Protein AF-A0AAD7BX85-F1 (afdb_monomer_lite)

pLDDT: mean 88.66, std 10.74, range [34.59, 97.94]

Secondary structure (DSSP, 8-state):
-PPTT--GGGTGGGB-TT-------HHHHHHHTSSS-PPP--SBHHHHHHHB---SB--GGGHHHHHHHHHHHHHSBS-----EEBTT-BEE-GGG-B-TTSHHHHHHTGGGHHHHBB-GGGGGGHHHHHTTT-B-S--HHHHHHHHHHHHHIIIII---HHHHHHHHHHHHHHHHHTHHHHHTT-HHHHHHHTT---EEBPS-S-SS-SS--GGGSPP--SEE-TTTEE-GGGHHHHTTTSEEBSSPPPHHHHHH-TTTTPPPHHHHHHHHHHIIIIIHHHSTT-HHHHHHHHHHHHHHHHTHHHHHHHH-SS---EE--S-TTTS---EE-GGGEEET-SS-BGGGTBEE--GGGGGGHHHHHHHT-EEPPP----PPPPPPPPHHHHHHHHHHHTT-S--EEEEES---TT----GGGSEE-HHHHHHH-HHHHHHGGG--TTS-SEEEESS-HHHHHHHHHHHHHSS------SSTTHHHHHHHHHHHHHHHHHHTT-HHHHHHHHHHHHHTT---TTTHHHHHHHHHHTT-HHHHHHHHHHHHHSHHHHTSHHHHHHHTT-

InterPro domains:
  IPR000210 BTB/POZ domain [PF00651] (392-508)
  IPR011333 SKP1/BTB/POZ domain superfamily [G3DSA:3.30.710.10] (369-549)
  IPR011333 SKP1/BTB/POZ domain superfamily [SSF54695] (385-507)

Foldseek 3Di:
DDDPPDDCVLQVVFFDPPDDDDYDDPVVVVVCVDPPNDDDPDLELQVVLVGTHDDQFDDPVCLVSVLSVVVSSLPGDYQHWFFAQFQRRGTHTLQQAAQCVQPLCVQLCVVVRRPHHGHPSNNVCSVSSVSNNHHHDDALVNLVVSQQSLQCCVPVVNDDCVSSVSNLVSSVVCLQPPVCVRCPLVVVSLVVQQPTFRFAFDPDLAPLDPDDCPVQADDDDRTHTQLQEAANVCSLQASRRHTYHPDHGDPSSCVSVVCGRPDDLLRSLVSLCSLQPPVCVVPQLGPSSVVSLVVSLVVCLVVLLRNLVVLLDQDQRDFQEQDSNPDGTDTGRLQQEEEPDPAADVVLSHGYRYNVCVVSVSSSVSSNHYYQDADDQDFDDDDFQDPVLQVQVVCLLVVHQFQAFEAEPDEDDPDDAPSSLRTHHLVLCLVQWVQSVVCVVVDDPPDDSYDYQDAYSLLSNQVVCCSSGVAGPDDFDPDPCRLVVVLVRLLRNLQSCLVRVPLSSLSRSLVVCNVVVVQDLVCLVVQLVSCVVSVNPSSVVRSVVSCVVCVVVNVSVVVVVVVVVD

Sequence (566 aa):
MLPSGLNIETFIPYVRSHVALANHSDQLETVLSWPPKKARITSDSERLAELLNFPDALQPSDIDNYSHLLHVFLSLRGTGKIPVPDGDLTLRSVNELYDRSVELFSLALQSRQETTFLHPDFRYLEEDLRSKGLHYDVDWNAFLLCARTVHQDSTIRRLPEDEIMPRAQAVFDFYNSGLPNLIMGQAPKWRELNGLNFIPRDLRRSTSSTYDVESYCASLPQIVTPGQILQSKFEAVAWSQRALFRDTPTANLLALNSTLGVPTVAEVVEHLKVLALKVAPEHPRNRSLLHQLRSTYDWLQNNKEAAKVYLRVSDALFLNVDDPESDPWEWRPAGQLLFNAQWDYPETGCFKARGFLQPYRSLLLAAGAKEISDVAFERKERVDPDKLRTAFNAMRSQGQFTDVLLMPVRVSEGEKIDESELWAHSAFLVAAIPHVREARDGWKEGTSAQHPFPGSYFGARAVLDFIYTGKIHQEPNEGDDGHMTFLCDLRELLEVADEWDMADLKDEIGGLVEFWKLLLPDTYREILADAEKYRATSLEKYCREWASKNLDLLTMEVEEDAEDEV

Structure (mmCIF, N/CA/C/O backbone):
data_AF-A0AAD7BX85-F1
#
_entry.id   AF-A0AAD7BX85-F1
#
loop_
_atom_site.group_PDB
_atom_site.id
_atom_site.type_symbol
_atom_site.label_atom_id
_atom_site.label_alt_id
_atom_site.label_comp_id
_atom_site.label_asym_id
_atom_site.label_entity_id
_atom_site.label_seq_id
_atom_site.pdbx_PDB_ins_code
_atom_site.Cartn_x
_atom_site.Cartn_y
_atom_site.Cartn_z
_atom_site.occupancy
_atom_site.B_iso_or_equiv
_atom_site.auth_seq_id
_atom_site.auth_comp_id
_atom_site.auth_asym_id
_atom_site.auth_atom_id
_atom_site.pdbx_PDB_model_num
ATOM 1 N N . MET A 1 1 ? -55.538 -5.211 53.864 1.00 78.38 1 MET A N 1
ATOM 2 C CA . MET A 1 1 ? -55.135 -6.395 54.648 1.00 78.38 1 MET A CA 1
ATOM 3 C C . MET A 1 1 ? -53.971 -7.038 53.925 1.00 78.38 1 MET A C 1
ATOM 5 O O . MET A 1 1 ? -54.110 -7.244 52.724 1.00 78.38 1 MET A O 1
ATOM 9 N N . LEU A 1 2 ? -52.847 -7.262 54.605 1.00 77.38 2 LEU A N 1
ATOM 10 C CA . LEU A 1 2 ? -51.683 -7.948 54.035 1.00 77.38 2 LEU A CA 1
ATOM 11 C C . LEU A 1 2 ? -51.927 -9.471 53.945 1.00 77.38 2 LEU A C 1
ATOM 13 O O . LEU A 1 2 ? -52.734 -9.993 54.721 1.00 77.38 2 LEU A O 1
ATOM 17 N N . PRO A 1 3 ? -51.255 -10.185 53.021 1.00 74.50 3 PRO A N 1
ATOM 18 C CA . PRO A 1 3 ? -51.191 -11.647 53.017 1.00 74.50 3 PRO A CA 1
ATOM 19 C C . PRO A 1 3 ? -50.766 -12.245 54.368 1.00 74.50 3 PRO A C 1
ATOM 21 O O . PRO A 1 3 ? -50.040 -11.616 55.141 1.00 74.50 3 PRO A O 1
ATOM 24 N N . SER A 1 4 ? -51.214 -13.473 54.643 1.00 76.88 4 SER A N 1
ATOM 25 C CA . SER A 1 4 ? -50.824 -14.214 55.849 1.00 76.88 4 SER A CA 1
ATOM 26 C C . SER A 1 4 ? -49.302 -14.375 55.936 1.00 76.88 4 SER A C 1
ATOM 28 O O . SER A 1 4 ? -48.653 -14.661 54.932 1.00 76.88 4 SER A O 1
ATOM 30 N N . GLY A 1 5 ? -48.742 -14.174 57.133 1.00 74.94 5 GLY A N 1
ATOM 31 C CA . GLY A 1 5 ? -47.303 -14.280 57.407 1.00 74.94 5 GLY A CA 1
ATOM 32 C C . GLY A 1 5 ? -46.492 -12.993 57.215 1.00 74.94 5 GLY A C 1
ATOM 33 O O . GLY A 1 5 ? -45.315 -12.982 57.559 1.00 74.94 5 GLY A O 1
ATOM 34 N N . LEU A 1 6 ? -47.093 -11.906 56.717 1.00 78.38 6 LEU A N 1
ATOM 35 C CA . LEU A 1 6 ? -46.396 -10.624 56.569 1.00 78.38 6 LEU A CA 1
ATOM 36 C C . LEU A 1 6 ? -46.553 -9.748 57.814 1.00 78.38 6 LEU A C 1
ATOM 38 O O . LEU A 1 6 ? -47.669 -9.556 58.301 1.00 78.38 6 LEU A O 1
ATOM 42 N N . ASN A 1 7 ? -45.447 -9.175 58.293 1.00 82.38 7 ASN A N 1
ATOM 43 C CA . ASN A 1 7 ? -45.465 -8.208 59.387 1.00 82.38 7 ASN A CA 1
ATOM 44 C C . ASN A 1 7 ? -45.789 -6.804 58.848 1.00 82.38 7 ASN A C 1
ATOM 46 O O . ASN A 1 7 ? -45.039 -6.257 58.041 1.00 82.38 7 ASN A O 1
ATOM 50 N N . ILE A 1 8 ? -46.892 -6.203 59.305 1.00 83.69 8 ILE A N 1
ATOM 51 C CA . ILE A 1 8 ? -47.266 -4.827 58.950 1.00 83.69 8 ILE A CA 1
ATOM 52 C C . ILE A 1 8 ? -46.193 -3.794 59.309 1.00 83.69 8 ILE A C 1
ATOM 54 O O . ILE A 1 8 ? -46.057 -2.810 58.585 1.00 83.69 8 ILE A O 1
ATOM 58 N N . GLU A 1 9 ? -45.417 -4.013 60.374 1.00 84.00 9 GLU A N 1
ATOM 59 C CA . GLU A 1 9 ? -44.390 -3.070 60.835 1.00 84.00 9 GLU A CA 1
ATOM 60 C C . GLU A 1 9 ? -43.315 -2.820 59.771 1.00 84.00 9 GLU A C 1
ATOM 62 O O . GLU A 1 9 ? -42.830 -1.700 59.650 1.00 84.00 9 GLU A O 1
ATOM 67 N N . THR A 1 10 ? -43.034 -3.814 58.923 1.00 82.44 10 THR A N 1
ATOM 68 C CA . THR A 1 10 ? -42.106 -3.703 57.787 1.00 82.44 10 THR A CA 1
ATOM 69 C C . THR A 1 10 ? -42.606 -2.734 56.707 1.00 82.44 10 THR A C 1
ATOM 71 O O . THR A 1 10 ? -41.810 -2.133 55.992 1.00 82.44 10 THR A O 1
ATOM 74 N N . PHE A 1 11 ? -43.925 -2.557 56.582 1.00 83.56 11 PHE A N 1
ATOM 75 C CA . PHE A 1 11 ? -44.536 -1.735 55.535 1.00 83.56 11 PHE A CA 1
ATOM 76 C C . PHE A 1 11 ? -44.868 -0.321 55.997 1.00 83.56 11 PHE A C 1
ATOM 78 O O . PHE A 1 11 ? -44.796 0.593 55.182 1.00 83.56 11 PHE A O 1
ATOM 85 N N . ILE A 1 12 ? -45.218 -0.129 57.276 1.00 85.38 12 ILE A N 1
ATOM 86 C CA . ILE A 1 12 ? -45.671 1.161 57.834 1.00 85.38 12 ILE A CA 1
ATOM 87 C C . ILE A 1 12 ? -44.819 2.364 57.384 1.00 85.38 12 ILE A C 1
ATOM 89 O O . ILE A 1 12 ? -45.427 3.358 56.981 1.00 85.38 12 ILE A O 1
ATOM 93 N N . PRO A 1 13 ? -43.468 2.306 57.381 1.00 86.81 13 PRO A N 1
ATOM 94 C CA . PRO A 1 13 ? -42.640 3.452 56.993 1.00 86.81 13 PRO A CA 1
ATOM 95 C C . PRO A 1 13 ? -42.843 3.919 55.545 1.00 86.81 13 PRO A C 1
ATOM 97 O O . PRO A 1 13 ? -42.622 5.087 55.238 1.00 86.81 13 PRO A O 1
ATOM 100 N N . TYR A 1 14 ? -43.281 3.023 54.661 1.00 88.25 14 TYR A N 1
ATOM 101 C CA . TYR A 1 14 ? -43.354 3.254 53.218 1.00 88.25 14 TYR A CA 1
ATOM 102 C C . TYR A 1 14 ? -44.787 3.404 52.717 1.00 88.25 14 TYR A C 1
ATOM 104 O O . TYR A 1 14 ? -45.021 3.403 51.517 1.00 88.25 14 TYR A O 1
ATOM 112 N N . VAL A 1 15 ? -45.783 3.482 53.595 1.00 87.50 15 VAL A N 1
ATOM 113 C CA . VAL A 1 15 ? -47.192 3.463 53.184 1.00 87.50 15 VAL A CA 1
ATOM 114 C C . VAL A 1 15 ? -47.691 4.871 52.935 1.00 87.50 15 VAL A C 1
ATOM 116 O O . VAL A 1 15 ? -47.438 5.792 53.710 1.00 87.50 15 VAL A O 1
ATOM 119 N N . ARG A 1 16 ? -48.437 5.053 51.842 1.00 85.69 16 ARG A N 1
ATOM 120 C CA . ARG A 1 16 ? -49.055 6.344 51.525 1.00 85.69 16 ARG A CA 1
ATOM 121 C C . ARG A 1 16 ? -49.953 6.794 52.676 1.00 85.69 16 ARG A C 1
ATOM 123 O O . ARG A 1 16 ? -50.771 6.025 53.169 1.00 85.69 16 ARG A O 1
ATOM 130 N N . SER A 1 17 ? -49.877 8.072 53.038 1.00 84.12 17 SER A N 1
ATOM 131 C CA . SER A 1 17 ? -50.561 8.654 54.207 1.00 84.12 17 SER A CA 1
ATOM 132 C C . SER A 1 17 ? -52.089 8.476 54.246 1.00 84.12 17 SER A C 1
ATOM 134 O O . SER A 1 17 ? -52.693 8.597 55.307 1.00 84.12 17 SER A O 1
ATOM 136 N N . HIS A 1 18 ? -52.727 8.182 53.109 1.00 83.00 18 HIS A N 1
ATOM 137 C CA . HIS A 1 18 ? -54.171 7.950 52.991 1.00 83.00 18 HIS A CA 1
ATOM 138 C C . HIS A 1 18 ? -54.566 6.461 52.963 1.00 83.00 18 HIS A C 1
ATOM 140 O O . HIS A 1 18 ? -55.748 6.144 52.819 1.00 83.00 18 HIS A O 1
ATOM 146 N N . VAL A 1 19 ? -53.603 5.539 53.068 1.00 83.94 19 VAL A N 1
ATOM 147 C CA . VAL A 1 19 ? -53.830 4.092 52.998 1.00 83.94 19 VAL A CA 1
ATOM 148 C C . VAL A 1 19 ? -53.778 3.492 54.401 1.00 83.94 19 VAL A C 1
ATOM 150 O O . VAL A 1 19 ? -52.776 3.586 55.101 1.00 83.94 19 VAL A O 1
ATOM 153 N N . ALA A 1 20 ? -54.855 2.814 54.799 1.00 81.62 20 ALA A N 1
ATOM 154 C CA . ALA A 1 20 ? -54.881 2.019 56.022 1.00 81.62 20 ALA A CA 1
ATOM 155 C C . ALA A 1 20 ? -54.503 0.563 55.712 1.00 81.62 20 ALA A C 1
ATOM 157 O O . ALA A 1 20 ? -55.237 -0.150 55.019 1.00 81.62 20 ALA A O 1
ATOM 158 N N . LEU A 1 21 ? -53.368 0.109 56.245 1.00 81.81 21 LEU A N 1
ATOM 159 C CA . LEU A 1 21 ? -52.993 -1.302 56.237 1.00 81.81 21 LEU A CA 1
ATOM 160 C C . LEU A 1 21 ? -53.473 -1.999 57.509 1.00 81.81 21 LEU A C 1
ATOM 162 O O . LEU A 1 21 ? -53.584 -1.404 58.574 1.00 81.81 21 LEU A O 1
ATOM 166 N N . ALA A 1 22 ? -53.754 -3.290 57.378 1.00 82.81 22 ALA A N 1
ATOM 167 C CA . ALA A 1 22 ? -54.102 -4.163 58.489 1.00 82.81 22 ALA A CA 1
ATOM 168 C C . ALA A 1 22 ? -53.348 -5.482 58.318 1.00 82.81 22 ALA A C 1
ATOM 170 O O . ALA A 1 22 ? -53.233 -5.966 57.182 1.00 82.81 22 ALA A O 1
ATOM 171 N N . ASN A 1 23 ? -52.875 -6.050 59.430 1.00 83.38 23 ASN A N 1
ATOM 172 C CA . ASN A 1 23 ? -52.350 -7.413 59.471 1.00 83.38 23 ASN A CA 1
ATOM 173 C C . ASN A 1 23 ? -53.392 -8.407 58.949 1.00 83.38 23 ASN A C 1
ATOM 175 O O . ASN A 1 23 ? -54.598 -8.138 58.971 1.00 83.38 23 ASN A O 1
ATOM 179 N N . HIS A 1 24 ? -52.916 -9.560 58.487 1.00 81.25 24 HIS A N 1
ATOM 180 C CA . HIS A 1 24 ? -53.793 -10.669 58.142 1.00 81.25 24 HIS A CA 1
ATOM 181 C C . HIS A 1 24 ? -54.684 -11.051 59.332 1.00 81.25 24 HIS A C 1
ATOM 183 O O . HIS A 1 24 ? -54.217 -11.145 60.467 1.00 81.25 24 HIS A O 1
ATOM 189 N N . SER A 1 25 ? -55.971 -11.270 59.076 1.00 86.12 25 SER A N 1
ATOM 190 C CA . SER A 1 25 ? -56.936 -11.718 60.077 1.00 86.12 25 SER A CA 1
ATOM 191 C C . SER A 1 25 ? -58.040 -12.498 59.381 1.00 86.12 25 SER A C 1
ATOM 193 O O . SER A 1 25 ? -58.726 -11.942 58.528 1.00 86.12 25 SER A O 1
ATOM 195 N N . ASP A 1 26 ? -58.259 -13.749 59.785 1.00 82.12 26 ASP A N 1
ATOM 196 C CA . ASP A 1 26 ? -59.296 -14.621 59.209 1.00 82.12 26 ASP A CA 1
ATOM 197 C C . ASP A 1 26 ? -60.701 -14.002 59.348 1.00 82.12 26 ASP A C 1
ATOM 199 O O . ASP A 1 26 ? -61.578 -14.140 58.489 1.00 82.12 26 ASP A O 1
ATOM 203 N N . GLN A 1 27 ? -60.912 -13.242 60.428 1.00 83.00 27 GLN A N 1
ATOM 204 C CA . GLN A 1 27 ? -62.147 -12.499 60.678 1.00 83.00 27 GLN A CA 1
ATOM 205 C C . GLN A 1 27 ? -62.305 -11.354 59.673 1.00 83.00 27 GLN A C 1
ATOM 207 O O . GLN A 1 27 ? -63.370 -11.181 59.078 1.00 83.00 27 GLN A O 1
ATOM 212 N N . LEU A 1 28 ? -61.235 -10.587 59.448 1.00 76.31 28 LEU A N 1
ATOM 213 C CA . LEU A 1 28 ? -61.230 -9.489 58.486 1.00 76.31 28 LEU A CA 1
ATOM 214 C C . LEU A 1 28 ? -61.332 -10.013 57.046 1.00 76.31 28 LEU A C 1
ATOM 216 O O . LEU A 1 28 ? -62.004 -9.401 56.220 1.00 76.31 28 LEU A O 1
ATOM 220 N N . GLU A 1 29 ? -60.738 -11.169 56.752 1.00 77.44 29 GLU A N 1
ATOM 221 C CA . GLU A 1 29 ? -60.862 -11.865 55.472 1.00 77.44 29 GLU A CA 1
ATOM 222 C C . GLU A 1 29 ? -62.316 -12.258 55.185 1.00 77.44 29 GLU A C 1
ATOM 224 O O . GLU A 1 29 ? -62.835 -12.003 54.090 1.00 77.44 29 GLU A O 1
ATOM 229 N N . THR A 1 30 ? -62.994 -12.801 56.201 1.00 79.31 30 THR A N 1
ATOM 230 C CA . THR A 1 30 ? -64.416 -13.153 56.142 1.00 79.31 30 THR A CA 1
ATOM 231 C C . THR A 1 30 ? -65.268 -11.913 55.871 1.00 79.31 30 THR A C 1
ATOM 233 O O . THR A 1 30 ? -66.090 -11.924 54.956 1.00 79.31 30 THR A O 1
ATOM 236 N N . VAL A 1 31 ? -65.027 -10.804 56.576 1.00 77.62 31 VAL A N 1
ATOM 237 C CA . VAL A 1 31 ? -65.762 -9.541 56.377 1.00 77.62 31 VAL A CA 1
ATOM 238 C C . VAL A 1 31 ? -65.486 -8.927 54.998 1.00 77.62 31 VAL A C 1
ATOM 240 O O . VAL A 1 31 ? -66.410 -8.481 54.322 1.00 77.62 31 VAL A O 1
ATOM 243 N N . LEU A 1 32 ? -64.235 -8.946 54.525 1.00 74.62 32 LEU A N 1
ATOM 244 C CA . LEU A 1 32 ? -63.852 -8.439 53.198 1.00 74.62 32 LEU A CA 1
ATOM 245 C C . LEU A 1 32 ? -64.367 -9.314 52.040 1.00 74.62 32 LEU A C 1
ATOM 247 O O . LEU A 1 32 ? -64.263 -8.921 50.876 1.00 74.62 32 LEU A O 1
ATOM 251 N N . SER A 1 33 ? -64.897 -10.508 52.324 1.00 72.25 33 SER A N 1
ATOM 252 C CA . SER A 1 33 ? -65.573 -11.355 51.335 1.00 72.25 33 SER A CA 1
ATOM 253 C C . SER A 1 33 ? -67.024 -10.937 51.058 1.00 72.25 33 SER A C 1
ATOM 255 O O . SER A 1 33 ? -67.576 -11.329 50.026 1.00 72.25 33 SER A O 1
ATOM 257 N N . TRP A 1 34 ? -67.630 -10.123 51.932 1.00 78.12 34 TRP A N 1
ATOM 258 C CA . TRP A 1 34 ? -69.027 -9.707 51.815 1.00 78.12 34 TRP A CA 1
ATOM 259 C C . TRP A 1 34 ? -69.208 -8.559 50.800 1.00 78.12 34 TRP A C 1
ATOM 261 O O . TRP A 1 34 ? -68.336 -7.695 50.678 1.00 78.12 34 TRP A O 1
ATOM 271 N N . PRO A 1 35 ? -70.319 -8.519 50.040 1.00 69.81 35 PRO A N 1
ATOM 272 C CA . PRO A 1 35 ? -70.595 -7.426 49.110 1.00 69.81 35 PRO A CA 1
ATOM 273 C C . PRO A 1 35 ? -70.867 -6.085 49.828 1.00 69.81 35 PRO A C 1
ATOM 275 O O . PRO A 1 35 ? -71.551 -6.086 50.851 1.00 69.81 35 PRO A O 1
ATOM 278 N N . PRO A 1 36 ? -70.433 -4.937 49.267 1.00 59.75 36 PRO A N 1
ATOM 279 C CA . PRO A 1 36 ? -69.620 -4.806 48.060 1.00 59.75 36 PRO A CA 1
ATOM 280 C C . PRO A 1 36 ? -68.152 -5.149 48.351 1.00 59.75 36 PRO A C 1
ATOM 282 O O . PRO A 1 36 ? -67.563 -4.644 49.305 1.00 59.75 36 PRO A O 1
ATOM 285 N N . LYS A 1 37 ? -67.558 -6.005 47.507 1.00 60.22 37 LYS A N 1
ATOM 286 C CA . LYS A 1 37 ? -66.179 -6.482 47.677 1.00 60.22 37 LYS A CA 1
ATOM 287 C C . LYS A 1 37 ? -65.219 -5.288 47.704 1.00 60.22 37 LYS A C 1
ATOM 289 O O . LYS A 1 37 ? -64.965 -4.679 46.667 1.00 60.22 37 LYS A O 1
ATOM 294 N N . LYS A 1 38 ? -64.678 -4.954 48.878 1.00 60.25 38 LYS A N 1
ATOM 295 C CA . LYS A 1 38 ? -63.573 -3.992 48.994 1.00 60.25 38 LYS A CA 1
ATOM 296 C C . LYS A 1 38 ? -62.296 -4.616 48.425 1.00 60.25 38 LYS A C 1
ATOM 298 O O . LYS A 1 38 ? -62.116 -5.833 48.482 1.00 60.25 38 LYS A O 1
ATOM 303 N N . ALA A 1 39 ? -61.429 -3.782 47.848 1.00 57.03 39 ALA A N 1
ATOM 304 C CA . ALA A 1 39 ? -60.207 -4.224 47.184 1.00 57.03 39 ALA A CA 1
ATOM 305 C C . ALA A 1 39 ? -59.329 -5.050 48.140 1.00 57.03 39 ALA A C 1
ATOM 307 O O . ALA A 1 39 ? -58.861 -4.564 49.169 1.00 57.03 39 ALA A O 1
ATOM 308 N N . ARG A 1 40 ? -59.125 -6.325 47.799 1.00 62.22 40 ARG A N 1
ATOM 309 C CA . ARG A 1 40 ? -58.123 -7.182 48.434 1.00 62.22 40 ARG A CA 1
ATOM 310 C C . ARG A 1 40 ? -56.758 -6.799 47.868 1.00 62.22 40 ARG A C 1
ATOM 312 O O . ARG A 1 40 ? -56.617 -6.738 46.643 1.00 62.22 40 ARG A O 1
ATOM 319 N N . ILE A 1 41 ? -55.767 -6.597 48.736 1.00 59.50 41 ILE A N 1
ATOM 320 C CA . ILE A 1 41 ? -54.375 -6.794 48.325 1.00 59.50 41 ILE A CA 1
ATOM 321 C C . ILE A 1 41 ? -54.285 -8.306 48.146 1.00 59.50 41 ILE A C 1
ATOM 323 O O . ILE A 1 41 ? -54.251 -9.066 49.111 1.00 59.50 41 ILE A O 1
ATOM 327 N N . THR A 1 42 ? -54.456 -8.749 46.907 1.00 59.66 42 THR A N 1
ATOM 328 C CA . THR A 1 42 ? -54.183 -10.128 46.513 1.00 59.66 42 THR A CA 1
ATOM 329 C C . THR A 1 42 ? -52.706 -10.416 46.782 1.00 59.66 42 THR A C 1
ATOM 331 O O . THR A 1 42 ? -51.942 -9.503 47.085 1.00 59.66 42 THR A O 1
ATOM 334 N N . SER A 1 43 ? -52.275 -11.670 46.685 1.00 63.41 43 SER A N 1
ATOM 335 C CA . SER A 1 43 ? -50.859 -12.083 46.739 1.00 63.41 43 SER A CA 1
ATOM 336 C C . SER A 1 43 ? -50.031 -11.545 45.551 1.00 63.41 43 SER A C 1
ATOM 338 O O . SER A 1 43 ? -49.180 -12.248 45.014 1.00 63.41 43 SER A O 1
ATOM 340 N N . ASP A 1 44 ? -50.359 -10.337 45.104 1.00 75.44 44 ASP A N 1
ATOM 341 C CA . ASP A 1 44 ? -49.978 -9.670 43.880 1.00 75.44 44 ASP A CA 1
ATOM 342 C C . ASP A 1 44 ? -49.154 -8.429 44.233 1.00 75.44 44 ASP A C 1
ATOM 344 O O . ASP A 1 44 ? -49.639 -7.478 44.857 1.00 75.44 44 ASP A O 1
ATOM 348 N N . SER A 1 45 ? -47.889 -8.487 43.844 1.00 80.25 45 SER A N 1
ATOM 349 C CA . SER A 1 45 ? -46.882 -7.448 44.036 1.00 80.25 45 SER A CA 1
ATOM 350 C C . SER A 1 45 ? -47.267 -6.099 43.412 1.00 80.25 45 SER A C 1
ATOM 352 O O . SER A 1 45 ? -46.881 -5.066 43.954 1.00 80.25 45 SER A O 1
ATOM 354 N N . GLU A 1 46 ? -48.066 -6.061 42.338 1.00 81.19 46 GLU A N 1
ATOM 355 C CA . GLU A 1 46 ? -48.448 -4.804 41.665 1.00 81.19 46 GLU A CA 1
ATOM 356 C C . GLU A 1 46 ? -49.335 -3.926 42.546 1.00 81.19 46 GLU A C 1
ATOM 358 O O . GLU A 1 46 ? -49.033 -2.757 42.790 1.00 81.19 46 GLU A O 1
ATOM 363 N N . ARG A 1 47 ? -50.389 -4.518 43.113 1.00 79.19 47 ARG A N 1
ATOM 364 C CA . ARG A 1 47 ? -51.291 -3.809 44.031 1.00 79.19 47 ARG A CA 1
ATOM 365 C C . ARG A 1 47 ? -50.591 -3.361 45.300 1.00 79.19 47 ARG A C 1
ATOM 367 O O . ARG A 1 47 ? -50.982 -2.357 45.881 1.00 79.19 47 ARG A O 1
ATOM 374 N N . LEU A 1 48 ? -49.601 -4.122 45.763 1.00 81.06 48 LEU A N 1
ATOM 375 C CA . LEU A 1 48 ? -48.816 -3.724 46.923 1.00 81.06 48 LEU A CA 1
ATOM 376 C C . LEU A 1 48 ? -47.935 -2.515 46.588 1.00 81.06 48 LEU A C 1
ATOM 378 O O . LEU A 1 48 ? -47.930 -1.562 47.358 1.00 81.06 48 LEU A O 1
ATOM 382 N N . ALA A 1 49 ? -47.266 -2.512 45.430 1.00 84.25 49 ALA A N 1
ATOM 383 C CA . ALA A 1 49 ? -46.423 -1.399 44.990 1.00 84.25 49 ALA A CA 1
ATOM 384 C C . ALA A 1 49 ? -47.199 -0.072 44.866 1.00 84.25 49 ALA A C 1
ATOM 386 O O . ALA A 1 49 ? -46.697 0.970 45.281 1.00 84.25 49 ALA A O 1
ATOM 387 N N . GLU A 1 50 ? -48.446 -0.097 44.379 1.00 84.00 50 GLU A N 1
ATOM 388 C CA . GLU A 1 50 ? -49.301 1.101 44.260 1.00 84.00 50 GLU A CA 1
ATOM 389 C C . GLU A 1 50 ? -49.628 1.777 45.603 1.00 84.00 50 GLU A C 1
ATOM 391 O O . GLU A 1 50 ? -49.938 2.972 45.647 1.00 84.00 50 GLU A O 1
ATOM 396 N N . LEU A 1 51 ? -49.578 1.023 46.701 1.00 84.94 51 LEU A N 1
ATOM 397 C CA . LEU A 1 51 ? -49.908 1.505 48.044 1.00 84.94 51 LEU A CA 1
ATOM 398 C C . LEU A 1 51 ? -48.699 2.079 48.783 1.00 84.94 51 LEU A C 1
ATOM 400 O O . LEU A 1 51 ? -48.865 2.730 49.821 1.00 84.94 51 LEU A O 1
ATOM 404 N N . LEU A 1 52 ? -47.503 1.850 48.245 1.00 88.31 52 LEU A N 1
ATOM 405 C CA . LEU A 1 52 ? -46.254 2.309 48.819 1.00 88.31 52 LEU A CA 1
ATOM 406 C C . LEU A 1 52 ? -45.844 3.665 48.221 1.00 88.31 52 LEU A C 1
ATOM 408 O O . LEU A 1 52 ? -46.270 4.075 47.134 1.00 88.31 52 LEU A O 1
ATOM 412 N N . ASN A 1 53 ? -45.062 4.400 48.996 1.00 89.69 53 ASN A N 1
ATOM 413 C CA . ASN A 1 53 ? -44.391 5.632 48.640 1.00 89.69 53 ASN A CA 1
ATOM 414 C C . ASN A 1 53 ? -42.955 5.521 49.141 1.00 89.69 53 ASN A C 1
ATOM 416 O O . ASN A 1 53 ? -42.715 5.456 50.347 1.00 89.69 53 ASN A O 1
ATOM 420 N N . PHE A 1 54 ? -42.020 5.463 48.205 1.00 89.69 54 PHE A N 1
ATOM 421 C CA . PHE A 1 54 ? -40.610 5.290 48.506 1.00 89.69 54 PHE A CA 1
ATOM 422 C C . PHE A 1 54 ? -39.905 6.651 48.519 1.00 89.69 54 PHE A C 1
ATOM 424 O O . PHE A 1 54 ? -40.282 7.520 47.730 1.00 89.69 54 PHE A O 1
ATOM 431 N N . PRO A 1 55 ? -38.920 6.864 49.408 1.00 90.69 55 PRO A N 1
ATOM 432 C CA . PRO A 1 55 ? -38.045 8.027 49.313 1.00 90.69 55 PRO A CA 1
ATOM 433 C C . PRO A 1 55 ? -37.152 7.928 48.064 1.00 90.69 55 PRO A C 1
ATOM 435 O O . PRO A 1 55 ? -36.991 6.850 47.502 1.00 90.69 55 PRO A O 1
ATOM 438 N N . ASP A 1 56 ? -36.530 9.032 47.651 1.00 90.19 56 ASP A N 1
ATOM 439 C CA . ASP A 1 56 ? -35.566 9.002 46.537 1.00 90.19 56 ASP A CA 1
ATOM 440 C C . ASP A 1 56 ? -34.244 8.316 46.939 1.00 90.19 56 ASP A C 1
ATOM 442 O O . ASP A 1 56 ? -33.567 7.708 46.113 1.00 90.19 56 ASP A O 1
ATOM 446 N N . ALA A 1 57 ? -33.888 8.377 48.225 1.00 93.62 57 ALA A N 1
ATOM 447 C CA . ALA A 1 57 ? -32.716 7.723 48.796 1.00 93.62 57 ALA A CA 1
ATOM 448 C C . ALA A 1 57 ? -33.044 7.116 50.165 1.00 93.62 57 ALA A C 1
ATOM 450 O O . ALA A 1 57 ? -33.785 7.700 50.963 1.00 93.62 57 ALA A O 1
ATOM 451 N N . LEU A 1 58 ? -32.478 5.944 50.437 1.00 93.31 58 LEU A N 1
ATOM 452 C CA . LEU A 1 58 ? -32.573 5.270 51.725 1.00 93.31 58 LEU A CA 1
ATOM 453 C C . LEU A 1 58 ? -31.566 5.852 52.714 1.00 93.31 58 LEU A C 1
ATOM 455 O O . LEU A 1 58 ? -30.428 6.156 52.366 1.00 93.31 58 LEU A O 1
ATOM 459 N N . GLN A 1 59 ? -31.977 5.973 53.974 1.00 92.81 59 GLN A N 1
ATOM 460 C CA . GLN A 1 59 ? -31.031 6.250 55.048 1.00 92.81 59 GLN A CA 1
ATOM 461 C C . GLN A 1 59 ? -30.338 4.948 55.472 1.00 92.81 59 GLN A C 1
ATOM 463 O O . GLN A 1 59 ? -30.979 3.894 55.464 1.00 92.81 59 GLN A O 1
ATOM 468 N N . PRO A 1 60 ? -29.071 4.992 55.920 1.00 91.69 60 PRO A N 1
ATOM 469 C CA . PRO A 1 60 ? -28.367 3.798 56.390 1.00 91.69 60 PRO A CA 1
ATOM 470 C C . PRO A 1 60 ? -29.100 3.044 57.511 1.00 91.69 60 PRO A C 1
ATOM 472 O O . PRO A 1 60 ? -29.019 1.824 57.594 1.00 91.69 60 PRO A O 1
ATOM 475 N N . SER A 1 61 ? -29.861 3.754 58.353 1.00 91.69 61 SER A N 1
ATOM 476 C CA . SER A 1 61 ? -30.679 3.154 59.418 1.00 91.69 61 SER A CA 1
ATOM 477 C C . SER A 1 61 ? -31.849 2.309 58.909 1.00 91.69 61 SER A C 1
ATOM 479 O O . SER A 1 61 ? -32.388 1.506 59.665 1.00 91.69 61 SER A O 1
ATOM 481 N N . ASP A 1 62 ? -32.257 2.498 57.654 1.00 90.31 62 ASP A N 1
ATOM 482 C CA . ASP A 1 62 ? -33.445 1.869 57.077 1.00 90.31 62 ASP A CA 1
ATOM 483 C C . ASP A 1 62 ? -33.108 0.620 56.252 1.00 90.31 62 ASP A C 1
ATOM 485 O O . ASP A 1 62 ? -34.021 -0.056 55.777 1.00 90.31 62 ASP A O 1
ATOM 489 N N . ILE A 1 63 ? -31.818 0.291 56.094 1.00 91.88 63 ILE A N 1
ATOM 490 C CA . ILE A 1 63 ? -31.331 -0.821 55.264 1.00 91.88 63 ILE A CA 1
ATOM 491 C C . ILE A 1 63 ? -31.985 -2.144 55.672 1.00 91.88 63 ILE A C 1
ATOM 493 O O . ILE A 1 63 ? -32.586 -2.809 54.829 1.00 91.88 63 ILE A O 1
ATOM 497 N N . ASP A 1 64 ? -31.948 -2.498 56.958 1.00 89.56 64 ASP A N 1
ATOM 498 C CA . ASP A 1 64 ? -32.492 -3.773 57.447 1.00 89.56 64 ASP A CA 1
ATOM 499 C C . ASP A 1 64 ? -34.006 -3.879 57.222 1.00 89.56 64 ASP A C 1
ATOM 501 O O . ASP A 1 64 ? -34.513 -4.919 56.787 1.00 89.56 64 ASP A O 1
ATOM 505 N N . ASN A 1 65 ? -34.730 -2.785 57.474 1.00 88.81 65 ASN A N 1
ATOM 506 C CA . ASN A 1 65 ? -36.178 -2.718 57.285 1.00 88.81 65 ASN A CA 1
ATOM 507 C C . ASN A 1 65 ? -36.546 -2.836 55.801 1.00 88.81 65 ASN A C 1
ATOM 509 O O . ASN A 1 65 ? -37.459 -3.586 55.444 1.00 88.81 65 ASN A O 1
ATOM 513 N N . TYR A 1 66 ? -35.814 -2.139 54.929 1.00 92.50 66 TYR A N 1
ATOM 514 C CA . TYR A 1 66 ? -36.034 -2.189 53.488 1.00 92.50 66 TYR A CA 1
ATOM 515 C C . TYR A 1 66 ? -35.661 -3.546 52.888 1.00 92.50 66 TYR A C 1
ATOM 517 O O . TYR A 1 66 ? -36.347 -4.047 52.002 1.00 92.50 66 TYR A O 1
ATOM 525 N N . SER A 1 67 ? -34.606 -4.176 53.402 1.00 91.56 67 SER A N 1
ATOM 526 C CA . SER A 1 67 ? -34.163 -5.518 53.014 1.00 91.56 67 SER A CA 1
ATOM 527 C C . SER A 1 67 ? -35.249 -6.559 53.296 1.00 91.56 67 SER A C 1
ATOM 529 O O . SER A 1 67 ? -35.629 -7.322 52.404 1.00 91.56 67 SER A O 1
ATOM 531 N N . HIS A 1 68 ? -35.869 -6.506 54.481 1.00 88.19 68 HIS A N 1
ATOM 532 C CA . HIS A 1 68 ? -37.030 -7.344 54.803 1.00 88.19 68 HIS A CA 1
ATOM 533 C C . HIS A 1 68 ? -38.224 -7.064 53.885 1.00 88.19 68 HIS A C 1
ATOM 535 O O . HIS A 1 68 ? -38.878 -8.000 53.421 1.00 88.19 68 HIS A O 1
ATOM 541 N N . LEU A 1 69 ? -38.508 -5.789 53.601 1.00 89.56 69 LEU A N 1
ATOM 542 C CA . LEU A 1 69 ? -39.579 -5.399 52.688 1.00 89.56 69 LEU A CA 1
ATOM 543 C C . LEU A 1 69 ? -39.351 -5.966 51.278 1.00 89.56 69 LEU A C 1
ATOM 545 O O . LEU A 1 69 ? -40.278 -6.538 50.704 1.00 89.56 69 LEU A O 1
ATOM 549 N N . LEU A 1 70 ? -38.134 -5.854 50.742 1.00 90.69 70 LEU A N 1
ATOM 550 C CA . LEU A 1 70 ? -37.765 -6.393 49.433 1.00 90.69 70 LEU A CA 1
ATOM 551 C C . LEU A 1 70 ? -37.889 -7.913 49.390 1.00 90.69 70 LEU A C 1
ATOM 553 O O . LEU A 1 70 ? -38.525 -8.434 48.478 1.00 90.69 70 LEU A O 1
ATOM 557 N N . HIS A 1 71 ? -37.361 -8.624 50.386 1.00 88.44 71 HIS A N 1
ATOM 558 C CA . HIS A 1 71 ? -37.473 -10.082 50.454 1.00 88.44 71 HIS A CA 1
ATOM 559 C C . HIS A 1 71 ? -38.944 -10.530 50.464 1.00 88.44 71 HIS A C 1
ATOM 561 O O . HIS A 1 71 ? -39.350 -11.437 49.734 1.00 88.44 71 HIS A O 1
ATOM 567 N N . VAL A 1 72 ? -39.783 -9.853 51.254 1.00 85.75 72 VAL A N 1
ATOM 568 C CA . VAL A 1 72 ? -41.227 -10.102 51.251 1.00 85.75 72 VAL A CA 1
ATOM 569 C C . VAL A 1 72 ? -41.831 -9.800 49.880 1.00 85.75 72 VAL A C 1
ATOM 571 O O . VAL A 1 72 ? -42.593 -10.614 49.362 1.00 85.75 72 VAL A O 1
ATOM 574 N N . PHE A 1 73 ? -41.495 -8.665 49.273 1.00 86.31 73 PHE A N 1
ATOM 575 C CA . PHE A 1 73 ? -42.032 -8.259 47.978 1.00 86.31 73 PHE A CA 1
ATOM 576 C C . PHE A 1 73 ? -41.667 -9.248 46.863 1.00 86.31 73 PHE A C 1
ATOM 578 O O . PHE A 1 73 ? -42.519 -9.593 46.044 1.00 86.31 73 PHE A O 1
ATOM 585 N N . LEU A 1 74 ? -40.430 -9.746 46.861 1.00 88.12 74 LEU A N 1
ATOM 586 C CA . LEU A 1 74 ? -39.936 -10.735 45.904 1.00 88.12 74 LEU A CA 1
ATOM 587 C C . LEU A 1 74 ? -40.623 -12.097 46.069 1.00 88.12 74 LEU A C 1
ATOM 589 O O . LEU A 1 74 ? -40.846 -12.784 45.076 1.00 88.12 74 LEU A O 1
ATOM 593 N N . SER A 1 75 ? -41.055 -12.446 47.286 1.00 85.50 75 SER A N 1
ATOM 594 C CA . SER A 1 75 ? -41.831 -13.671 47.534 1.00 85.50 75 SER A CA 1
ATOM 595 C C . SER A 1 75 ? -43.275 -13.629 47.000 1.00 85.50 75 SER A C 1
ATOM 597 O O . SER A 1 75 ? -43.933 -14.669 46.889 1.00 85.50 75 SER A O 1
ATOM 599 N N . LEU A 1 76 ? -43.797 -12.441 46.664 1.00 83.19 76 LEU A N 1
ATOM 600 C CA . LEU A 1 76 ? -45.151 -12.274 46.131 1.00 83.19 76 LEU A CA 1
ATOM 601 C C . LEU A 1 76 ? -45.204 -12.548 44.624 1.00 83.19 76 LEU A C 1
ATOM 603 O O . LEU A 1 76 ? -44.273 -12.267 43.869 1.00 83.19 76 LEU A O 1
ATOM 607 N N . ARG A 1 77 ? -46.350 -13.052 44.150 1.00 76.88 77 ARG A N 1
ATOM 608 C CA . ARG A 1 77 ? -46.567 -13.278 42.715 1.00 76.88 77 ARG A CA 1
ATOM 609 C C . ARG A 1 77 ? -46.766 -11.939 41.993 1.00 76.88 77 ARG A C 1
ATOM 611 O O . ARG A 1 77 ? -47.174 -10.949 42.595 1.00 76.88 77 ARG A O 1
ATOM 618 N N . GLY A 1 78 ? -46.494 -11.906 40.692 1.00 77.31 78 GLY A N 1
ATOM 619 C CA . GLY A 1 78 ? -46.752 -10.743 39.831 1.00 77.31 78 GLY A CA 1
ATOM 620 C C . GLY A 1 78 ? -45.493 -10.017 39.358 1.00 77.31 78 GLY A C 1
ATOM 621 O O . GLY A 1 78 ? -44.368 -10.386 39.703 1.00 77.31 78 GLY A O 1
ATOM 622 N N . THR A 1 79 ? -45.700 -8.990 38.539 1.00 72.31 79 THR A N 1
ATOM 623 C CA . THR A 1 79 ? -44.659 -8.199 37.861 1.00 72.31 79 THR A CA 1
ATOM 624 C C . THR A 1 79 ? -44.478 -6.807 38.463 1.00 72.31 79 THR A C 1
ATOM 626 O O . THR A 1 79 ? -43.926 -5.915 37.821 1.00 72.31 79 THR A O 1
ATOM 629 N N . GLY A 1 80 ? -44.915 -6.623 39.715 1.00 72.81 80 GLY A N 1
ATOM 630 C CA . GLY A 1 80 ? -44.773 -5.364 40.432 1.00 72.81 80 GLY A CA 1
ATOM 631 C C . GLY A 1 80 ? -43.326 -4.882 40.424 1.00 72.81 80 GLY A C 1
ATOM 632 O O . GLY A 1 80 ? -42.404 -5.652 40.697 1.00 72.81 80 GLY A O 1
ATOM 633 N N . LYS A 1 81 ? -43.143 -3.602 40.093 1.00 83.19 81 LYS A N 1
ATOM 634 C CA . LYS A 1 81 ? -41.843 -2.933 40.125 1.00 83.19 81 LYS A CA 1
ATOM 635 C C . LYS A 1 81 ? -41.647 -2.324 41.505 1.00 83.19 81 LYS A C 1
ATOM 637 O O . LYS A 1 81 ? -42.473 -1.529 41.946 1.00 83.19 81 LYS A O 1
ATOM 642 N N . ILE A 1 82 ? -40.559 -2.695 42.162 1.00 88.31 82 ILE A N 1
ATOM 643 C CA . ILE A 1 82 ? -40.107 -2.095 43.415 1.00 88.31 82 ILE A CA 1
ATOM 644 C C . ILE A 1 82 ? -38.740 -1.462 43.157 1.00 88.31 82 ILE A C 1
ATOM 646 O 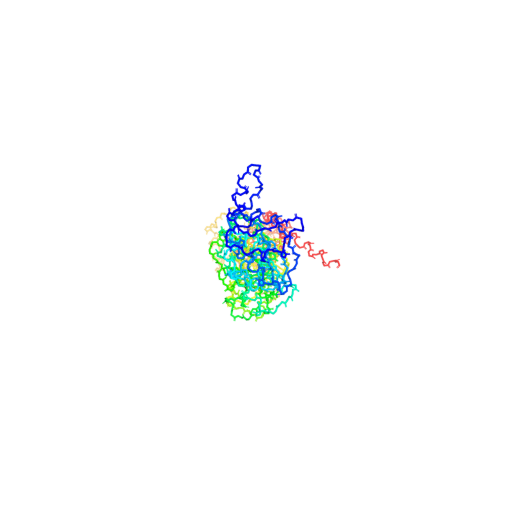O . ILE A 1 82 ? -37.927 -2.090 42.475 1.00 88.31 82 ILE A O 1
ATOM 650 N N . PRO A 1 83 ? -38.486 -0.223 43.606 1.00 93.56 83 PRO A N 1
ATOM 651 C CA . PRO A 1 83 ? -37.152 0.327 43.496 1.00 93.56 83 PRO A CA 1
ATOM 652 C C . PRO A 1 83 ? -36.190 -0.417 44.427 1.00 93.56 83 PRO A C 1
ATOM 654 O O . PRO A 1 83 ? -36.594 -1.053 45.396 1.00 93.56 83 PRO A O 1
ATOM 657 N N . VAL A 1 84 ? -34.907 -0.361 44.109 1.00 94.81 84 VAL A N 1
ATOM 658 C CA . VAL A 1 84 ? -33.834 -1.018 44.854 1.00 94.81 84 VAL A CA 1
ATOM 659 C C . VAL A 1 84 ? -32.658 -0.051 45.010 1.00 94.81 84 VAL A C 1
ATOM 661 O O . VAL A 1 84 ? -32.442 0.770 44.116 1.00 94.81 84 VAL A O 1
ATOM 664 N N . PRO A 1 85 ? -31.920 -0.091 46.131 1.00 96.19 85 PRO A N 1
ATOM 665 C CA . PRO A 1 85 ? -30.823 0.844 46.357 1.00 96.19 85 PRO A CA 1
ATOM 666 C C . PRO A 1 85 ? -29.597 0.503 45.510 1.00 96.19 85 PRO A C 1
ATOM 668 O O . PRO A 1 85 ? -29.141 -0.644 45.509 1.00 96.19 85 PRO A O 1
ATOM 671 N N . ASP A 1 86 ? -29.026 1.506 44.849 1.00 96.12 86 ASP A N 1
ATOM 672 C CA . ASP A 1 86 ? -27.653 1.438 44.344 1.00 96.12 86 ASP A CA 1
ATOM 673 C C . ASP A 1 86 ? -26.623 1.580 45.487 1.00 96.12 86 ASP A C 1
ATOM 675 O O . ASP A 1 86 ? -26.983 1.683 46.663 1.00 96.12 86 ASP A O 1
ATOM 679 N N . GLY A 1 87 ? -25.328 1.544 45.171 1.00 92.56 87 GLY A N 1
ATOM 680 C CA . GLY A 1 87 ? -24.253 1.700 46.160 1.00 92.56 87 GLY A CA 1
ATOM 681 C C . GLY A 1 87 ? -24.271 3.034 46.918 1.00 92.56 87 GLY A C 1
ATOM 682 O O . GLY A 1 87 ? -23.876 3.065 48.080 1.00 92.56 87 GLY A O 1
ATOM 683 N N . ASP A 1 88 ? -24.840 4.089 46.332 1.00 94.75 88 ASP A N 1
ATOM 684 C CA . ASP A 1 88 ? -25.059 5.388 46.982 1.00 94.75 88 ASP A CA 1
ATOM 685 C C . ASP A 1 88 ? -26.374 5.446 47.797 1.00 94.75 88 ASP A C 1
ATOM 687 O O . ASP A 1 88 ? -26.800 6.522 48.225 1.00 94.75 88 ASP A O 1
ATOM 691 N N . LEU A 1 89 ? -27.042 4.301 48.010 1.00 94.00 89 LEU A N 1
ATOM 692 C CA . LEU A 1 89 ? -28.360 4.170 48.650 1.00 94.00 89 LEU A CA 1
ATOM 693 C C . LEU A 1 89 ? -29.484 4.937 47.929 1.00 94.00 89 LEU A C 1
ATOM 695 O O . LEU A 1 89 ? -30.561 5.148 48.494 1.00 94.00 89 LEU A O 1
ATOM 699 N N . THR A 1 90 ? -29.278 5.322 46.669 1.00 96.12 90 THR A N 1
ATOM 700 C CA . THR A 1 90 ? -30.313 5.940 45.837 1.00 96.12 90 THR A CA 1
ATOM 701 C C . THR A 1 90 ? -31.247 4.856 45.322 1.00 96.12 90 THR A C 1
ATOM 703 O O . THR A 1 90 ? -30.815 3.851 44.756 1.00 96.12 90 THR A O 1
ATOM 706 N N . LEU A 1 91 ? -32.550 5.047 45.513 1.00 94.75 91 LEU A N 1
ATOM 707 C CA . LEU A 1 91 ? -33.554 4.085 45.086 1.00 94.75 91 LEU A CA 1
ATOM 708 C C . LEU A 1 91 ? -33.779 4.193 43.574 1.00 94.75 91 LEU A C 1
ATOM 710 O O . LEU A 1 91 ? -34.348 5.162 43.076 1.00 94.75 91 LEU A O 1
ATOM 714 N N . ARG A 1 92 ? -33.338 3.167 42.841 1.00 94.88 92 ARG A N 1
ATOM 715 C CA . ARG A 1 92 ? -33.443 3.071 41.380 1.00 94.88 92 ARG A CA 1
ATOM 716 C C . ARG A 1 92 ? -34.417 1.998 40.951 1.00 94.88 92 ARG A C 1
ATOM 718 O O . ARG A 1 92 ? -34.723 1.066 41.690 1.00 94.88 92 ARG A O 1
ATOM 725 N N . SER A 1 93 ? -34.883 2.099 39.714 1.00 93.88 93 SER A N 1
ATOM 726 C CA . SER A 1 93 ? -35.608 0.992 39.102 1.00 93.88 93 SER A CA 1
ATOM 727 C C . SER A 1 93 ? -34.658 -0.187 38.858 1.00 93.88 93 SER A C 1
ATOM 729 O O . SER A 1 93 ? -33.516 0.004 38.450 1.00 93.88 93 SER A O 1
ATOM 731 N N . VAL A 1 94 ? -35.130 -1.419 39.072 1.00 93.56 94 VAL A N 1
ATOM 732 C CA . VAL A 1 94 ? -34.308 -2.640 38.935 1.00 93.56 94 VAL A CA 1
ATOM 733 C C . VAL A 1 94 ? -33.670 -2.750 37.540 1.00 93.56 94 VAL A C 1
ATOM 735 O O . VAL A 1 94 ? -32.528 -3.176 37.412 1.00 93.56 94 VAL A O 1
ATOM 738 N N . ASN A 1 95 ? -34.378 -2.298 36.501 1.00 93.06 95 ASN A N 1
ATOM 739 C CA . ASN A 1 95 ? -33.905 -2.281 35.112 1.00 93.06 95 ASN A CA 1
ATOM 740 C C . ASN A 1 95 ? -32.899 -1.162 34.785 1.00 93.06 95 ASN A C 1
ATOM 742 O O . ASN A 1 95 ? -32.573 -0.963 33.621 1.00 93.06 95 ASN A O 1
ATOM 746 N N . GLU A 1 96 ? -32.451 -0.385 35.766 1.00 93.94 96 GLU A N 1
ATOM 747 C CA . GLU A 1 96 ? -31.330 0.551 35.607 1.00 93.94 96 GLU A CA 1
ATOM 748 C C . GLU A 1 96 ? -30.017 -0.041 36.135 1.00 93.94 96 GLU A C 1
ATOM 750 O O . GLU A 1 96 ? -28.945 0.506 35.869 1.00 93.94 96 GLU A O 1
ATOM 755 N N . LEU A 1 97 ? -30.101 -1.152 36.873 1.00 96.06 97 LEU A N 1
ATOM 756 C CA . LEU A 1 97 ? -28.974 -1.802 37.524 1.00 96.06 97 LEU A CA 1
ATOM 757 C C . LEU A 1 97 ? -28.532 -3.058 36.773 1.00 96.06 97 LEU A C 1
ATOM 759 O O . LEU A 1 97 ? -29.303 -3.707 36.060 1.00 96.06 97 LEU A O 1
ATOM 763 N N . TYR A 1 98 ? -27.270 -3.407 36.987 1.00 96.88 98 TYR A N 1
ATOM 764 C CA . TYR A 1 98 ? -26.612 -4.569 36.410 1.00 96.88 98 TYR A CA 1
ATOM 765 C C . TYR A 1 98 ? -26.290 -5.587 37.497 1.00 96.88 98 TYR A C 1
ATOM 767 O O . TYR A 1 98 ? -26.002 -5.232 38.639 1.00 96.88 98 TYR A O 1
ATOM 775 N N . ASP A 1 99 ? -26.337 -6.859 37.127 1.00 95.88 99 ASP A N 1
ATOM 776 C CA . ASP A 1 99 ? -25.969 -7.974 37.986 1.00 95.88 99 ASP A CA 1
ATOM 777 C C . ASP A 1 99 ? -24.441 -8.061 38.113 1.00 95.88 99 ASP A C 1
ATOM 779 O O . ASP A 1 99 ? -23.721 -8.200 37.117 1.00 95.88 99 ASP A O 1
ATOM 783 N N . ARG A 1 100 ? -23.925 -7.980 39.344 1.00 94.50 100 ARG A N 1
ATOM 784 C CA . ARG A 1 100 ? -22.481 -8.009 39.597 1.00 94.50 100 ARG A CA 1
ATOM 785 C C . ARG A 1 100 ? -21.863 -9.389 39.361 1.00 94.50 100 ARG A C 1
ATOM 787 O O . ARG A 1 100 ? -20.659 -9.473 39.135 1.00 94.50 100 ARG A O 1
ATOM 794 N N . SER A 1 101 ? -22.638 -10.469 39.403 1.00 94.12 101 SER A N 1
ATOM 795 C CA . SER A 1 101 ? -22.120 -11.820 39.143 1.00 94.12 101 SER A CA 1
ATOM 796 C C . SER A 1 101 ? -21.679 -12.029 37.689 1.00 94.12 101 SER A C 1
ATOM 798 O O . SER A 1 101 ? -20.915 -12.951 37.402 1.00 94.12 101 SER A O 1
ATOM 800 N N . VAL A 1 102 ? -22.105 -11.156 36.770 1.00 95.62 102 VAL A N 1
ATOM 801 C CA . VAL A 1 102 ? -21.647 -11.155 35.380 1.00 95.62 102 VAL A CA 1
ATOM 802 C C . VAL A 1 102 ? -20.264 -10.506 35.305 1.00 95.62 102 VAL A C 1
ATOM 804 O O . VAL A 1 102 ? -20.092 -9.312 35.563 1.00 95.62 102 VAL A O 1
ATOM 807 N N . GLU A 1 103 ? -19.262 -11.293 34.914 1.00 95.31 103 GLU A N 1
ATOM 808 C CA . GLU A 1 103 ? -17.854 -10.873 34.864 1.00 95.31 103 GLU A CA 1
ATOM 809 C C . GLU A 1 103 ? -17.637 -9.606 34.021 1.00 95.31 103 GLU A C 1
ATOM 811 O O . GLU A 1 103 ? -16.990 -8.661 34.471 1.00 95.31 103 GLU A O 1
ATOM 816 N N . LEU A 1 104 ? -18.257 -9.530 32.836 1.00 96.94 104 LEU A N 1
ATOM 817 C CA . LEU A 1 104 ? -18.161 -8.352 31.971 1.00 96.94 104 LEU A CA 1
ATOM 818 C C . LEU A 1 104 ? -18.634 -7.078 32.682 1.00 96.94 104 LEU A C 1
ATOM 820 O O . LEU A 1 104 ? -17.956 -6.053 32.613 1.00 96.94 104 LEU A O 1
ATOM 824 N N . PHE A 1 105 ? -19.786 -7.132 33.359 1.00 97.50 105 PHE A N 1
ATOM 825 C CA . PHE A 1 105 ? -20.344 -5.968 34.044 1.00 97.50 105 PHE A CA 1
ATOM 826 C C . PHE A 1 105 ? -19.459 -5.574 35.220 1.00 97.50 105 PHE A C 1
ATOM 828 O O . PHE A 1 105 ? -19.023 -4.423 35.289 1.00 97.50 105 PHE A O 1
ATOM 835 N N . SER A 1 106 ? -19.148 -6.524 36.107 1.00 95.44 106 SER A N 1
ATOM 836 C CA . SER A 1 106 ? -18.360 -6.260 37.317 1.00 95.44 106 SER A CA 1
ATOM 837 C C . SER A 1 106 ? -16.985 -5.662 37.034 1.00 95.44 106 SER A C 1
ATOM 839 O O . SER A 1 106 ? -16.552 -4.781 37.778 1.00 95.44 106 SER A O 1
ATOM 841 N N . LEU A 1 107 ? -16.323 -6.085 35.953 1.00 96.50 107 LEU A N 1
ATOM 842 C CA . LEU A 1 107 ? -15.036 -5.531 35.542 1.00 96.50 107 LEU A CA 1
ATOM 843 C C . LEU A 1 107 ? -15.200 -4.195 34.805 1.00 96.50 107 LEU A C 1
ATOM 845 O O . LEU A 1 107 ? -14.619 -3.191 35.217 1.00 96.50 107 LEU A O 1
ATOM 849 N N . ALA A 1 108 ? -16.006 -4.136 33.741 1.00 96.69 108 ALA A N 1
ATOM 850 C CA . ALA A 1 108 ? -16.077 -2.948 32.887 1.00 96.69 108 ALA A CA 1
ATOM 851 C C . ALA A 1 108 ? -16.705 -1.727 33.579 1.00 96.69 108 ALA A C 1
ATOM 853 O O . ALA A 1 108 ? -16.322 -0.594 33.287 1.00 96.69 108 ALA A O 1
ATOM 854 N N . LEU A 1 109 ? -17.655 -1.941 34.496 1.00 96.25 109 LEU A N 1
ATOM 855 C CA . LEU A 1 109 ? -18.374 -0.876 35.206 1.00 96.25 109 LEU A CA 1
ATOM 856 C C . LEU A 1 109 ? -17.810 -0.599 36.606 1.00 96.25 109 LEU A C 1
ATOM 858 O O . LEU A 1 109 ? -18.430 0.123 37.385 1.00 96.25 109 LEU A O 1
ATOM 862 N N . GLN A 1 110 ? -16.629 -1.126 36.940 1.00 93.19 110 GLN A N 1
ATOM 863 C CA . GLN A 1 110 ? -16.025 -0.973 38.267 1.00 93.19 110 GLN A CA 1
ATOM 864 C C . GLN A 1 110 ? -15.862 0.502 38.689 1.00 93.19 110 GLN A C 1
ATOM 866 O O . GLN A 1 110 ? -16.080 0.835 39.849 1.00 93.19 110 GLN A O 1
ATOM 871 N N . SER A 1 111 ? -15.555 1.416 37.760 1.00 92.44 111 SER A N 1
ATOM 872 C CA . SER A 1 111 ? -15.460 2.861 38.051 1.00 92.44 111 SER A CA 1
ATOM 873 C C . SER A 1 111 ? -16.801 3.537 38.346 1.00 92.44 111 SER A C 1
ATOM 875 O O . SER A 1 111 ? -16.836 4.700 38.746 1.00 92.44 111 SER A O 1
ATOM 877 N N . ARG A 1 112 ? -17.913 2.838 38.113 1.00 92.88 112 ARG A N 1
ATOM 878 C CA . ARG A 1 112 ? -19.284 3.306 38.337 1.00 92.88 112 ARG A CA 1
ATOM 879 C C . ARG A 1 112 ? -20.006 2.466 39.382 1.00 92.88 112 ARG A C 1
ATOM 881 O O . ARG A 1 112 ? -21.231 2.539 39.463 1.00 92.88 112 ARG A O 1
ATOM 888 N N . GLN A 1 113 ? -19.247 1.706 40.178 1.00 92.00 113 GLN A N 1
ATOM 889 C CA . GLN A 1 113 ? -19.777 0.663 41.045 1.00 92.00 113 GLN A CA 1
ATOM 890 C C . GLN A 1 113 ? -20.948 1.139 41.914 1.00 92.00 113 GLN A C 1
ATOM 892 O O . GLN A 1 113 ? -21.932 0.419 42.057 1.00 92.00 113 GLN A O 1
ATOM 897 N N . GLU A 1 114 ? -20.849 2.361 42.432 1.00 92.56 114 GLU A N 1
ATOM 898 C CA . GLU A 1 114 ? -21.833 2.925 43.355 1.00 92.56 114 GLU A CA 1
ATOM 899 C C . GLU A 1 114 ? -23.170 3.293 42.696 1.00 92.56 114 GLU A C 1
ATOM 901 O O . GLU A 1 114 ? -24.189 3.358 43.367 1.00 92.56 114 GLU A O 1
ATOM 906 N N . THR A 1 115 ? -23.207 3.447 41.370 1.00 94.12 115 THR A N 1
ATOM 907 C CA . THR A 1 115 ? -24.410 3.906 40.644 1.00 94.12 115 THR A CA 1
ATOM 908 C C . THR A 1 115 ? -25.015 2.861 39.709 1.00 94.12 115 THR A C 1
ATOM 910 O O . THR A 1 115 ? -26.158 3.013 39.285 1.00 94.12 115 THR A O 1
ATOM 913 N N . THR A 1 116 ? -24.260 1.819 39.340 1.00 94.88 116 THR A N 1
ATOM 914 C CA . THR A 1 116 ? -24.690 0.815 38.346 1.00 94.88 116 THR A CA 1
ATOM 915 C C . THR A 1 116 ? -25.024 -0.547 38.934 1.00 94.88 116 THR A C 1
ATOM 917 O O . THR A 1 116 ? -25.641 -1.355 38.243 1.00 94.88 116 THR A O 1
ATOM 920 N N . PHE A 1 117 ? -24.620 -0.827 40.174 1.00 96.50 117 PHE A N 1
ATOM 921 C CA . PHE A 1 117 ? -24.901 -2.098 40.840 1.00 96.50 117 PHE A CA 1
ATOM 922 C C . PHE A 1 117 ? -25.772 -1.900 42.064 1.00 96.50 117 PHE A C 1
ATOM 924 O O . PHE A 1 117 ? -25.832 -0.820 42.648 1.00 96.50 117 PHE A O 1
ATOM 931 N N . LEU A 1 118 ? -26.387 -3.002 42.475 1.00 95.88 118 LEU A N 1
ATOM 932 C CA . LEU A 1 118 ? -27.105 -3.087 43.727 1.00 95.88 118 LEU A CA 1
ATOM 933 C C . LEU A 1 118 ? -26.157 -2.842 44.916 1.00 95.88 118 LEU A C 1
ATOM 935 O O . LEU A 1 118 ? -25.001 -3.306 44.933 1.00 95.88 118 LEU A O 1
ATOM 939 N N . HIS A 1 119 ? -26.667 -2.124 45.918 1.00 96.00 119 HIS A N 1
ATOM 940 C CA . HIS A 1 119 ? -25.966 -1.866 47.172 1.00 96.00 119 HIS A CA 1
ATOM 941 C C . HIS A 1 119 ? -25.409 -3.173 47.772 1.00 96.00 119 HIS A C 1
ATOM 943 O O . HIS A 1 119 ? -26.121 -4.184 47.754 1.00 96.00 119 HIS A O 1
ATOM 949 N N . PRO A 1 120 ? -24.176 -3.190 48.326 1.00 94.50 120 PRO A N 1
ATOM 950 C CA . PRO A 1 120 ? -23.544 -4.393 48.880 1.00 94.50 120 PRO A CA 1
ATOM 951 C C . PRO A 1 120 ? -24.451 -5.256 49.765 1.00 94.50 120 PRO A C 1
ATOM 953 O O . PRO A 1 120 ? -24.518 -6.466 49.554 1.00 94.50 120 PRO A O 1
ATOM 956 N N . ASP A 1 121 ? -25.200 -4.633 50.677 1.00 94.94 121 ASP A N 1
ATOM 957 C CA . ASP A 1 121 ? -26.072 -5.335 51.633 1.00 94.94 121 ASP A CA 1
ATOM 958 C C . ASP A 1 121 ? -27.298 -6.000 50.998 1.00 94.94 121 ASP A C 1
ATOM 960 O O . ASP A 1 121 ? -27.957 -6.805 51.645 1.00 94.94 121 ASP A O 1
ATOM 964 N N . PHE A 1 122 ? -27.605 -5.699 49.736 1.00 94.62 122 PHE A N 1
ATOM 965 C CA . PHE A 1 122 ? -28.752 -6.252 49.016 1.00 94.62 122 PHE A CA 1
ATOM 966 C C . PHE A 1 122 ? -28.336 -7.243 47.922 1.00 94.62 122 PHE A C 1
ATOM 968 O O . PHE A 1 122 ? -29.198 -7.883 47.329 1.00 94.62 122 PHE A O 1
ATOM 975 N N . ARG A 1 123 ? -27.031 -7.431 47.666 1.00 92.75 123 ARG A N 1
ATOM 976 C CA . ARG A 1 123 ? -26.522 -8.272 46.559 1.00 92.75 123 ARG A CA 1
ATOM 977 C C . ARG A 1 123 ? -26.959 -9.730 46.608 1.00 92.75 123 ARG A C 1
ATOM 979 O O . ARG A 1 123 ? -27.058 -10.374 45.573 1.00 92.75 123 ARG A O 1
ATOM 986 N N . TYR A 1 124 ? -27.273 -10.246 47.792 1.00 93.19 124 TYR A N 1
ATOM 987 C CA . TYR A 1 124 ? -27.803 -11.601 47.937 1.00 93.19 124 TYR A CA 1
ATOM 988 C C . TYR A 1 124 ? -29.172 -11.794 47.246 1.00 93.19 124 TYR A C 1
ATOM 990 O O . TYR A 1 124 ? -29.574 -12.931 47.029 1.00 93.19 124 TYR A O 1
ATOM 998 N N . LEU A 1 125 ? -29.862 -10.703 46.881 1.00 93.44 125 LEU A N 1
ATOM 999 C CA . LEU A 1 125 ? -31.139 -10.695 46.157 1.00 93.44 125 LEU A CA 1
ATOM 1000 C C . LEU A 1 125 ? -30.982 -10.575 44.628 1.00 93.44 125 LEU A C 1
ATOM 1002 O O . LEU A 1 125 ? -31.992 -10.536 43.926 1.00 93.44 125 LEU A O 1
ATOM 1006 N N . GLU A 1 126 ? -29.760 -10.474 44.086 1.00 93.31 126 GLU A N 1
ATOM 1007 C CA . GLU A 1 126 ? -29.539 -10.248 42.645 1.00 93.31 126 GLU A CA 1
ATOM 1008 C C . GLU A 1 126 ? -30.220 -11.319 41.780 1.00 93.31 126 GLU A C 1
ATOM 1010 O O . GLU A 1 126 ? -30.896 -10.978 40.810 1.00 93.31 126 GLU A O 1
ATOM 1015 N N . GLU A 1 127 ? -30.124 -12.597 42.165 1.00 92.69 127 GLU A N 1
ATOM 1016 C CA . GLU A 1 127 ? -30.728 -13.711 41.423 1.00 92.69 127 GLU A CA 1
ATOM 1017 C C . GLU A 1 127 ? -32.260 -13.600 41.348 1.00 92.69 127 GLU A C 1
ATOM 1019 O O . GLU A 1 127 ? -32.839 -13.741 40.268 1.00 92.69 127 GLU A O 1
ATOM 1024 N N . ASP A 1 128 ? -32.916 -13.253 42.458 1.00 91.19 128 ASP A N 1
ATOM 1025 C CA . ASP A 1 128 ? -34.368 -13.050 42.508 1.00 91.19 128 ASP A CA 1
ATOM 1026 C C . ASP A 1 128 ? -34.797 -11.833 41.670 1.00 91.19 128 ASP A C 1
ATOM 1028 O O . ASP A 1 128 ? -35.831 -11.847 40.985 1.00 91.19 128 ASP A O 1
ATOM 1032 N N . LEU A 1 129 ? -33.974 -10.779 41.677 1.00 92.56 129 LEU A N 1
ATOM 1033 C CA . LEU A 1 129 ? -34.212 -9.529 40.956 1.00 92.56 129 LEU A CA 1
ATOM 1034 C C . LEU A 1 129 ? -34.047 -9.659 39.436 1.00 92.56 129 LEU A C 1
ATOM 1036 O O . LEU A 1 129 ? -34.627 -8.851 38.702 1.00 92.56 129 LEU A O 1
ATOM 1040 N N . ARG A 1 130 ? -33.371 -10.701 38.929 1.00 92.75 130 ARG A N 1
ATOM 1041 C CA . ARG A 1 130 ? -33.329 -11.017 37.484 1.00 92.75 130 ARG A CA 1
ATOM 1042 C C . ARG A 1 130 ? -34.729 -11.139 36.895 1.00 92.75 130 ARG A C 1
ATOM 1044 O O . ARG A 1 130 ? -35.029 -10.544 35.863 1.00 92.75 130 ARG A O 1
ATOM 1051 N N . SER A 1 131 ? -35.630 -11.820 37.608 1.00 88.00 131 SER A N 1
ATOM 1052 C CA . SER A 1 131 ? -37.037 -11.981 37.203 1.00 88.00 131 SER A CA 1
ATOM 1053 C C . SER A 1 131 ? -37.827 -10.663 37.175 1.00 88.00 131 SER A C 1
ATOM 1055 O O . SER A 1 131 ? -38.902 -10.587 36.579 1.00 88.00 131 SER A O 1
ATOM 1057 N N . LYS A 1 132 ? -37.293 -9.618 37.817 1.00 88.19 132 LYS A N 1
ATOM 1058 C CA . LYS A 1 132 ? -37.880 -8.278 37.927 1.00 88.19 132 LYS A CA 1
ATOM 1059 C C . LYS A 1 132 ? -37.201 -7.251 37.016 1.00 88.19 132 LYS A C 1
ATOM 1061 O O . LYS A 1 132 ? -37.585 -6.083 37.038 1.00 88.19 132 LYS A O 1
ATOM 1066 N N . GLY A 1 133 ? -36.258 -7.688 36.179 1.00 90.31 133 GLY A N 1
ATOM 1067 C CA . GLY A 1 133 ? -35.633 -6.871 35.142 1.00 90.31 133 GLY A CA 1
ATOM 1068 C C . GLY A 1 133 ? -34.206 -6.420 35.436 1.00 90.31 133 GLY A C 1
ATOM 1069 O O . GLY A 1 133 ? -33.730 -5.549 34.716 1.00 90.31 133 GLY A O 1
ATOM 1070 N N . LEU A 1 134 ? -33.528 -6.979 36.447 1.00 94.44 134 LEU A N 1
ATOM 1071 C CA . LEU A 1 134 ? -32.097 -6.725 36.661 1.00 94.44 134 LEU A CA 1
ATOM 1072 C C . LEU A 1 134 ? -31.320 -7.194 35.427 1.00 94.44 134 LEU A C 1
ATOM 1074 O O . LEU A 1 134 ? -31.554 -8.303 34.944 1.00 94.44 134 LEU A O 1
ATOM 1078 N N . HIS A 1 135 ? -30.402 -6.378 34.911 1.00 95.75 135 HIS A N 1
ATOM 1079 C CA . HIS A 1 135 ? -29.638 -6.750 33.723 1.00 95.75 135 HIS A CA 1
ATOM 1080 C C . HIS A 1 135 ? -28.588 -7.817 34.057 1.00 95.75 135 HIS A C 1
ATOM 1082 O O . HIS A 1 135 ? -27.541 -7.502 34.616 1.00 95.75 135 HIS A O 1
ATOM 1088 N N . TYR A 1 136 ? -28.862 -9.070 33.684 1.00 95.19 136 TYR A N 1
ATOM 1089 C CA . TYR A 1 136 ? -27.932 -10.203 33.818 1.00 95.19 136 TYR A CA 1
ATOM 1090 C C . TYR A 1 136 ? -27.488 -10.778 32.460 1.00 95.19 136 TYR A C 1
ATOM 1092 O O . TYR A 1 136 ? -26.373 -11.276 32.335 1.00 95.19 136 TYR A O 1
ATOM 1100 N N . ASP A 1 137 ? -28.323 -10.673 31.422 1.00 93.94 137 ASP A N 1
ATOM 1101 C CA . ASP A 1 137 ? -27.943 -11.032 30.054 1.00 93.94 137 ASP A CA 1
ATOM 1102 C C . ASP A 1 137 ? -27.238 -9.852 29.367 1.00 93.94 137 ASP A C 1
ATOM 1104 O O . ASP A 1 137 ? -27.686 -8.702 29.429 1.00 93.94 137 ASP A O 1
ATOM 1108 N N . VAL A 1 138 ? -26.131 -10.132 28.675 1.00 95.06 138 VAL A N 1
ATOM 1109 C CA . VAL A 1 138 ? -25.374 -9.112 27.937 1.00 95.06 138 VAL A CA 1
ATOM 1110 C C . VAL A 1 138 ? -26.031 -8.855 26.580 1.00 95.06 138 VAL A C 1
ATOM 1112 O O . VAL A 1 138 ? -25.748 -9.533 25.590 1.00 95.06 138 VAL A O 1
ATOM 1115 N N . ASP A 1 139 ? -26.904 -7.850 26.529 1.00 94.75 139 ASP A N 1
ATOM 1116 C CA . ASP A 1 139 ? -27.451 -7.322 25.280 1.00 94.75 139 ASP A CA 1
ATOM 1117 C C . ASP A 1 139 ? -26.540 -6.252 24.636 1.00 94.75 139 ASP A C 1
ATOM 1119 O O . ASP A 1 139 ? -25.453 -5.925 25.121 1.00 94.75 139 ASP A O 1
ATOM 1123 N N . TRP A 1 140 ? -26.968 -5.714 23.487 1.00 95.38 140 TRP A N 1
ATOM 1124 C CA . TRP A 1 140 ? -26.180 -4.728 22.742 1.00 95.38 140 TRP A CA 1
ATOM 1125 C C . TRP A 1 140 ? -25.941 -3.446 23.547 1.00 95.38 140 TRP A C 1
ATOM 1127 O O . TRP A 1 140 ? -24.842 -2.894 23.510 1.00 95.38 140 TRP A O 1
ATOM 1137 N N . ASN A 1 141 ? -26.960 -2.970 24.261 1.00 95.75 141 ASN A N 1
ATOM 1138 C CA . ASN A 1 141 ? -26.882 -1.720 25.007 1.00 95.75 141 ASN A CA 1
ATOM 1139 C C . ASN A 1 141 ? -25.976 -1.884 26.231 1.00 95.75 141 ASN A C 1
ATOM 1141 O O . ASN A 1 141 ? -25.161 -1.003 26.507 1.00 95.75 141 ASN A O 1
ATOM 1145 N N . ALA A 1 142 ? -26.069 -3.030 26.907 1.00 96.19 142 ALA A N 1
ATOM 1146 C CA . ALA A 1 142 ? -25.216 -3.401 28.025 1.00 96.19 142 ALA A CA 1
ATOM 1147 C C . ALA A 1 142 ? -23.745 -3.507 27.594 1.00 96.19 142 ALA A C 1
ATOM 1149 O O . ALA A 1 142 ? -22.867 -2.904 28.218 1.00 96.19 142 ALA A O 1
ATOM 1150 N N . PHE A 1 143 ? -23.466 -4.193 26.478 1.00 97.56 143 PHE A N 1
ATOM 1151 C CA . PHE A 1 143 ? -22.114 -4.266 25.920 1.00 97.56 143 PHE A CA 1
ATOM 1152 C C . PHE A 1 143 ? -21.572 -2.877 25.552 1.00 97.56 143 PHE A C 1
ATOM 1154 O O . PHE A 1 143 ? -20.450 -2.521 25.917 1.00 97.56 143 PHE A O 1
ATOM 1161 N N . LEU A 1 144 ? -22.374 -2.064 24.861 1.00 97.38 144 LEU A N 1
ATOM 1162 C CA . LEU A 1 144 ? -21.988 -0.716 24.454 1.00 97.38 144 LEU A CA 1
ATOM 1163 C C . LEU A 1 144 ? -21.694 0.187 25.662 1.00 97.38 144 LEU A C 1
ATOM 1165 O O . LEU A 1 144 ? -20.741 0.966 25.623 1.00 97.38 144 LEU A O 1
ATOM 1169 N N . LEU A 1 145 ? -22.469 0.075 26.745 1.00 97.12 145 LEU A N 1
ATOM 1170 C CA . LEU A 1 145 ? -22.201 0.774 28.003 1.00 97.12 145 LEU A CA 1
ATOM 1171 C C . LEU A 1 145 ? -20.853 0.356 28.604 1.00 97.12 145 LEU A C 1
ATOM 1173 O O . LEU A 1 145 ? -20.084 1.225 29.021 1.00 97.12 145 LEU A O 1
ATOM 1177 N N . CYS A 1 146 ? -20.545 -0.943 28.609 1.00 97.94 146 CYS A N 1
ATOM 1178 C CA . CYS A 1 146 ? -19.266 -1.466 29.090 1.00 97.94 146 CYS A CA 1
ATOM 1179 C C . CYS A 1 146 ? -18.094 -0.916 28.261 1.00 97.94 146 CYS A C 1
ATOM 1181 O O . CYS A 1 146 ? -17.169 -0.324 28.817 1.00 97.94 146 CYS A O 1
ATOM 1183 N N . ALA A 1 147 ? -18.174 -1.007 26.929 1.00 97.88 147 ALA A N 1
ATOM 1184 C CA . ALA A 1 147 ? -17.143 -0.493 26.025 1.00 97.88 147 ALA A CA 1
ATOM 1185 C C . ALA A 1 147 ? -16.944 1.029 26.160 1.00 97.88 147 ALA A C 1
ATOM 1187 O O . ALA A 1 147 ? -15.811 1.510 26.210 1.00 97.88 147 ALA A O 1
ATOM 1188 N N . ARG A 1 148 ? -18.033 1.803 26.276 1.00 97.69 148 ARG A N 1
ATOM 1189 C CA . ARG A 1 148 ? -17.966 3.257 26.508 1.00 97.69 148 ARG A CA 1
ATOM 1190 C C . ARG A 1 148 ? -17.355 3.593 27.863 1.00 97.69 148 ARG A C 1
ATOM 1192 O O . ARG A 1 148 ? -16.608 4.562 27.950 1.00 97.69 148 ARG A O 1
ATOM 1199 N N . THR A 1 149 ? -17.656 2.819 28.903 1.00 97.38 149 THR A N 1
ATOM 1200 C CA . THR A 1 149 ? -17.097 3.049 30.241 1.00 97.38 149 THR A CA 1
ATOM 1201 C C . THR A 1 149 ? -15.589 2.818 30.243 1.00 97.38 149 THR A C 1
ATOM 1203 O O . THR A 1 149 ? -14.857 3.707 30.669 1.00 97.38 149 THR A O 1
ATOM 1206 N N . VAL A 1 150 ? -15.113 1.715 29.655 1.00 97.44 150 VAL A N 1
ATOM 1207 C CA . VAL A 1 150 ? -13.670 1.455 29.493 1.00 97.44 150 VAL A CA 1
ATOM 1208 C C . VAL A 1 150 ? -12.991 2.545 28.657 1.00 97.44 150 VAL A C 1
ATOM 1210 O O . VAL A 1 150 ? -11.943 3.060 29.049 1.00 97.44 150 VAL A O 1
ATOM 1213 N N . HIS A 1 151 ? -13.609 2.978 27.555 1.00 97.19 151 HIS A N 1
ATOM 1214 C CA . HIS A 1 151 ? -13.078 4.074 26.742 1.00 97.19 151 HIS A CA 1
ATOM 1215 C C . HIS A 1 151 ? -12.958 5.384 27.536 1.00 97.19 151 HIS A C 1
ATOM 1217 O O . HIS A 1 151 ? -11.927 6.053 27.462 1.00 97.19 151 HIS A O 1
ATOM 1223 N N . GLN A 1 152 ? -13.977 5.758 28.316 1.00 96.38 152 GLN A N 1
ATOM 1224 C CA . GLN A 1 152 ? -13.951 6.967 29.147 1.00 96.38 152 GLN A CA 1
ATOM 1225 C C . GLN A 1 152 ? -12.920 6.872 30.275 1.00 96.38 152 GLN A C 1
ATOM 1227 O O . GLN A 1 152 ? -12.231 7.854 30.556 1.00 96.38 152 GLN A O 1
ATOM 1232 N N . ASP A 1 153 ? -12.789 5.701 30.896 1.00 94.88 153 ASP A N 1
ATOM 1233 C CA . ASP A 1 153 ? -11.799 5.444 31.940 1.00 94.88 153 ASP A CA 1
ATOM 1234 C C . ASP A 1 153 ? -10.371 5.568 31.401 1.00 94.88 153 ASP A C 1
ATOM 1236 O O . ASP A 1 153 ? -9.523 6.198 32.032 1.00 94.88 153 ASP A O 1
ATOM 1240 N N . SER A 1 154 ? -10.129 5.042 30.198 1.00 93.94 154 SER A N 1
ATOM 1241 C CA . SER A 1 154 ? -8.835 5.113 29.519 1.00 93.94 154 SER A CA 1
ATOM 1242 C C . SER A 1 154 ? -8.496 6.527 29.026 1.00 93.94 154 SER A C 1
ATOM 1244 O O . SER A 1 154 ? -7.372 6.990 29.204 1.00 93.94 154 SER A O 1
ATOM 1246 N N . THR A 1 155 ? -9.449 7.239 28.416 1.00 92.50 155 THR A N 1
ATOM 1247 C CA . THR A 1 155 ? -9.154 8.482 27.673 1.00 92.50 155 THR A CA 1
ATOM 1248 C C . THR A 1 155 ? -9.438 9.763 28.460 1.00 92.50 155 THR A C 1
ATOM 1250 O O . THR A 1 155 ? -8.642 10.706 28.409 1.00 92.50 155 THR A O 1
ATOM 1253 N N . ILE A 1 156 ? -10.553 9.807 29.196 1.00 91.44 156 ILE A N 1
ATOM 1254 C CA . ILE A 1 156 ? -11.028 11.003 29.907 1.00 91.44 156 ILE A CA 1
ATOM 1255 C C . ILE A 1 156 ? -10.516 10.996 31.345 1.00 91.44 156 ILE A C 1
ATOM 1257 O O . ILE A 1 156 ? -9.896 11.964 31.778 1.00 91.44 156 ILE A O 1
ATOM 1261 N N . ARG A 1 157 ? -10.760 9.906 32.084 1.00 91.12 157 ARG A N 1
ATOM 1262 C CA . ARG A 1 157 ? -10.345 9.787 33.493 1.00 91.12 157 ARG A CA 1
ATOM 1263 C C . ARG A 1 157 ? -8.871 9.421 33.638 1.00 91.12 157 ARG A C 1
ATOM 1265 O O . ARG A 1 157 ? -8.284 9.750 34.661 1.00 91.12 157 ARG A O 1
ATOM 1272 N N . ARG A 1 158 ? -8.287 8.799 32.605 1.00 89.88 158 ARG A N 1
ATOM 1273 C CA . ARG A 1 158 ? -6.877 8.380 32.537 1.00 89.88 158 ARG A CA 1
ATOM 1274 C C . ARG A 1 158 ? -6.474 7.543 33.748 1.00 89.88 158 ARG A C 1
ATOM 1276 O O . ARG A 1 158 ? -5.490 7.845 34.420 1.00 89.88 158 ARG A O 1
ATOM 1283 N N . LEU A 1 159 ? -7.279 6.522 34.037 1.00 92.56 159 LEU A N 1
ATOM 1284 C CA . LEU A 1 159 ? -6.960 5.576 35.101 1.00 92.56 159 LEU A CA 1
ATOM 1285 C C . LEU A 1 159 ? -5.629 4.854 34.813 1.00 92.56 159 LEU A C 1
ATOM 1287 O O . LEU A 1 159 ? -5.270 4.701 33.639 1.00 92.56 159 LEU A O 1
ATOM 1291 N N . PRO A 1 160 ? -4.908 4.407 35.859 1.00 92.44 160 PRO A N 1
ATOM 1292 C CA . PRO A 1 160 ? -3.678 3.634 35.715 1.00 92.44 160 PRO A CA 1
ATOM 1293 C C . PRO A 1 160 ? -3.847 2.396 34.821 1.00 92.44 160 PRO A C 1
ATOM 1295 O O . PRO A 1 160 ? -4.906 1.762 34.804 1.00 92.44 160 PRO A O 1
ATOM 1298 N N . GLU A 1 161 ? -2.798 2.047 34.069 1.00 88.62 161 GLU A N 1
ATOM 1299 C CA . GLU A 1 161 ? -2.830 0.944 33.095 1.00 88.62 161 GLU A CA 1
ATOM 1300 C C . GLU A 1 161 ? -3.147 -0.413 33.742 1.00 88.62 161 GLU A C 1
ATOM 1302 O O . GLU A 1 161 ? -3.890 -1.212 33.171 1.00 88.62 161 GLU A O 1
ATOM 1307 N N . ASP A 1 162 ? -2.637 -0.653 34.948 1.00 91.00 162 ASP A N 1
ATOM 1308 C CA . ASP A 1 162 ? -2.872 -1.852 35.753 1.00 91.00 162 ASP A CA 1
ATOM 1309 C C . ASP A 1 162 ? -4.340 -2.020 36.167 1.00 91.00 162 ASP A C 1
ATOM 1311 O O . ASP A 1 162 ? -4.821 -3.149 36.270 1.00 91.00 162 ASP A O 1
ATOM 1315 N N . GLU A 1 163 ? -5.079 -0.919 36.323 1.00 92.88 163 GLU A N 1
ATOM 1316 C CA . GLU A 1 163 ? -6.511 -0.956 36.624 1.00 92.88 163 GLU A CA 1
ATOM 1317 C C . GLU A 1 163 ? -7.376 -1.152 35.376 1.00 92.88 163 GLU A C 1
ATOM 1319 O O . GLU A 1 163 ? -8.377 -1.871 35.416 1.00 92.88 163 GLU A O 1
ATOM 1324 N N . ILE A 1 164 ? -7.031 -0.496 34.265 1.00 94.75 164 ILE A N 1
ATOM 1325 C CA . ILE A 1 164 ? -7.876 -0.492 33.063 1.00 94.75 164 ILE A CA 1
ATOM 1326 C C . ILE A 1 164 ? -7.660 -1.726 32.183 1.00 94.75 164 ILE A C 1
ATOM 1328 O O . ILE A 1 164 ? -8.585 -2.155 31.492 1.00 94.75 164 ILE A O 1
ATOM 1332 N N . MET A 1 165 ? -6.471 -2.332 32.222 1.00 95.19 165 MET A N 1
ATOM 1333 C CA . MET A 1 165 ? -6.124 -3.464 31.364 1.00 95.19 165 MET A CA 1
ATOM 1334 C C . MET A 1 165 ? -7.018 -4.699 31.590 1.00 95.19 165 MET A C 1
ATOM 1336 O O . MET A 1 165 ? -7.544 -5.213 30.601 1.00 95.19 165 MET A O 1
ATOM 1340 N N . PRO A 1 166 ? -7.286 -5.159 32.833 1.00 95.88 166 PRO A N 1
ATOM 1341 C CA . PRO A 1 166 ? -8.214 -6.271 33.064 1.00 95.88 166 PRO A CA 1
ATOM 1342 C C . PRO A 1 166 ? -9.640 -5.965 32.584 1.00 95.88 166 PRO A C 1
ATOM 1344 O O . PRO A 1 166 ? -10.335 -6.847 32.085 1.00 95.88 166 PRO A O 1
ATOM 1347 N N . ARG A 1 167 ? -10.072 -4.700 32.681 1.00 96.44 167 ARG A N 1
ATOM 1348 C CA . ARG A 1 167 ? -11.402 -4.264 32.226 1.00 96.44 167 ARG A CA 1
ATOM 1349 C C . ARG A 1 167 ? -11.509 -4.290 30.705 1.00 96.44 167 ARG A C 1
ATOM 1351 O O . ARG A 1 167 ? -12.489 -4.796 30.166 1.00 96.44 167 ARG A O 1
ATOM 1358 N N . ALA A 1 168 ? -10.497 -3.765 30.013 1.00 97.31 168 ALA A N 1
ATOM 1359 C CA . ALA A 1 168 ? -10.418 -3.815 28.557 1.00 97.31 168 ALA A CA 1
ATOM 1360 C C . ALA A 1 168 ? -10.350 -5.259 28.049 1.00 97.31 168 ALA A C 1
ATOM 1362 O O . ALA A 1 168 ? -11.039 -5.587 27.088 1.00 97.31 168 ALA A O 1
ATOM 1363 N N . GLN A 1 169 ? -9.604 -6.132 28.735 1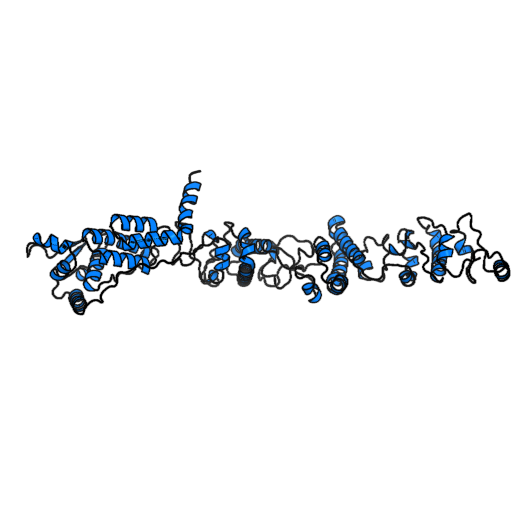.00 97.44 169 GLN A N 1
ATOM 1364 C CA . GLN A 1 169 ? -9.558 -7.556 28.412 1.00 97.44 169 GLN A CA 1
ATOM 1365 C C . GLN A 1 169 ? -10.949 -8.193 28.472 1.00 97.44 169 GLN A C 1
ATOM 1367 O O . GLN A 1 169 ? -11.379 -8.776 27.486 1.00 97.44 169 GLN A O 1
ATOM 1372 N N . ALA A 1 170 ? -11.702 -7.992 29.558 1.00 97.19 170 ALA A N 1
ATOM 1373 C CA . ALA A 1 170 ? -13.048 -8.555 29.688 1.00 97.19 170 ALA A CA 1
ATOM 1374 C C . ALA A 1 170 ? -14.010 -8.074 28.584 1.00 97.19 170 ALA A C 1
ATOM 1376 O O . ALA A 1 170 ? -14.781 -8.860 28.025 1.00 97.19 170 ALA A O 1
ATOM 1377 N N . VAL A 1 171 ? -13.950 -6.784 28.224 1.00 97.88 171 VAL A N 1
ATOM 1378 C CA . VAL A 1 171 ? -14.742 -6.239 27.108 1.00 97.88 171 VAL A CA 1
ATOM 1379 C C . VAL A 1 171 ? -14.302 -6.844 25.776 1.00 97.88 171 VAL A C 1
ATOM 1381 O O . VAL A 1 171 ? -15.154 -7.199 24.958 1.00 97.88 171 VAL A O 1
ATOM 1384 N N . PHE A 1 172 ? -12.996 -6.984 25.547 1.00 97.50 172 PHE A N 1
ATOM 1385 C CA . PHE A 1 172 ? -12.469 -7.587 24.330 1.00 97.50 172 PHE A CA 1
ATOM 1386 C C . PHE A 1 172 ? -12.819 -9.075 24.218 1.00 97.50 172 PHE A C 1
ATOM 1388 O O . PHE A 1 172 ? -13.225 -9.513 23.146 1.00 97.50 172 PHE A O 1
ATOM 1395 N N . ASP A 1 173 ? -12.761 -9.840 25.305 1.00 97.12 173 ASP A N 1
ATOM 1396 C CA . ASP A 1 173 ? -13.110 -11.263 25.318 1.00 97.12 173 ASP A CA 1
ATOM 1397 C C . ASP A 1 173 ? -14.570 -11.473 24.900 1.00 97.12 173 ASP A C 1
ATOM 1399 O O . ASP A 1 173 ? -14.875 -12.324 24.052 1.00 97.12 173 ASP A O 1
ATOM 1403 N N . PHE A 1 174 ? -15.478 -10.630 25.408 1.00 96.94 174 PHE A N 1
ATOM 1404 C CA . PHE A 1 174 ? -16.873 -10.641 24.974 1.00 96.94 174 PHE A CA 1
ATOM 1405 C C . PHE A 1 174 ? -17.035 -10.148 23.529 1.00 96.94 174 PHE A C 1
ATOM 1407 O O . PHE A 1 174 ? -17.780 -10.758 22.761 1.00 96.94 174 PHE A O 1
ATOM 1414 N N . TYR A 1 175 ? -16.323 -9.091 23.120 1.00 96.44 175 TYR A N 1
ATOM 1415 C CA . TYR A 1 175 ? -16.293 -8.617 21.727 1.00 96.44 175 TYR A CA 1
ATOM 1416 C C . TYR A 1 175 ? -15.846 -9.721 20.756 1.00 96.44 175 TYR A C 1
ATOM 1418 O O . TYR A 1 175 ? -16.375 -9.836 19.651 1.00 96.44 175 TYR A O 1
ATOM 1426 N N . ASN A 1 176 ? -14.895 -10.548 21.187 1.00 95.69 176 ASN A N 1
ATOM 1427 C CA . ASN A 1 176 ? -14.263 -11.585 20.390 1.00 95.69 176 ASN A CA 1
ATOM 1428 C C . ASN A 1 176 ? -15.113 -12.856 20.256 1.00 95.69 176 ASN A C 1
ATOM 1430 O O . ASN A 1 176 ? -15.125 -13.485 19.195 1.00 95.69 176 ASN A O 1
ATOM 1434 N N . SER A 1 177 ? -15.822 -13.243 21.319 1.00 94.06 177 SER A N 1
ATOM 1435 C CA . SER A 1 177 ? -16.516 -14.537 21.401 1.00 94.06 177 SER A CA 1
ATOM 1436 C C . SER A 1 177 ? -18.044 -14.433 21.481 1.00 94.06 177 SER A C 1
ATOM 1438 O O . SER A 1 177 ? -18.744 -15.207 20.827 1.00 94.06 177 SER A O 1
ATOM 1440 N N . GLY A 1 178 ? -18.573 -13.473 22.243 1.00 93.50 178 GLY A N 1
ATOM 1441 C CA . GLY A 1 178 ? -20.005 -13.334 22.521 1.00 93.50 178 GLY A CA 1
ATOM 1442 C C . GLY A 1 178 ? -20.729 -12.424 21.531 1.00 93.50 178 GLY A C 1
ATOM 1443 O O . GLY A 1 178 ? -21.742 -12.809 20.942 1.00 93.50 178 GLY A O 1
ATOM 1444 N N . LEU A 1 179 ? -20.183 -11.230 21.297 1.00 94.06 179 LEU A N 1
ATOM 1445 C CA . LEU A 1 179 ? -20.805 -10.188 20.480 1.00 94.06 179 LEU A CA 1
ATOM 1446 C C . LEU A 1 179 ? -21.159 -10.622 19.043 1.00 94.06 179 LEU A C 1
ATOM 1448 O O . LEU A 1 179 ? -22.244 -10.248 18.586 1.00 94.06 179 LEU A O 1
ATOM 1452 N N . PRO A 1 180 ? -20.338 -11.422 18.324 1.00 93.88 180 PRO A N 1
ATOM 1453 C CA . PRO A 1 180 ? -20.675 -11.842 16.966 1.00 93.88 180 PRO A CA 1
ATOM 1454 C C . PRO A 1 180 ? -22.022 -12.579 16.885 1.00 93.88 180 PRO A C 1
ATOM 1456 O O . PRO A 1 180 ? -22.784 -12.352 15.949 1.00 93.88 180 PRO A O 1
ATOM 1459 N N . ASN A 1 181 ? -22.372 -13.373 17.903 1.00 92.06 181 ASN A N 1
ATOM 1460 C CA . ASN A 1 181 ? -23.653 -14.089 17.962 1.00 92.06 181 ASN A CA 1
ATOM 1461 C C . ASN A 1 181 ? -24.838 -13.164 18.287 1.00 92.06 181 ASN A C 1
ATOM 1463 O O . ASN A 1 181 ? -25.975 -13.460 17.931 1.00 92.06 181 ASN A O 1
ATOM 1467 N N . LEU A 1 182 ? -24.577 -12.041 18.960 1.00 91.88 182 LEU A N 1
ATOM 1468 C CA . LEU A 1 182 ? -25.599 -11.099 19.409 1.00 91.88 182 LEU A CA 1
ATOM 1469 C C . LEU A 1 182 ? -26.046 -10.144 18.297 1.00 91.88 182 LEU A C 1
ATOM 1471 O O . LEU A 1 182 ? -27.235 -9.863 18.143 1.00 91.88 182 LEU A O 1
ATOM 1475 N N . ILE A 1 183 ? -25.089 -9.602 17.539 1.00 91.19 183 ILE A N 1
ATOM 1476 C CA . ILE A 1 183 ? -25.368 -8.579 16.519 1.00 91.19 183 ILE A CA 1
ATOM 1477 C C . ILE A 1 183 ? -25.223 -9.096 15.092 1.00 91.19 183 ILE A C 1
ATOM 1479 O O . ILE A 1 183 ? -25.707 -8.437 14.169 1.00 91.19 183 ILE A O 1
ATOM 1483 N N . MET A 1 184 ? -24.626 -10.277 14.897 1.00 87.44 184 MET A N 1
ATOM 1484 C CA . MET A 1 184 ? -24.451 -10.901 13.586 1.00 87.44 184 MET A CA 1
ATOM 1485 C C . MET A 1 184 ? -23.800 -9.908 12.595 1.00 87.44 184 MET A C 1
ATOM 1487 O O . MET A 1 184 ? -22.891 -9.153 12.944 1.00 87.44 184 MET A O 1
ATOM 1491 N N . GLY A 1 185 ? -24.279 -9.855 11.350 1.00 79.31 185 GLY A N 1
ATOM 1492 C CA . GLY A 1 185 ? -23.780 -8.948 10.309 1.00 79.31 185 GLY A CA 1
ATOM 1493 C C . GLY A 1 185 ? -24.287 -7.498 10.386 1.00 79.31 185 GLY A C 1
ATOM 1494 O O . GLY A 1 185 ? -24.326 -6.823 9.358 1.00 79.31 185 GLY A O 1
ATOM 1495 N N . GLN A 1 186 ? -24.731 -6.992 11.545 1.00 88.56 186 GLN A N 1
ATOM 1496 C CA . GLN A 1 186 ? -25.270 -5.625 11.665 1.00 88.56 186 GLN A CA 1
ATOM 1497 C C . GLN A 1 186 ? -24.166 -4.551 11.568 1.00 88.56 186 GLN A C 1
ATOM 1499 O O . GLN A 1 186 ? -23.700 -4.009 12.569 1.00 88.56 186 GLN A O 1
ATOM 1504 N N . ALA A 1 187 ? -23.787 -4.184 10.339 1.00 85.94 187 ALA A N 1
ATOM 1505 C CA . ALA A 1 187 ? -22.719 -3.221 10.036 1.00 85.94 187 ALA A CA 1
ATOM 1506 C C . ALA A 1 187 ? -22.778 -1.863 10.782 1.00 85.94 187 ALA A C 1
ATOM 1508 O O . ALA A 1 187 ? -21.712 -1.339 11.111 1.00 85.94 187 ALA A O 1
ATOM 1509 N N . PRO A 1 188 ? -23.948 -1.245 11.056 1.00 92.50 188 PRO A N 1
ATOM 1510 C CA . PRO A 1 188 ? -23.998 0.007 11.819 1.00 92.50 188 PRO A CA 1
ATOM 1511 C C . PRO A 1 188 ? -23.483 -0.134 13.257 1.00 92.50 188 PRO A C 1
ATOM 1513 O O . PRO A 1 188 ? -22.805 0.764 13.745 1.00 92.50 188 PRO A O 1
ATOM 1516 N N . LYS A 1 189 ? -23.743 -1.275 13.906 1.00 93.06 189 LYS A N 1
ATOM 1517 C CA . LYS A 1 189 ? -23.304 -1.542 15.282 1.00 93.06 189 LYS A CA 1
ATOM 1518 C C . LYS A 1 189 ? -21.791 -1.713 15.365 1.00 93.06 189 LYS A C 1
ATOM 1520 O O . LYS A 1 189 ? -21.153 -1.106 16.214 1.00 93.06 189 LYS A O 1
ATOM 1525 N N . TRP A 1 190 ? -21.196 -2.442 14.420 1.00 93.19 190 TRP A N 1
ATOM 1526 C CA . TRP A 1 190 ? -19.737 -2.545 14.316 1.00 93.19 190 TRP A CA 1
ATOM 1527 C C . TRP A 1 190 ? -19.075 -1.172 14.136 1.00 93.19 190 TRP A C 1
ATOM 1529 O O . TRP A 1 190 ? -18.086 -0.875 14.801 1.00 93.19 190 TRP A O 1
ATOM 1539 N N . ARG A 1 191 ? -19.661 -0.301 13.302 1.00 92.00 191 ARG A N 1
ATOM 1540 C CA . ARG A 1 191 ? -19.163 1.067 13.088 1.00 92.00 191 ARG A CA 1
ATOM 1541 C C . ARG A 1 191 ? -19.205 1.933 14.344 1.00 92.00 191 ARG A C 1
ATOM 1543 O O . ARG A 1 191 ? -18.294 2.731 14.533 1.00 92.00 191 ARG A O 1
ATOM 1550 N N . GLU A 1 192 ? -20.209 1.766 15.202 1.00 94.06 192 GLU A N 1
ATOM 1551 C CA . GLU A 1 192 ? -20.307 2.510 16.464 1.00 94.06 192 GLU A CA 1
ATOM 1552 C C . GLU A 1 192 ? -19.143 2.199 17.424 1.00 94.06 192 GLU A C 1
ATOM 1554 O O . GLU A 1 192 ? -18.724 3.059 18.196 1.00 94.06 192 GLU A O 1
ATOM 1559 N N . LEU A 1 193 ? -18.560 0.999 17.331 1.00 95.31 193 LEU A N 1
ATOM 1560 C CA . LEU A 1 193 ? -17.438 0.574 18.172 1.00 95.31 193 LEU A CA 1
ATOM 1561 C C . LEU A 1 193 ? -16.074 1.053 17.662 1.00 95.31 193 LEU A C 1
ATOM 1563 O O . LEU A 1 193 ? -15.121 1.082 18.435 1.00 95.31 193 LEU A O 1
ATOM 1567 N N . ASN A 1 194 ? -15.961 1.456 16.392 1.00 92.81 194 ASN A N 1
ATOM 1568 C CA . ASN A 1 194 ? -14.674 1.796 15.770 1.00 92.81 194 ASN A CA 1
ATOM 1569 C C . ASN A 1 194 ? -13.958 2.988 16.426 1.00 92.81 194 ASN A C 1
ATOM 1571 O O . ASN A 1 194 ? -12.749 3.129 16.257 1.00 92.81 194 ASN A O 1
ATOM 1575 N N . GLY A 1 195 ? -14.688 3.835 17.156 1.00 93.00 195 GLY A N 1
ATOM 1576 C CA . GLY A 1 195 ? -14.139 4.980 17.885 1.00 93.00 195 GLY A CA 1
ATOM 1577 C C . GLY A 1 195 ? -13.879 4.733 19.373 1.00 93.00 195 GLY A C 1
ATOM 1578 O O . GLY A 1 195 ? -13.481 5.665 20.063 1.00 93.00 195 GLY A O 1
ATOM 1579 N N . LEU A 1 196 ? -14.133 3.526 19.890 1.00 97.25 196 LEU A N 1
ATOM 1580 C CA . LEU A 1 196 ? -14.028 3.233 21.320 1.00 97.25 196 LEU A CA 1
ATOM 1581 C C . LEU A 1 196 ? -12.745 2.464 21.638 1.00 97.25 196 LEU A C 1
ATOM 1583 O O . LEU A 1 196 ? -12.426 1.470 20.991 1.00 97.25 196 LEU A O 1
ATOM 1587 N N . ASN A 1 197 ? -12.036 2.907 22.675 1.00 96.62 197 ASN A N 1
ATOM 1588 C CA . ASN A 1 197 ? -10.810 2.275 23.161 1.00 96.62 197 ASN A CA 1
ATOM 1589 C C . ASN A 1 197 ? -11.189 1.180 24.153 1.00 96.62 197 ASN A C 1
ATOM 1591 O O . ASN A 1 197 ? -11.516 1.476 25.300 1.00 96.62 197 ASN A O 1
ATOM 1595 N N . PHE A 1 198 ? -11.152 -0.071 23.710 1.00 96.94 198 PHE A N 1
ATOM 1596 C CA . PHE A 1 198 ? -11.398 -1.222 24.582 1.00 96.94 198 PHE A CA 1
ATOM 1597 C C . PHE A 1 198 ? -10.596 -2.466 24.189 1.00 96.94 198 PHE A C 1
ATOM 1599 O O . PHE A 1 198 ? -10.765 -3.497 24.824 1.00 96.94 198 PHE A O 1
ATOM 1606 N N . ILE A 1 199 ? -9.740 -2.400 23.161 1.00 97.19 199 ILE A N 1
ATOM 1607 C CA . ILE A 1 199 ? -8.943 -3.546 22.710 1.00 97.19 199 ILE A CA 1
ATOM 1608 C C . ILE A 1 199 ? -7.530 -3.436 23.291 1.00 97.19 199 ILE A C 1
ATOM 1610 O O . ILE A 1 199 ? -6.811 -2.500 22.930 1.00 97.19 199 ILE A O 1
ATOM 1614 N N . PRO A 1 200 ? -7.097 -4.376 24.146 1.00 96.75 200 PRO A N 1
ATOM 1615 C CA . PRO A 1 200 ? -5.699 -4.498 24.539 1.00 96.75 200 PRO A CA 1
ATOM 1616 C C . PRO A 1 200 ? -4.812 -4.816 23.332 1.00 96.75 200 PRO A C 1
ATOM 1618 O O . PRO A 1 200 ? -5.068 -5.776 22.598 1.00 96.75 200 PRO A O 1
ATOM 1621 N N . ARG A 1 201 ? -3.746 -4.040 23.130 1.00 94.94 201 ARG A N 1
ATOM 1622 C CA . ARG A 1 201 ? -2.738 -4.362 22.111 1.00 94.94 201 ARG A CA 1
ATOM 1623 C C . ARG A 1 201 ? -1.611 -5.234 22.660 1.00 94.94 201 ARG A C 1
ATOM 1625 O O . ARG A 1 201 ? -1.345 -5.235 23.860 1.00 94.94 201 ARG A O 1
ATOM 1632 N N . ASP A 1 202 ? -0.915 -5.936 21.769 1.00 94.00 202 ASP A N 1
ATOM 1633 C CA . ASP A 1 202 ? 0.419 -6.457 22.076 1.00 94.00 202 ASP A CA 1
ATOM 1634 C C . ASP A 1 202 ? 1.383 -5.262 22.243 1.00 94.00 202 ASP A C 1
ATOM 1636 O O . ASP A 1 202 ? 1.276 -4.222 21.574 1.00 94.00 202 ASP A O 1
ATOM 1640 N N . LEU A 1 203 ? 2.319 -5.399 23.181 1.00 89.19 203 LEU A N 1
ATOM 1641 C CA . LEU A 1 203 ? 3.397 -4.433 23.369 1.00 89.19 203 LEU A CA 1
ATOM 1642 C C . LEU A 1 203 ? 4.320 -4.417 22.153 1.00 89.19 203 LEU A C 1
ATOM 1644 O O . LEU A 1 203 ? 4.829 -3.361 21.790 1.00 89.19 203 LEU A O 1
ATOM 1648 N N . ARG A 1 204 ? 4.488 -5.571 21.503 1.00 90.44 204 ARG A N 1
ATOM 1649 C CA . ARG A 1 204 ? 5.280 -5.719 20.286 1.00 90.44 204 ARG A CA 1
ATOM 1650 C C . ARG A 1 204 ? 4.510 -5.193 19.083 1.00 90.44 204 ARG A C 1
ATOM 1652 O O . ARG A 1 204 ? 3.335 -5.499 18.886 1.00 90.44 204 ARG A O 1
ATOM 1659 N N . ARG A 1 205 ? 5.210 -4.438 18.238 1.00 89.06 205 ARG A N 1
ATOM 1660 C CA . ARG A 1 205 ? 4.668 -3.896 16.982 1.00 89.06 205 ARG A CA 1
ATOM 1661 C C . ARG A 1 205 ? 4.887 -4.825 15.794 1.00 89.06 205 ARG A C 1
ATOM 1663 O O . ARG A 1 205 ? 4.040 -4.884 14.913 1.00 89.06 205 ARG A O 1
ATOM 1670 N N . SER A 1 206 ? 5.986 -5.573 15.804 1.00 90.31 206 SER A N 1
ATOM 1671 C CA . SER A 1 206 ? 6.349 -6.558 14.786 1.00 90.31 206 SER A CA 1
ATOM 1672 C C . SER A 1 206 ? 6.932 -7.794 15.466 1.00 90.31 206 SER A C 1
ATOM 1674 O O . SER A 1 206 ? 7.670 -7.686 16.446 1.00 90.31 206 SER A O 1
ATOM 1676 N N . THR A 1 207 ? 6.586 -8.970 14.955 1.00 86.81 207 THR A N 1
ATOM 1677 C CA . THR A 1 207 ? 7.160 -10.263 15.342 1.00 86.81 207 THR A CA 1
ATOM 1678 C C . THR A 1 207 ? 8.182 -10.768 14.322 1.00 86.81 207 THR A C 1
ATOM 1680 O O . THR A 1 207 ? 8.981 -11.648 14.638 1.00 86.81 207 THR A O 1
ATOM 1683 N N . SER A 1 208 ? 8.174 -10.198 13.115 1.00 85.75 208 SER A N 1
ATOM 1684 C CA . SER A 1 208 ? 8.989 -10.614 11.970 1.00 85.75 208 SER A CA 1
ATOM 1685 C C . SER A 1 208 ? 10.263 -9.786 11.759 1.00 85.75 208 SER A C 1
ATOM 1687 O O . SER A 1 208 ? 11.163 -10.222 11.038 1.00 85.75 208 SER A O 1
ATOM 1689 N N . SER A 1 209 ? 10.365 -8.604 12.372 1.00 89.12 209 SER A N 1
ATOM 1690 C CA . SER A 1 209 ? 11.529 -7.718 12.236 1.00 89.12 209 SER A CA 1
ATOM 1691 C C . SER A 1 209 ? 12.727 -8.207 13.058 1.00 89.12 209 SER A C 1
ATOM 1693 O O . SER A 1 209 ? 12.582 -8.592 14.215 1.00 89.12 209 SER A O 1
ATOM 1695 N N . THR A 1 210 ? 13.935 -8.127 12.492 1.00 91.06 210 THR A N 1
ATOM 1696 C CA . THR A 1 210 ? 15.192 -8.429 13.214 1.00 91.06 210 THR A CA 1
ATOM 1697 C C . THR A 1 210 ? 15.880 -7.184 13.788 1.00 91.06 210 THR A C 1
ATOM 1699 O O . THR A 1 210 ? 17.033 -7.263 14.208 1.00 91.06 210 THR A O 1
ATOM 1702 N N . TYR A 1 211 ? 15.227 -6.029 13.718 1.00 90.00 211 TYR A N 1
ATOM 1703 C CA . TYR A 1 211 ? 15.692 -4.735 14.216 1.00 90.00 211 TYR A CA 1
ATOM 1704 C C . TYR A 1 211 ? 14.651 -4.153 15.173 1.00 90.00 211 TYR A C 1
ATOM 1706 O O . TYR A 1 211 ? 13.497 -4.591 15.177 1.00 90.00 211 TYR A O 1
ATOM 1714 N N . ASP A 1 212 ? 15.065 -3.184 15.988 1.00 90.12 212 ASP A N 1
ATOM 1715 C CA . ASP A 1 212 ? 14.141 -2.482 16.874 1.00 90.12 212 ASP A CA 1
ATOM 1716 C C . ASP A 1 212 ? 13.189 -1.618 16.042 1.00 90.12 212 ASP A C 1
ATOM 1718 O O . ASP A 1 212 ? 13.611 -0.756 15.277 1.00 90.12 212 ASP A O 1
ATOM 1722 N N . VAL A 1 213 ? 11.894 -1.902 16.153 1.00 91.38 213 VAL A N 1
ATOM 1723 C CA . VAL A 1 213 ? 10.846 -1.240 15.373 1.00 91.38 213 VAL A CA 1
ATOM 1724 C C . VAL A 1 213 ? 10.208 -0.066 16.106 1.00 91.38 213 VAL A C 1
ATOM 1726 O O . VAL A 1 213 ? 9.508 0.727 15.474 1.00 91.38 213 VAL A O 1
ATOM 1729 N N . GLU A 1 214 ? 10.401 0.044 17.424 1.00 88.75 214 GLU A N 1
ATOM 1730 C CA . GLU A 1 214 ? 9.598 0.927 18.278 1.00 88.75 214 GLU A CA 1
ATOM 1731 C C . GLU A 1 214 ? 9.778 2.404 17.896 1.00 88.75 214 GLU A C 1
ATOM 1733 O O . GLU A 1 214 ? 8.806 3.158 17.841 1.00 88.75 214 GLU A O 1
ATOM 1738 N N . SER A 1 215 ? 11.001 2.799 17.526 1.00 90.62 215 SER A N 1
ATOM 1739 C CA . SER A 1 215 ? 11.351 4.163 17.099 1.00 90.62 215 SER A CA 1
ATOM 1740 C C . SER A 1 215 ? 10.649 4.614 15.811 1.00 90.62 215 SER A C 1
ATOM 1742 O O . SER A 1 215 ? 10.467 5.814 15.595 1.00 90.62 215 SER A O 1
ATOM 1744 N N . TYR A 1 216 ? 10.224 3.676 14.960 1.00 93.44 216 TYR A N 1
ATOM 1745 C CA . TYR A 1 216 ? 9.566 3.967 13.683 1.00 93.44 216 TYR A CA 1
ATOM 1746 C C . TYR A 1 216 ? 8.037 3.890 13.759 1.00 93.44 216 TYR A C 1
ATOM 1748 O O . TYR A 1 216 ? 7.348 4.184 12.777 1.00 93.44 216 TYR A O 1
ATOM 1756 N N . CYS A 1 217 ? 7.495 3.465 14.900 1.00 92.62 217 CYS A N 1
ATOM 1757 C CA . CYS A 1 217 ? 6.070 3.238 15.074 1.00 92.62 217 CYS A CA 1
ATOM 1758 C C . CYS A 1 217 ? 5.310 4.514 15.441 1.00 92.62 217 CYS A C 1
ATOM 1760 O O . CYS A 1 217 ? 5.764 5.346 16.225 1.00 92.62 217 CYS A O 1
ATOM 1762 N N . ALA A 1 218 ? 4.079 4.627 14.945 1.00 91.56 218 ALA A N 1
ATOM 1763 C CA . ALA A 1 218 ? 3.125 5.602 15.444 1.00 91.56 218 ALA A CA 1
ATOM 1764 C C . ALA A 1 218 ? 2.842 5.350 16.935 1.00 91.56 218 ALA A C 1
ATOM 1766 O O . ALA A 1 218 ? 2.576 4.212 17.344 1.00 91.56 218 ALA A O 1
ATOM 1767 N N . SER A 1 219 ? 2.862 6.418 17.736 1.00 91.88 219 SER A N 1
ATOM 1768 C CA . SER A 1 219 ? 2.555 6.351 19.167 1.00 91.88 219 SER A CA 1
ATOM 1769 C C . SER A 1 219 ? 1.095 5.951 19.374 1.00 91.88 219 SER A C 1
ATOM 1771 O O . SER A 1 219 ? 0.182 6.658 18.942 1.00 91.88 219 SER A O 1
ATOM 1773 N N . LEU A 1 220 ? 0.877 4.798 20.012 1.00 92.00 220 LEU A N 1
ATOM 1774 C CA . LEU A 1 220 ? -0.451 4.252 20.292 1.00 92.00 220 LEU A CA 1
ATOM 1775 C C . LEU A 1 220 ? -0.582 3.883 21.779 1.00 92.00 220 LEU A C 1
ATOM 1777 O O . LEU A 1 220 ? 0.344 3.287 22.347 1.00 92.00 220 LEU A O 1
ATOM 1781 N N . PRO A 1 221 ? -1.739 4.175 22.406 1.00 92.50 221 PRO A N 1
ATOM 1782 C CA . PRO A 1 221 ? -2.012 3.764 23.781 1.00 92.50 221 PRO A CA 1
ATOM 1783 C C . PRO A 1 221 ? -2.061 2.236 23.905 1.00 92.50 221 PRO A C 1
ATOM 1785 O O . PRO A 1 221 ? -2.186 1.524 22.911 1.00 92.50 221 PRO A O 1
ATOM 1788 N N . GLN A 1 222 ? -1.983 1.716 25.129 1.00 92.50 222 GLN A N 1
ATOM 1789 C CA . GLN A 1 222 ? -2.092 0.273 25.395 1.00 92.50 222 GLN A CA 1
ATOM 1790 C C . GLN A 1 222 ? -3.480 -0.310 25.100 1.00 92.50 222 GLN A C 1
ATOM 1792 O O . GLN A 1 222 ? -3.630 -1.503 24.836 1.00 92.50 222 GLN A O 1
ATOM 1797 N N . ILE A 1 223 ? -4.504 0.541 25.141 1.00 95.94 223 ILE A N 1
ATOM 1798 C CA . ILE A 1 223 ? -5.875 0.183 24.799 1.00 95.94 223 ILE A CA 1
ATOM 1799 C C . ILE A 1 223 ? -6.268 1.006 23.587 1.00 95.94 223 ILE A C 1
ATOM 1801 O O . ILE A 1 223 ? -6.391 2.233 23.653 1.00 95.94 223 ILE A O 1
ATOM 1805 N N . VAL A 1 224 ? -6.460 0.312 22.477 1.00 96.31 224 VAL A N 1
ATOM 1806 C CA . VAL A 1 224 ? -6.691 0.906 21.167 1.00 96.31 224 VAL A CA 1
ATOM 1807 C C . VAL A 1 224 ? -8.126 0.685 20.709 1.00 96.31 224 VAL A C 1
ATOM 1809 O O . VAL A 1 224 ? -8.903 -0.065 21.314 1.00 96.31 224 VAL A O 1
ATOM 1812 N N . THR A 1 225 ? -8.491 1.375 19.634 1.00 96.50 225 THR A N 1
ATOM 1813 C CA . THR A 1 225 ? -9.769 1.159 18.959 1.00 96.50 225 THR A CA 1
ATOM 1814 C C . THR A 1 225 ? -9.691 -0.001 17.958 1.00 96.50 225 THR A C 1
ATOM 1816 O O . THR A 1 225 ? -8.600 -0.350 17.494 1.00 96.50 225 THR A O 1
ATOM 1819 N N . PRO A 1 226 ? -10.838 -0.560 17.521 1.00 95.25 226 PRO A N 1
ATOM 1820 C CA . PRO A 1 226 ? -10.885 -1.509 16.404 1.00 95.25 226 PRO A CA 1
ATOM 1821 C C . PRO A 1 226 ? -10.227 -1.007 15.107 1.00 95.25 226 PRO A C 1
ATOM 1823 O O . PRO A 1 226 ? -9.774 -1.812 14.296 1.00 95.25 226 PRO A O 1
ATOM 1826 N N . GLY A 1 227 ? -10.169 0.313 14.896 1.00 92.75 227 GLY A N 1
ATOM 1827 C CA . GLY A 1 227 ? -9.513 0.919 13.733 1.00 92.75 227 GLY A CA 1
ATOM 1828 C C . GLY A 1 227 ? -7.988 1.011 13.845 1.00 92.75 227 GLY A C 1
ATOM 1829 O O . GLY A 1 227 ? -7.322 1.194 12.836 1.00 92.75 227 GLY A O 1
ATOM 1830 N N . GLN A 1 228 ? -7.429 0.873 15.048 1.00 95.25 228 GLN A N 1
ATOM 1831 C CA . GLN A 1 228 ? -5.995 1.025 15.330 1.00 95.25 228 GLN A CA 1
ATOM 1832 C C . GLN A 1 228 ? -5.269 -0.312 15.527 1.00 95.25 228 GLN A C 1
ATOM 1834 O O . GLN A 1 228 ? -4.055 -0.331 15.729 1.00 95.25 228 GLN A O 1
ATOM 1839 N N . ILE A 1 229 ? -6.000 -1.425 15.474 1.00 95.62 229 ILE A N 1
ATOM 1840 C CA . ILE A 1 229 ? -5.457 -2.778 15.575 1.00 95.62 229 ILE A CA 1
ATOM 1841 C C . ILE A 1 229 ? -5.229 -3.372 14.175 1.00 95.62 229 ILE A C 1
ATOM 1843 O O . ILE A 1 229 ? -5.819 -2.919 13.191 1.00 95.62 229 ILE A O 1
ATOM 1847 N N . LEU A 1 230 ? -4.377 -4.388 14.077 1.00 95.88 230 LEU A N 1
ATOM 1848 C CA . LEU A 1 230 ? -3.934 -5.024 12.842 1.00 95.88 230 LEU A CA 1
ATOM 1849 C C . LEU A 1 230 ? -3.970 -6.545 12.994 1.00 95.88 230 LEU A C 1
ATOM 1851 O O . LEU A 1 230 ? -3.489 -7.090 13.988 1.00 95.88 230 LEU A O 1
ATOM 1855 N N . GLN A 1 231 ? -4.524 -7.246 12.001 1.00 94.88 231 GLN A N 1
ATOM 1856 C CA . GLN A 1 231 ? -4.415 -8.706 11.949 1.00 94.88 231 GLN A CA 1
ATOM 1857 C C . GLN A 1 231 ? -2.960 -9.108 11.672 1.00 94.88 231 GLN A C 1
ATOM 1859 O O . GLN A 1 231 ? -2.306 -8.501 10.827 1.00 94.88 231 GLN A O 1
ATOM 1864 N N . SER A 1 232 ? -2.488 -10.194 12.289 1.00 93.00 232 SER A N 1
ATOM 1865 C CA . SER A 1 232 ? -1.117 -10.706 12.115 1.00 93.00 232 SER A CA 1
ATOM 1866 C C . SER A 1 232 ? -0.720 -10.922 10.649 1.00 93.00 232 SER A C 1
ATOM 1868 O O . SER A 1 232 ? 0.403 -10.628 10.258 1.00 93.00 232 SER A O 1
ATOM 1870 N N . LYS A 1 233 ? -1.658 -11.344 9.792 1.00 93.50 233 LYS A N 1
ATOM 1871 C CA . LYS A 1 233 ? -1.409 -11.530 8.350 1.00 93.50 233 LYS A CA 1
ATOM 1872 C C . LYS A 1 233 ? -1.058 -10.242 7.587 1.00 93.50 233 LYS A C 1
ATOM 1874 O O . LYS A 1 233 ? -0.555 -10.327 6.475 1.00 93.50 233 LYS A O 1
ATOM 1879 N N . PHE A 1 234 ? -1.359 -9.071 8.150 1.00 95.75 234 PHE A N 1
ATOM 1880 C CA . PHE A 1 234 ? -1.027 -7.764 7.577 1.00 95.75 234 PHE A CA 1
ATOM 1881 C C . PHE A 1 234 ? 0.113 -7.067 8.328 1.00 95.75 234 PHE A C 1
ATOM 1883 O O . PHE A 1 234 ? 0.406 -5.911 8.035 1.00 95.75 234 PHE A O 1
ATOM 1890 N N . GLU A 1 235 ? 0.764 -7.744 9.281 1.00 95.38 235 GLU A N 1
ATOM 1891 C CA . GLU A 1 235 ? 1.871 -7.185 10.064 1.00 95.38 235 GLU A CA 1
ATOM 1892 C C . GLU A 1 235 ? 2.933 -6.563 9.151 1.00 95.38 235 GLU A C 1
ATOM 1894 O O . GLU A 1 235 ? 3.243 -5.381 9.285 1.00 95.38 235 GLU A O 1
ATOM 1899 N N . ALA A 1 236 ? 3.401 -7.327 8.159 1.00 95.75 236 ALA A N 1
ATOM 1900 C CA . ALA A 1 236 ? 4.475 -6.937 7.249 1.00 95.75 236 ALA A CA 1
ATOM 1901 C C . ALA A 1 236 ? 4.181 -5.697 6.384 1.00 95.75 236 ALA A C 1
ATOM 1903 O O . ALA A 1 236 ? 5.106 -5.195 5.756 1.00 95.75 236 ALA A O 1
ATOM 1904 N N . VAL A 1 237 ? 2.925 -5.233 6.326 1.00 97.25 237 VAL A N 1
ATOM 1905 C CA . VAL A 1 237 ? 2.506 -4.110 5.469 1.00 97.25 237 VAL A CA 1
ATOM 1906 C C . VAL A 1 237 ? 1.999 -2.893 6.245 1.00 97.25 237 VAL A C 1
ATOM 1908 O O . VAL A 1 237 ? 1.668 -1.884 5.625 1.00 97.25 237 VAL A O 1
ATOM 1911 N N . ALA A 1 238 ? 1.883 -2.964 7.578 1.00 96.88 238 ALA A N 1
ATOM 1912 C CA . ALA A 1 238 ? 1.310 -1.864 8.362 1.00 96.88 238 ALA A CA 1
ATOM 1913 C C . ALA A 1 238 ? 1.723 -1.807 9.849 1.00 96.88 238 ALA A C 1
ATOM 1915 O O . ALA A 1 238 ? 1.116 -1.044 10.609 1.00 96.88 238 ALA A O 1
ATOM 1916 N N . TRP A 1 239 ? 2.740 -2.556 10.299 1.00 95.62 239 TRP A N 1
ATOM 1917 C CA . TRP A 1 239 ? 3.160 -2.559 11.715 1.00 95.62 239 TRP A CA 1
ATOM 1918 C C . TRP A 1 239 ? 3.563 -1.171 12.247 1.00 95.62 239 TRP A C 1
ATOM 1920 O O . TRP A 1 239 ? 3.390 -0.870 13.433 1.00 95.62 239 TRP A O 1
ATOM 1930 N N . SER A 1 240 ? 4.056 -0.284 11.376 1.00 96.00 240 SER A N 1
ATOM 1931 C CA . SER A 1 240 ? 4.423 1.078 11.781 1.00 96.00 240 SER A CA 1
ATOM 1932 C C . SER A 1 240 ? 3.197 1.943 12.083 1.00 96.00 240 SER A C 1
ATOM 1934 O O . SER A 1 240 ? 3.295 2.879 12.870 1.00 96.00 240 SER A O 1
ATOM 1936 N N . GLN A 1 241 ? 2.034 1.629 11.502 1.00 96.12 241 GLN A N 1
ATOM 1937 C CA . GLN A 1 241 ? 0.824 2.454 11.593 1.00 96.12 241 GLN A CA 1
ATOM 1938 C C . GLN A 1 241 ? -0.163 1.948 12.647 1.00 96.12 241 GLN A C 1
ATOM 1940 O O . GLN A 1 241 ? -0.815 2.744 13.321 1.00 96.12 241 GLN A O 1
ATOM 1945 N N . ARG A 1 242 ? -0.266 0.627 12.816 1.00 95.44 242 ARG A N 1
ATOM 1946 C CA . ARG A 1 242 ? -1.251 -0.011 13.698 1.00 95.44 242 ARG A CA 1
ATOM 1947 C C . ARG A 1 242 ? -0.600 -0.955 14.701 1.00 95.44 242 ARG A C 1
ATOM 1949 O O . ARG A 1 242 ? 0.535 -1.386 14.524 1.00 95.44 242 ARG A O 1
ATOM 1956 N N . ALA A 1 243 ? -1.324 -1.259 15.771 1.00 95.44 243 ALA A N 1
ATOM 1957 C CA . ALA A 1 243 ? -0.888 -2.196 16.796 1.00 95.44 243 ALA A CA 1
ATOM 1958 C C . ALA A 1 243 ? -1.344 -3.631 16.490 1.00 95.44 243 ALA A C 1
ATOM 1960 O O . ALA A 1 243 ? -2.355 -3.832 15.824 1.00 95.44 243 ALA A O 1
ATOM 1961 N N . LEU A 1 244 ? -0.637 -4.633 17.010 1.00 95.38 244 LEU A N 1
ATOM 1962 C CA . LEU A 1 244 ? -1.044 -6.035 16.898 1.00 95.38 244 LEU A CA 1
ATOM 1963 C C . LEU A 1 244 ? -2.017 -6.425 18.011 1.00 95.38 244 LEU A C 1
ATOM 1965 O O . LEU A 1 244 ? -1.978 -5.875 19.113 1.00 95.38 244 LEU A O 1
ATOM 1969 N N . PHE A 1 245 ? -2.876 -7.402 17.725 1.00 94.81 245 PHE A N 1
ATOM 1970 C CA . PHE A 1 245 ? -3.713 -8.035 18.741 1.00 94.81 245 PHE A CA 1
ATOM 1971 C C . PHE A 1 245 ? -2.858 -8.725 19.803 1.00 94.81 245 PHE A C 1
ATOM 1973 O O . PHE A 1 245 ? -1.976 -9.510 19.457 1.00 94.81 245 PHE A O 1
ATOM 1980 N N . ARG A 1 246 ? -3.177 -8.493 21.082 1.00 94.25 246 ARG A N 1
ATOM 1981 C CA . ARG A 1 246 ? -2.640 -9.304 22.181 1.00 94.25 246 ARG A CA 1
ATOM 1982 C C . ARG A 1 246 ? -3.147 -10.744 22.087 1.00 94.25 246 ARG A C 1
ATOM 1984 O O . ARG A 1 246 ? -2.351 -11.677 22.101 1.00 94.25 246 ARG A O 1
ATOM 1991 N N . ASP A 1 247 ? -4.461 -10.894 21.922 1.00 92.69 247 ASP A N 1
ATOM 1992 C CA . ASP A 1 247 ? -5.127 -12.184 21.748 1.00 92.69 247 ASP A CA 1
ATOM 1993 C C . ASP A 1 247 ? -5.773 -12.272 20.367 1.00 92.69 247 ASP A C 1
ATOM 1995 O O . ASP A 1 247 ? -6.421 -11.339 19.889 1.00 92.69 247 ASP A O 1
ATOM 1999 N N . THR A 1 248 ? -5.594 -13.414 19.705 1.00 91.56 248 THR A N 1
ATOM 2000 C CA . THR A 1 248 ? -6.018 -13.580 18.311 1.00 91.56 248 THR A CA 1
ATOM 2001 C C . THR A 1 248 ? -7.549 -13.519 18.190 1.00 91.56 248 THR A C 1
ATOM 2003 O O . THR A 1 248 ? -8.253 -14.231 18.915 1.00 91.56 248 THR A O 1
ATOM 2006 N N . PRO A 1 249 ? -8.095 -12.712 17.260 1.00 94.50 249 PRO A N 1
ATOM 2007 C CA . PRO A 1 249 ? -9.533 -12.653 17.038 1.00 94.50 249 PRO A CA 1
ATOM 2008 C C . PRO A 1 249 ? -10.075 -13.989 16.507 1.00 94.50 249 PRO A C 1
ATOM 2010 O O . PRO A 1 249 ? -9.432 -14.666 15.701 1.00 94.50 249 PRO A O 1
ATOM 2013 N N . THR A 1 250 ? -11.277 -14.372 16.936 1.00 95.06 250 THR A N 1
ATOM 2014 C CA . THR A 1 250 ? -11.928 -15.609 16.500 1.00 95.06 250 THR A CA 1
ATOM 2015 C C . THR A 1 250 ? -12.298 -15.539 15.020 1.00 95.06 250 THR A C 1
ATOM 2017 O O . THR A 1 250 ? -12.629 -14.482 14.478 1.00 95.06 250 THR A O 1
ATOM 2020 N N . ALA A 1 251 ? -12.320 -16.696 14.354 1.00 93.38 251 ALA A N 1
ATOM 2021 C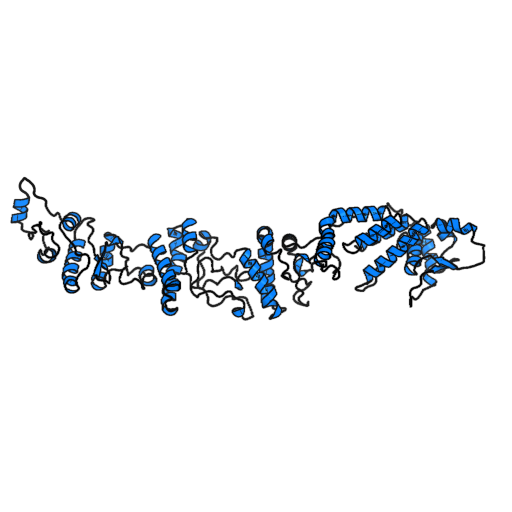 CA . ALA A 1 251 ? -12.746 -16.783 12.957 1.00 93.38 251 ALA A CA 1
ATOM 2022 C C . ALA A 1 251 ? -14.179 -16.254 12.742 1.00 93.38 251 ALA A C 1
ATOM 2024 O O . ALA A 1 251 ? -14.460 -15.656 11.707 1.00 93.38 251 ALA A O 1
ATOM 2025 N N . ASN A 1 252 ? -15.066 -16.426 13.732 1.00 93.81 252 ASN A N 1
ATOM 2026 C CA . ASN A 1 252 ? -16.442 -15.929 13.678 1.00 93.81 252 ASN A CA 1
ATOM 2027 C C . ASN A 1 252 ? -16.494 -14.391 13.683 1.00 93.81 252 ASN A C 1
ATOM 2029 O O . ASN A 1 252 ? -17.184 -13.793 12.858 1.00 93.81 252 ASN A O 1
ATOM 2033 N N . LEU A 1 253 ? -15.710 -13.744 14.557 1.00 94.44 253 LEU A N 1
ATOM 2034 C CA . LEU A 1 253 ? -15.589 -12.285 14.576 1.00 94.44 253 LEU A CA 1
ATOM 2035 C C . LEU A 1 253 ? -15.070 -11.758 13.232 1.00 94.44 253 LEU A C 1
ATOM 2037 O O . LEU A 1 253 ? -15.645 -10.822 12.682 1.00 94.44 253 LEU A O 1
ATOM 2041 N N . LEU A 1 254 ? -14.026 -12.376 12.674 1.00 93.94 254 LEU A N 1
ATOM 2042 C CA . LEU A 1 254 ? -13.454 -11.946 11.394 1.00 93.94 254 LEU A CA 1
ATOM 2043 C C . LEU A 1 254 ? -14.399 -12.173 10.204 1.00 93.94 254 LEU A C 1
ATOM 2045 O O . LEU A 1 254 ? -14.364 -11.401 9.248 1.00 93.94 254 LEU A O 1
ATOM 2049 N N . ALA A 1 255 ? -15.250 -13.201 10.252 1.00 92.19 255 ALA A N 1
ATOM 2050 C CA . ALA A 1 255 ? -16.251 -13.449 9.218 1.00 92.19 255 ALA A CA 1
ATOM 2051 C C . ALA A 1 255 ? -17.379 -12.404 9.237 1.00 92.19 255 ALA A C 1
ATOM 2053 O O . ALA A 1 255 ? -17.854 -11.993 8.179 1.00 92.19 255 ALA A O 1
ATOM 2054 N N . LEU A 1 256 ? -17.797 -11.957 10.426 1.00 92.56 256 LEU A N 1
ATOM 2055 C CA . LEU A 1 256 ? -18.891 -10.993 10.599 1.00 92.56 256 LEU A CA 1
ATOM 2056 C C . LEU A 1 256 ? -18.430 -9.525 10.572 1.00 92.56 256 LEU A C 1
ATOM 2058 O O . LEU A 1 256 ? -19.212 -8.648 10.205 1.00 92.56 256 LEU A O 1
ATOM 2062 N N . ASN A 1 257 ? -17.166 -9.258 10.907 1.00 91.94 257 ASN A N 1
ATOM 2063 C CA . ASN A 1 257 ? -16.511 -7.955 10.806 1.00 91.94 257 ASN A CA 1
ATOM 2064 C C . ASN A 1 257 ? -15.233 -8.068 9.959 1.00 91.94 257 ASN A C 1
ATOM 2066 O O . ASN A 1 257 ? -14.109 -7.993 10.459 1.00 91.94 257 ASN A O 1
ATOM 2070 N N . SER A 1 258 ? -15.414 -8.232 8.647 1.00 89.94 258 SER A N 1
ATOM 2071 C CA . SER A 1 258 ? -14.319 -8.463 7.695 1.00 89.94 258 SER A CA 1
ATOM 2072 C C . SER A 1 258 ? -13.322 -7.307 7.580 1.00 89.94 258 SER A C 1
ATOM 2074 O O . SER A 1 258 ? -12.215 -7.507 7.089 1.00 89.94 258 SER A O 1
ATOM 2076 N N . THR A 1 259 ? -13.695 -6.103 8.024 1.00 92.25 259 THR A N 1
ATOM 2077 C CA . THR A 1 259 ? -12.836 -4.909 8.016 1.00 92.25 259 THR A CA 1
ATOM 2078 C C . THR A 1 259 ? -11.946 -4.778 9.251 1.00 92.25 259 THR A C 1
ATOM 2080 O O . THR A 1 259 ? -11.018 -3.970 9.247 1.00 92.25 259 THR A O 1
ATOM 2083 N N . LEU A 1 260 ? -12.210 -5.545 10.316 1.00 94.62 260 LEU A N 1
ATOM 2084 C CA . LEU A 1 260 ? -11.452 -5.456 11.563 1.00 94.62 260 LEU A CA 1
ATOM 2085 C C . LEU A 1 260 ? -9.979 -5.777 11.324 1.00 94.62 260 LEU A C 1
ATOM 2087 O O . LEU A 1 260 ? -9.652 -6.852 10.835 1.00 94.62 260 LEU A O 1
ATOM 2091 N N . GLY A 1 261 ? -9.077 -4.877 11.698 1.00 93.56 261 GLY A N 1
ATOM 2092 C CA . GLY A 1 261 ? -7.643 -5.117 11.559 1.00 93.56 261 GLY A CA 1
ATOM 2093 C C . GLY A 1 261 ? -7.130 -5.222 10.120 1.00 93.56 261 GLY A C 1
ATOM 2094 O O . GLY A 1 261 ? -6.023 -5.719 9.920 1.00 93.56 261 GLY A O 1
ATOM 2095 N N . VAL A 1 262 ? -7.912 -4.777 9.130 1.00 95.62 262 VAL A N 1
ATOM 2096 C CA . VAL A 1 262 ? -7.463 -4.599 7.742 1.00 95.62 262 VAL A CA 1
ATOM 2097 C C . VAL A 1 262 ? -6.942 -3.163 7.586 1.00 95.62 262 VAL A C 1
ATOM 2099 O O . VAL A 1 262 ? -7.691 -2.230 7.904 1.00 95.62 262 VAL A O 1
ATOM 2102 N N . PRO A 1 263 ? -5.689 -2.951 7.143 1.00 96.50 263 PRO A N 1
ATOM 2103 C CA . PRO A 1 263 ? -5.164 -1.611 6.911 1.00 96.50 263 PRO A CA 1
ATOM 2104 C C . PRO A 1 263 ? -5.816 -0.972 5.680 1.00 96.50 263 PRO A C 1
ATOM 2106 O O . PRO A 1 263 ? -6.212 -1.649 4.729 1.00 96.50 263 PRO A O 1
ATOM 2109 N N . THR A 1 264 ? -5.935 0.349 5.701 1.00 95.94 264 THR A N 1
ATOM 2110 C CA . THR A 1 264 ? -6.328 1.145 4.537 1.00 95.94 264 THR A CA 1
ATOM 2111 C C . THR A 1 264 ? -5.139 1.326 3.600 1.00 95.94 264 THR A C 1
ATOM 2113 O O . THR A 1 264 ? -3.983 1.249 4.012 1.00 95.94 264 THR A O 1
ATOM 2116 N N . VAL A 1 265 ? -5.415 1.625 2.331 1.00 96.44 265 VAL A N 1
ATOM 2117 C CA . VAL A 1 265 ? -4.360 1.864 1.337 1.00 96.44 265 VAL A CA 1
ATOM 2118 C C . VAL A 1 265 ? -3.459 3.038 1.730 1.00 96.44 265 VAL A C 1
ATOM 2120 O O . VAL A 1 265 ? -2.245 2.942 1.586 1.00 96.44 265 VAL A O 1
ATOM 2123 N N . ALA A 1 266 ? -4.036 4.106 2.289 1.00 96.00 266 ALA A N 1
ATOM 2124 C CA . ALA A 1 266 ? -3.277 5.253 2.780 1.00 96.00 266 ALA A CA 1
ATOM 2125 C C . ALA A 1 266 ? -2.268 4.846 3.869 1.00 96.00 266 ALA A C 1
ATOM 2127 O O . ALA A 1 266 ? -1.109 5.245 3.814 1.00 96.00 266 ALA A O 1
ATOM 2128 N N . GLU A 1 267 ? -2.678 4.000 4.820 1.00 96.62 267 GLU A N 1
ATOM 2129 C CA . GLU A 1 267 ? -1.785 3.508 5.876 1.00 96.62 267 GLU A CA 1
ATOM 2130 C C . GLU A 1 267 ? -0.666 2.621 5.321 1.00 96.62 267 GLU A C 1
ATOM 2132 O O . GLU A 1 267 ? 0.466 2.728 5.781 1.00 96.62 267 GLU A O 1
ATOM 2137 N N . VAL A 1 268 ? -0.943 1.776 4.323 1.00 97.56 268 VAL A N 1
ATOM 2138 C CA . VAL A 1 268 ? 0.098 0.937 3.700 1.00 97.56 268 VAL A CA 1
ATOM 2139 C C . VAL A 1 268 ? 1.114 1.787 2.927 1.00 97.56 268 VAL A C 1
ATOM 2141 O O . VAL A 1 268 ? 2.306 1.488 2.946 1.00 97.56 268 VAL A O 1
ATOM 2144 N N . VAL A 1 269 ? 0.693 2.888 2.297 1.00 96.56 269 VAL A N 1
ATOM 2145 C CA . VAL A 1 269 ? 1.631 3.823 1.651 1.00 96.56 269 VAL A CA 1
ATOM 2146 C C . VAL A 1 269 ? 2.461 4.592 2.682 1.00 96.56 269 VAL A C 1
ATOM 2148 O O . VAL A 1 269 ? 3.674 4.701 2.525 1.00 96.56 269 VAL A O 1
ATOM 2151 N N . GLU A 1 270 ? 1.862 5.062 3.778 1.00 96.19 270 GLU A N 1
ATOM 2152 C CA . GLU A 1 270 ? 2.626 5.666 4.882 1.00 96.19 270 GLU A CA 1
ATOM 2153 C C . GLU A 1 270 ? 3.573 4.659 5.550 1.00 96.19 270 GLU A C 1
ATOM 2155 O O . GLU A 1 270 ? 4.669 5.010 5.983 1.00 96.19 270 GLU A O 1
ATOM 2160 N N . HIS A 1 271 ? 3.196 3.381 5.603 1.00 97.19 271 HIS A N 1
ATOM 2161 C CA . HIS A 1 271 ? 4.099 2.311 6.006 1.00 97.19 271 HIS A CA 1
ATOM 2162 C C . HIS A 1 271 ? 5.279 2.165 5.039 1.00 97.19 271 HIS A C 1
ATOM 2164 O O . HIS A 1 271 ? 6.423 2.142 5.489 1.00 97.19 271 HIS A O 1
ATOM 2170 N N . LEU A 1 272 ? 5.030 2.153 3.726 1.00 97.56 272 LEU A N 1
ATOM 2171 C CA . LEU A 1 272 ? 6.089 2.104 2.717 1.00 97.56 272 LEU A CA 1
ATOM 2172 C C . LEU A 1 272 ? 7.070 3.278 2.858 1.00 97.56 272 LEU A C 1
ATOM 2174 O O . LEU A 1 272 ? 8.279 3.066 2.801 1.00 97.56 272 LEU A O 1
ATOM 2178 N N . LYS A 1 273 ? 6.573 4.493 3.125 1.00 96.19 273 LYS A N 1
ATOM 2179 C CA . LYS A 1 273 ? 7.421 5.660 3.420 1.00 96.19 273 LYS A CA 1
ATOM 2180 C C . LYS A 1 273 ? 8.311 5.432 4.635 1.00 96.19 273 LYS A C 1
ATOM 2182 O O . LYS A 1 273 ? 9.491 5.761 4.597 1.00 96.19 273 LYS A O 1
ATOM 2187 N N . VAL A 1 274 ? 7.775 4.850 5.708 1.00 96.44 274 VAL A N 1
ATOM 2188 C CA . VAL A 1 274 ? 8.579 4.494 6.886 1.00 96.44 274 VAL A CA 1
ATOM 2189 C C . VAL A 1 274 ? 9.664 3.479 6.515 1.00 96.44 274 VAL A C 1
ATOM 2191 O O . VAL A 1 274 ? 10.825 3.691 6.868 1.00 96.44 274 VAL A O 1
ATOM 2194 N N . LEU A 1 275 ? 9.322 2.422 5.771 1.00 96.75 275 LEU A N 1
ATOM 2195 C CA . LEU A 1 275 ? 10.288 1.405 5.346 1.00 96.75 275 LEU A CA 1
ATOM 2196 C C . LEU A 1 275 ? 11.413 1.999 4.484 1.00 96.75 275 LEU A C 1
ATOM 2198 O O . LEU A 1 275 ? 12.582 1.766 4.778 1.00 96.75 275 LEU A O 1
ATOM 2202 N N . ALA A 1 276 ? 11.069 2.778 3.457 1.00 95.94 276 ALA A N 1
ATOM 2203 C CA . ALA A 1 276 ? 12.022 3.323 2.490 1.00 95.94 276 ALA A CA 1
ATOM 2204 C C . ALA A 1 276 ? 12.854 4.489 3.050 1.00 95.94 276 ALA A C 1
ATOM 2206 O O . ALA A 1 276 ? 14.062 4.541 2.844 1.00 95.94 276 ALA A O 1
ATOM 2207 N N . LEU A 1 277 ? 12.227 5.419 3.778 1.00 95.12 277 LEU A N 1
ATOM 2208 C CA . LEU A 1 277 ? 12.855 6.695 4.147 1.00 95.12 277 LEU A CA 1
ATOM 2209 C C . LEU A 1 277 ? 13.446 6.712 5.561 1.00 95.12 277 LEU A C 1
ATOM 2211 O O . LEU A 1 277 ? 14.252 7.587 5.864 1.00 95.12 277 LEU A O 1
ATOM 2215 N N . LYS A 1 278 ? 13.037 5.791 6.445 1.00 94.94 278 LYS A N 1
ATOM 2216 C CA . LYS A 1 278 ? 13.506 5.751 7.845 1.00 94.94 278 LYS A CA 1
ATOM 2217 C C . LYS A 1 278 ? 14.235 4.457 8.181 1.00 94.94 278 LYS A C 1
ATOM 2219 O O . LYS A 1 278 ? 15.340 4.502 8.704 1.00 94.94 278 LYS A O 1
ATOM 2224 N N . VAL A 1 279 ? 13.642 3.310 7.850 1.00 95.44 279 VAL A N 1
ATOM 2225 C CA . VAL A 1 279 ? 14.211 2.003 8.217 1.00 95.44 279 VAL A CA 1
ATOM 2226 C C . VAL A 1 279 ? 15.365 1.616 7.290 1.00 95.44 279 VAL A C 1
ATOM 2228 O O . VAL A 1 279 ? 16.421 1.206 7.765 1.00 95.44 279 VAL A O 1
ATOM 2231 N N . ALA A 1 280 ? 15.198 1.748 5.971 1.00 94.50 280 ALA A N 1
ATOM 2232 C CA . ALA A 1 280 ? 16.216 1.340 5.003 1.00 94.50 280 ALA A CA 1
ATOM 2233 C C . ALA A 1 280 ? 17.570 2.064 5.144 1.00 94.50 280 ALA A C 1
ATOM 2235 O O . ALA A 1 280 ? 18.587 1.380 5.013 1.00 94.50 280 ALA A O 1
ATOM 2236 N N . PRO A 1 281 ? 17.635 3.379 5.448 1.00 93.69 281 PRO A N 1
ATOM 2237 C CA . PRO A 1 281 ? 18.909 4.059 5.690 1.00 93.69 281 PRO A CA 1
ATOM 2238 C C . PRO A 1 281 ? 19.677 3.528 6.909 1.00 93.69 281 PRO A C 1
ATOM 2240 O O . PRO A 1 281 ? 20.904 3.464 6.879 1.00 9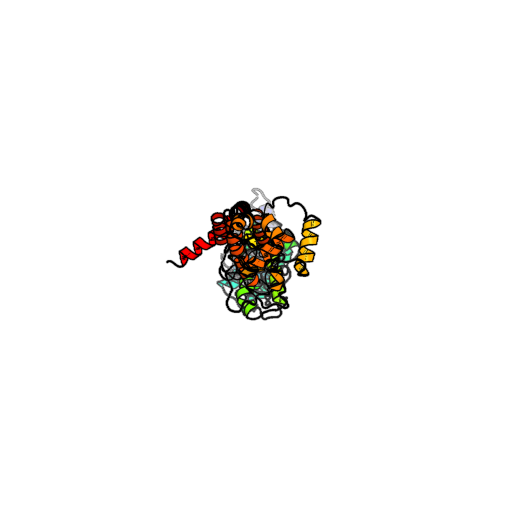3.69 281 PRO A O 1
ATOM 2243 N N . GLU A 1 282 ? 18.975 3.126 7.974 1.00 93.94 282 GLU A N 1
ATOM 2244 C CA . GLU A 1 282 ? 19.586 2.618 9.214 1.00 93.94 282 GLU A CA 1
ATOM 2245 C C . GLU A 1 282 ? 19.877 1.108 9.155 1.00 93.94 282 GLU A C 1
ATOM 2247 O O . GLU A 1 282 ? 20.791 0.604 9.817 1.00 93.94 282 GLU A O 1
ATOM 2252 N N . HIS A 1 283 ? 19.128 0.375 8.330 1.00 91.81 283 HIS A N 1
ATOM 2253 C CA . HIS A 1 283 ? 19.212 -1.078 8.194 1.00 91.81 283 HIS A CA 1
ATOM 2254 C C . HIS A 1 283 ? 19.293 -1.535 6.725 1.00 91.81 283 HIS A C 1
ATOM 2256 O O . HIS A 1 283 ? 18.471 -2.352 6.285 1.00 91.81 283 HIS A O 1
ATOM 2262 N N . PRO A 1 284 ? 20.287 -1.061 5.950 1.00 87.75 284 PRO A N 1
ATOM 2263 C CA . PRO A 1 284 ? 20.425 -1.439 4.549 1.00 87.75 284 PRO A CA 1
ATOM 2264 C C . PRO A 1 284 ? 20.666 -2.947 4.412 1.00 87.75 284 PRO A C 1
ATOM 2266 O O . PRO A 1 284 ? 21.354 -3.559 5.232 1.00 87.75 284 PRO A O 1
ATOM 2269 N N . ARG A 1 285 ? 20.101 -3.559 3.361 1.00 86.44 285 ARG A N 1
ATOM 2270 C CA . ARG A 1 285 ? 20.225 -5.002 3.053 1.00 86.44 285 ARG A CA 1
ATOM 2271 C C . ARG A 1 285 ? 19.717 -5.943 4.151 1.00 86.44 285 ARG A C 1
ATOM 2273 O O . ARG A 1 285 ? 20.056 -7.127 4.182 1.00 86.44 285 ARG A O 1
ATOM 2280 N N . ASN A 1 286 ? 18.873 -5.456 5.058 1.00 92.56 286 ASN A N 1
ATOM 2281 C CA . ASN A 1 286 ? 18.254 -6.320 6.050 1.00 92.56 286 ASN A CA 1
ATOM 2282 C C . ASN A 1 286 ? 17.221 -7.261 5.393 1.00 92.56 286 ASN A C 1
ATOM 2284 O O . ASN A 1 286 ? 16.292 -6.819 4.717 1.00 92.56 286 ASN A O 1
ATOM 2288 N N . ARG A 1 287 ? 17.345 -8.573 5.637 1.00 92.44 287 ARG A N 1
ATOM 2289 C CA . ARG A 1 287 ? 16.452 -9.596 5.057 1.00 92.44 287 ARG A CA 1
ATOM 2290 C C . ARG A 1 287 ? 14.992 -9.462 5.495 1.00 92.44 287 ARG A C 1
ATOM 2292 O O . ARG A 1 287 ? 14.098 -9.675 4.679 1.00 92.44 287 ARG A O 1
ATOM 2299 N N . SER A 1 288 ? 14.740 -9.111 6.759 1.00 93.81 288 SER A N 1
ATOM 2300 C CA . SER A 1 288 ? 13.370 -8.903 7.252 1.00 93.81 288 SER A CA 1
ATOM 2301 C C . SER A 1 288 ? 12.731 -7.661 6.629 1.00 93.81 288 SER A C 1
ATOM 2303 O O . SER A 1 288 ? 11.581 -7.728 6.203 1.00 93.81 288 SER A O 1
ATOM 2305 N N . LEU A 1 289 ? 13.501 -6.583 6.445 1.00 95.19 289 LEU A N 1
ATOM 2306 C CA . LEU A 1 289 ? 13.053 -5.391 5.721 1.00 95.19 289 LEU A CA 1
ATOM 2307 C C . LEU A 1 289 ? 12.732 -5.710 4.256 1.00 95.19 289 LEU A C 1
ATOM 2309 O O . LEU A 1 289 ? 11.676 -5.331 3.761 1.00 95.19 289 LEU A O 1
ATOM 2313 N N . LEU A 1 290 ? 13.596 -6.462 3.568 1.00 95.31 290 LEU A N 1
ATOM 2314 C CA . LEU A 1 290 ? 13.346 -6.870 2.184 1.00 95.31 290 LEU A CA 1
ATOM 2315 C C . LEU A 1 290 ? 12.058 -7.701 2.052 1.00 95.31 290 LEU A C 1
ATOM 2317 O O . LEU A 1 290 ? 11.286 -7.506 1.113 1.00 95.31 290 LEU A O 1
ATOM 2321 N N . HIS A 1 291 ? 11.795 -8.601 3.002 1.00 95.38 291 HIS A N 1
ATOM 2322 C CA . HIS A 1 291 ? 10.543 -9.358 3.050 1.00 95.38 291 HIS A CA 1
ATOM 2323 C C . HIS A 1 291 ? 9.314 -8.452 3.247 1.00 95.38 291 HIS A C 1
ATOM 2325 O O . HIS A 1 291 ? 8.294 -8.643 2.580 1.00 95.38 291 HIS A O 1
ATOM 2331 N N . GLN A 1 292 ? 9.416 -7.444 4.117 1.00 95.69 292 GLN A N 1
ATOM 2332 C CA . GLN A 1 292 ? 8.353 -6.459 4.344 1.00 95.69 292 GLN A CA 1
ATOM 2333 C C . GLN A 1 292 ? 8.109 -5.584 3.109 1.00 95.69 292 GLN A C 1
ATOM 2335 O O . GLN A 1 292 ? 6.957 -5.363 2.740 1.00 95.69 292 GLN A O 1
ATOM 2340 N N . LEU A 1 293 ? 9.168 -5.167 2.407 1.00 96.69 293 LEU A N 1
ATOM 2341 C CA . LEU A 1 293 ? 9.064 -4.422 1.149 1.00 96.69 293 LEU A CA 1
ATOM 2342 C C . LEU A 1 293 ? 8.345 -5.235 0.071 1.00 96.69 293 LEU A C 1
ATOM 2344 O O . LEU A 1 293 ? 7.388 -4.737 -0.515 1.00 96.69 293 LEU A O 1
ATOM 2348 N N . ARG A 1 294 ? 8.738 -6.501 -0.140 1.00 97.12 294 ARG A N 1
ATOM 2349 C CA . ARG A 1 294 ? 8.049 -7.404 -1.084 1.00 97.12 294 ARG A CA 1
ATOM 2350 C C . ARG A 1 294 ? 6.568 -7.541 -0.733 1.00 97.12 294 ARG A C 1
ATOM 2352 O O . ARG A 1 294 ? 5.717 -7.301 -1.579 1.00 97.12 294 ARG A O 1
ATOM 2359 N N . SER A 1 295 ? 6.267 -7.811 0.538 1.00 97.19 295 SER A N 1
ATOM 2360 C CA . SER A 1 295 ? 4.886 -7.941 1.024 1.00 97.19 295 SER A CA 1
ATOM 2361 C C . SER A 1 295 ? 4.070 -6.659 0.815 1.00 97.19 295 SER A C 1
ATOM 2363 O O . SER A 1 295 ? 2.899 -6.716 0.440 1.00 97.19 295 SER A O 1
ATOM 2365 N N . THR A 1 296 ? 4.689 -5.497 1.031 1.00 97.69 296 THR A N 1
ATOM 2366 C CA . THR A 1 296 ? 4.058 -4.184 0.854 1.00 97.69 296 THR A CA 1
ATOM 2367 C C . THR A 1 296 ? 3.794 -3.891 -0.620 1.00 97.69 296 THR A C 1
ATOM 2369 O O . THR A 1 296 ? 2.681 -3.494 -0.968 1.00 97.69 296 THR A O 1
ATOM 2372 N N . TYR A 1 297 ? 4.759 -4.147 -1.508 1.00 97.81 297 TYR A N 1
ATOM 2373 C CA . TYR A 1 297 ? 4.565 -3.996 -2.951 1.00 97.81 297 TYR A CA 1
ATOM 2374 C C . TYR A 1 297 ? 3.518 -4.966 -3.500 1.00 97.81 297 TYR A C 1
ATOM 2376 O O . TYR A 1 297 ? 2.649 -4.536 -4.255 1.00 97.81 297 TYR A O 1
ATOM 2384 N N . ASP A 1 298 ? 3.530 -6.234 -3.081 1.00 97.69 298 ASP A N 1
ATOM 2385 C CA . ASP A 1 298 ? 2.516 -7.225 -3.460 1.00 97.69 298 ASP A CA 1
ATOM 2386 C C . ASP A 1 298 ? 1.111 -6.778 -3.032 1.00 97.69 298 ASP A C 1
ATOM 2388 O O . ASP A 1 298 ? 0.145 -6.860 -3.799 1.00 97.69 298 ASP A O 1
ATOM 2392 N N . TRP A 1 299 ? 0.972 -6.267 -1.808 1.00 97.69 299 TRP A N 1
ATOM 2393 C CA . TRP A 1 299 ? -0.312 -5.778 -1.318 1.00 97.69 299 TRP A CA 1
ATOM 2394 C C . TRP A 1 299 ? -0.782 -4.543 -2.096 1.00 97.69 299 TRP A C 1
ATOM 2396 O O . TRP A 1 299 ? -1.946 -4.479 -2.501 1.00 97.69 299 TRP A O 1
ATOM 2406 N N . LEU A 1 300 ? 0.110 -3.582 -2.357 1.00 97.38 300 LEU A N 1
ATOM 2407 C CA . LEU A 1 300 ? -0.209 -2.371 -3.119 1.00 97.38 300 LEU A CA 1
ATOM 2408 C C . LEU A 1 300 ? -0.522 -2.676 -4.588 1.00 97.38 300 LEU A C 1
ATOM 2410 O O . LEU A 1 300 ? -1.458 -2.097 -5.129 1.00 97.38 300 LEU A O 1
ATOM 2414 N N . GLN A 1 301 ? 0.174 -3.624 -5.216 1.00 96.69 301 GLN A N 1
ATOM 2415 C CA . GLN A 1 301 ? -0.104 -4.111 -6.574 1.00 96.69 301 GLN A CA 1
ATOM 2416 C C . GLN A 1 301 ? -1.543 -4.633 -6.694 1.00 96.69 301 GLN A C 1
ATOM 2418 O O . GLN A 1 301 ? -2.252 -4.296 -7.644 1.00 96.69 301 GLN A O 1
ATOM 2423 N N . ASN A 1 302 ? -2.004 -5.391 -5.696 1.00 96.31 302 ASN A N 1
ATOM 2424 C CA . ASN A 1 302 ? -3.378 -5.894 -5.635 1.00 96.31 302 ASN A CA 1
ATOM 2425 C C . ASN A 1 302 ? -4.425 -4.795 -5.354 1.00 96.31 302 ASN A C 1
ATOM 2427 O O . ASN A 1 302 ? -5.614 -5.019 -5.566 1.00 96.31 302 ASN A O 1
ATOM 2431 N N . ASN A 1 303 ? -3.999 -3.604 -4.917 1.00 95.31 303 ASN A N 1
ATOM 2432 C CA . ASN A 1 303 ? -4.852 -2.456 -4.579 1.00 95.31 303 ASN A CA 1
ATOM 2433 C C . ASN A 1 303 ? -4.493 -1.184 -5.382 1.00 95.31 303 ASN A C 1
ATOM 2435 O O . ASN A 1 303 ? -4.805 -0.065 -4.963 1.00 95.31 303 ASN A O 1
ATOM 2439 N N . LYS A 1 304 ? -3.840 -1.339 -6.542 1.00 93.62 304 LYS A N 1
ATOM 2440 C CA . LYS A 1 304 ? -3.168 -0.251 -7.275 1.00 93.62 304 LYS A CA 1
ATOM 2441 C C . LYS A 1 304 ? -4.064 0.933 -7.648 1.00 93.62 304 LYS A C 1
ATOM 2443 O O . LYS A 1 304 ? -3.617 2.073 -7.574 1.00 93.62 304 LYS A O 1
ATOM 2448 N N . GLU A 1 305 ? -5.333 0.688 -7.976 1.00 93.19 305 GLU A N 1
ATOM 2449 C CA . GLU A 1 305 ? -6.273 1.753 -8.364 1.00 93.19 305 GLU A CA 1
ATOM 2450 C C . GLU A 1 305 ? -6.532 2.732 -7.215 1.00 93.19 305 GLU A C 1
ATOM 2452 O O . GLU A 1 305 ? -6.564 3.944 -7.414 1.00 93.19 305 GLU A O 1
ATOM 2457 N N . ALA A 1 306 ? -6.652 2.213 -5.990 1.00 93.44 306 ALA A N 1
ATOM 2458 C CA . ALA A 1 306 ? -6.783 3.037 -4.795 1.00 93.44 306 ALA A CA 1
ATOM 2459 C C . ALA A 1 306 ? -5.431 3.629 -4.358 1.00 93.44 306 ALA A C 1
ATOM 2461 O O . ALA A 1 306 ? -5.393 4.726 -3.805 1.00 93.44 306 ALA A O 1
ATOM 2462 N N . ALA A 1 307 ? -4.320 2.931 -4.620 1.00 92.75 307 ALA A N 1
ATOM 2463 C CA . ALA A 1 307 ? -2.977 3.376 -4.239 1.00 92.75 307 ALA A CA 1
ATOM 2464 C C . ALA A 1 307 ? -2.452 4.530 -5.105 1.00 92.75 307 ALA A C 1
ATOM 2466 O O . ALA A 1 307 ? -1.680 5.355 -4.621 1.00 92.75 307 ALA A O 1
ATOM 2467 N N . LYS A 1 308 ? -2.915 4.633 -6.356 1.00 91.12 308 LYS A N 1
ATOM 2468 C CA . LYS A 1 308 ? -2.516 5.648 -7.342 1.00 91.12 308 LYS A CA 1
ATOM 2469 C C . LYS A 1 308 ? -2.489 7.078 -6.798 1.00 91.12 308 LYS A C 1
ATOM 2471 O O . LYS A 1 308 ? -1.555 7.817 -7.084 1.00 91.12 308 LYS A O 1
ATOM 2476 N N . VAL A 1 309 ? -3.489 7.478 -6.012 1.00 89.69 309 VAL A N 1
ATOM 2477 C CA . VAL A 1 309 ? -3.581 8.851 -5.477 1.00 89.69 309 VAL A CA 1
ATOM 2478 C C . VAL A 1 309 ? -2.496 9.132 -4.433 1.00 89.69 309 VAL A C 1
ATOM 2480 O O . VAL A 1 309 ? -2.038 10.262 -4.314 1.00 89.69 309 VAL A O 1
ATOM 2483 N N . TYR A 1 310 ? -2.056 8.104 -3.707 1.00 90.88 310 TYR A N 1
ATOM 2484 C CA . TYR A 1 310 ? -1.083 8.223 -2.622 1.00 90.88 310 TYR A CA 1
ATOM 2485 C C . TYR A 1 310 ? 0.366 7.998 -3.077 1.00 90.88 310 TYR A C 1
ATOM 2487 O O . TYR A 1 310 ? 1.283 8.452 -2.403 1.00 90.88 310 TYR A O 1
ATOM 2495 N N . LEU A 1 311 ? 0.576 7.298 -4.199 1.00 89.50 311 LEU A N 1
ATOM 2496 C CA . LEU A 1 311 ? 1.905 6.941 -4.715 1.00 89.50 311 LEU A CA 1
ATOM 2497 C C . LEU A 1 311 ? 2.472 7.922 -5.749 1.00 89.50 311 LEU A C 1
ATOM 2499 O O . LEU A 1 311 ? 3.649 7.830 -6.071 1.00 89.50 311 LEU A O 1
ATOM 2503 N N . ARG A 1 312 ? 1.671 8.873 -6.239 1.00 77.25 312 ARG A N 1
ATOM 2504 C CA . ARG A 1 312 ? 2.094 9.928 -7.186 1.00 77.25 312 ARG A CA 1
ATOM 2505 C C . ARG A 1 312 ? 2.962 11.029 -6.559 1.00 77.25 312 ARG A C 1
ATOM 2507 O O . ARG A 1 312 ? 3.103 12.104 -7.128 1.00 77.25 312 ARG A O 1
ATOM 2514 N N . VAL A 1 313 ? 3.488 10.788 -5.366 1.00 74.50 313 VAL A N 1
ATOM 2515 C CA . VAL A 1 313 ? 4.352 11.722 -4.642 1.00 74.50 313 VAL A CA 1
ATOM 2516 C C . VAL A 1 313 ? 5.795 11.499 -5.100 1.00 74.50 313 VAL A C 1
ATOM 2518 O O . VAL A 1 313 ? 6.179 10.362 -5.366 1.00 74.50 313 VAL A O 1
ATOM 2521 N N . SER A 1 314 ? 6.609 12.554 -5.149 1.00 80.94 314 SER A N 1
ATOM 2522 C CA . SER A 1 314 ? 8.023 12.515 -5.568 1.00 80.94 314 SER A CA 1
ATOM 2523 C C . SER A 1 314 ? 8.969 11.801 -4.585 1.00 80.94 314 SER A C 1
ATOM 2525 O O . SER A 1 314 ? 10.185 11.946 -4.677 1.00 80.94 314 SER A O 1
ATOM 2527 N N . ASP A 1 315 ? 8.436 11.032 -3.635 1.00 89.81 315 ASP A N 1
ATOM 2528 C CA . ASP A 1 315 ? 9.228 10.303 -2.649 1.00 89.81 315 ASP A CA 1
ATOM 2529 C C . ASP A 1 315 ? 9.949 9.112 -3.308 1.00 89.81 315 ASP A C 1
ATOM 2531 O O . ASP A 1 315 ? 9.371 8.365 -4.104 1.00 89.81 315 ASP A O 1
ATOM 2535 N N . ALA A 1 316 ? 11.207 8.878 -2.927 1.00 94.81 316 ALA A N 1
ATOM 2536 C CA . ALA A 1 316 ? 12.001 7.744 -3.395 1.00 94.81 316 ALA A CA 1
ATOM 2537 C C . ALA A 1 316 ? 11.586 6.436 -2.693 1.00 94.81 316 ALA A C 1
ATOM 2539 O O . ALA A 1 316 ? 12.252 5.957 -1.778 1.00 94.81 316 ALA A O 1
ATOM 2540 N N . LEU A 1 317 ? 10.440 5.880 -3.095 1.00 96.12 317 LEU A N 1
ATOM 2541 C CA . LEU A 1 317 ? 9.808 4.737 -2.422 1.00 96.12 317 LEU A CA 1
ATOM 2542 C C . LEU A 1 317 ? 10.129 3.375 -3.031 1.00 96.12 317 LEU A C 1
ATOM 2544 O O . LEU A 1 317 ? 9.818 2.366 -2.403 1.00 96.12 317 LEU A O 1
ATOM 2548 N N . PHE A 1 318 ? 10.713 3.324 -4.229 1.00 96.81 318 PHE A N 1
ATOM 2549 C CA . PHE A 1 318 ? 10.913 2.077 -4.960 1.00 96.81 318 PHE A CA 1
ATOM 2550 C C . PHE A 1 318 ? 12.394 1.715 -5.043 1.00 96.81 318 PHE A C 1
ATOM 2552 O O . PHE A 1 318 ? 13.208 2.484 -5.545 1.00 96.81 318 PHE A O 1
ATOM 2559 N N . LEU A 1 319 ? 12.732 0.524 -4.554 1.00 97.00 319 LEU A N 1
ATOM 2560 C CA . LEU A 1 319 ? 14.092 -0.016 -4.564 1.00 97.00 319 LEU A CA 1
ATOM 2561 C C . LEU A 1 319 ? 14.450 -0.501 -5.981 1.00 97.00 319 LEU A C 1
ATOM 2563 O O . LEU A 1 319 ? 13.988 -1.559 -6.397 1.00 97.00 319 LEU A O 1
ATOM 2567 N N . ASN A 1 320 ? 15.242 0.265 -6.728 1.00 96.88 320 ASN A N 1
ATOM 2568 C CA . ASN A 1 320 ? 15.569 0.035 -8.135 1.00 96.88 320 ASN A CA 1
ATOM 2569 C C . ASN A 1 320 ? 16.917 -0.687 -8.309 1.00 96.88 320 ASN A C 1
ATOM 2571 O O . ASN A 1 320 ? 17.910 -0.078 -8.687 1.00 96.88 320 ASN A O 1
ATOM 2575 N N . VAL A 1 321 ? 16.944 -1.991 -8.035 1.00 95.69 321 VAL A N 1
ATOM 2576 C CA . VAL A 1 321 ? 18.139 -2.854 -8.141 1.00 95.69 321 VAL A CA 1
ATOM 2577 C C . VAL A 1 321 ? 17.814 -4.151 -8.884 1.00 95.69 321 VAL A C 1
ATOM 2579 O O . VAL A 1 321 ? 16.638 -4.504 -9.009 1.00 95.69 321 VAL A O 1
ATOM 2582 N N . ASP A 1 322 ? 18.816 -4.866 -9.397 1.00 93.50 322 ASP A N 1
ATOM 2583 C CA . ASP A 1 322 ? 18.583 -6.163 -10.043 1.00 93.50 322 ASP A CA 1
ATOM 2584 C C . ASP A 1 322 ? 18.488 -7.274 -8.993 1.00 93.50 322 ASP A C 1
ATOM 2586 O O . ASP A 1 322 ? 17.484 -7.993 -8.953 1.00 93.50 322 ASP A O 1
ATOM 2590 N N . ASP A 1 323 ? 19.465 -7.342 -8.085 1.00 93.06 323 ASP A N 1
ATOM 2591 C CA . ASP A 1 323 ? 19.456 -8.232 -6.926 1.00 93.06 323 ASP A CA 1
ATOM 2592 C C . ASP A 1 323 ? 19.600 -7.445 -5.605 1.00 93.06 323 ASP A C 1
ATOM 2594 O O . ASP A 1 323 ? 20.687 -6.990 -5.245 1.00 93.06 323 ASP A O 1
ATOM 2598 N N . PRO A 1 324 ? 18.523 -7.317 -4.805 1.00 92.69 324 PRO A N 1
ATOM 2599 C CA . PRO A 1 324 ? 18.562 -6.587 -3.540 1.00 92.69 324 PRO A CA 1
ATOM 2600 C C . PRO A 1 324 ? 19.420 -7.250 -2.449 1.00 92.69 324 PRO A C 1
ATOM 2602 O O . PRO A 1 324 ? 19.630 -6.623 -1.406 1.00 92.69 324 PRO A O 1
ATOM 2605 N N . GLU A 1 325 ? 19.879 -8.495 -2.627 1.00 89.69 325 GLU A N 1
ATOM 2606 C CA . GLU A 1 325 ? 20.780 -9.160 -1.678 1.00 89.69 325 GLU A CA 1
ATOM 2607 C C . GLU A 1 325 ? 22.261 -8.833 -1.930 1.00 89.69 325 GLU A C 1
ATOM 2609 O O . GLU A 1 325 ? 23.026 -8.736 -0.964 1.00 89.69 325 GLU A O 1
ATOM 2614 N N . SER A 1 326 ? 22.667 -8.624 -3.187 1.00 89.88 326 SER A N 1
ATOM 2615 C CA . SER A 1 326 ? 24.049 -8.281 -3.557 1.00 89.88 326 SER A CA 1
ATOM 2616 C C . SER A 1 326 ? 24.261 -6.791 -3.803 1.00 89.88 326 SER A C 1
ATOM 2618 O O . SER A 1 326 ? 25.297 -6.238 -3.415 1.00 89.88 326 SER A O 1
ATOM 2620 N N . ASP A 1 327 ? 23.289 -6.131 -4.425 1.00 91.25 327 ASP A N 1
ATOM 2621 C CA . ASP A 1 327 ? 23.492 -4.821 -5.030 1.00 91.25 327 ASP A CA 1
ATOM 2622 C C . ASP A 1 327 ? 23.436 -3.697 -3.983 1.00 91.25 327 ASP A C 1
ATOM 2624 O O . ASP A 1 327 ? 22.873 -3.844 -2.884 1.00 91.25 327 ASP A O 1
ATOM 2628 N N . PRO A 1 328 ? 24.100 -2.555 -4.225 1.00 92.25 328 PRO A N 1
ATOM 2629 C CA . PRO A 1 328 ? 23.866 -1.338 -3.453 1.00 92.25 328 PRO A CA 1
ATOM 2630 C C . PRO A 1 328 ? 22.401 -0.923 -3.597 1.00 92.25 328 PRO A C 1
ATOM 2632 O O . PRO A 1 328 ? 21.863 -0.918 -4.696 1.00 92.25 328 PRO A O 1
ATOM 2635 N N . TRP A 1 329 ? 21.733 -0.608 -2.488 1.00 94.44 329 TRP A N 1
ATOM 2636 C CA . TRP A 1 329 ? 20.325 -0.221 -2.536 1.00 94.44 329 TRP A CA 1
ATOM 2637 C C . TRP A 1 329 ? 20.164 1.187 -3.100 1.00 94.44 329 TRP A C 1
ATOM 2639 O O . TRP A 1 329 ? 20.554 2.160 -2.457 1.00 94.44 329 TRP A O 1
ATOM 2649 N N . GLU A 1 330 ? 19.533 1.280 -4.265 1.00 94.25 330 GLU A N 1
ATOM 2650 C CA . GLU A 1 330 ? 19.188 2.541 -4.914 1.00 94.25 330 GLU A CA 1
ATOM 2651 C C . GLU A 1 330 ? 17.679 2.761 -4.875 1.00 94.25 330 GLU A C 1
ATOM 2653 O O . GLU A 1 330 ? 16.905 1.910 -5.307 1.00 94.25 330 GLU A O 1
ATOM 2658 N N . TRP A 1 331 ? 17.246 3.906 -4.356 1.00 95.56 331 TRP A N 1
ATOM 2659 C CA . TRP A 1 331 ? 15.830 4.239 -4.218 1.00 95.56 331 TRP A CA 1
ATOM 2660 C C . TRP A 1 331 ? 15.436 5.295 -5.239 1.00 95.56 331 TRP A C 1
ATOM 2662 O O . TRP A 1 331 ? 16.133 6.297 -5.392 1.00 95.56 331 TRP A O 1
ATOM 2672 N N . ARG A 1 332 ? 14.312 5.084 -5.926 1.00 95.50 332 ARG A N 1
ATOM 2673 C CA . ARG A 1 332 ? 13.802 5.992 -6.956 1.00 95.50 332 ARG A CA 1
ATOM 2674 C C . ARG A 1 332 ? 12.313 6.290 -6.756 1.00 95.50 332 ARG A C 1
ATOM 2676 O O . ARG A 1 332 ? 11.563 5.412 -6.310 1.00 95.50 332 ARG A O 1
ATOM 2683 N N . PRO A 1 333 ? 11.860 7.512 -7.073 1.00 95.06 333 PRO A N 1
ATOM 2684 C CA . PRO A 1 333 ? 10.443 7.810 -7.239 1.00 95.06 333 PRO A CA 1
ATOM 2685 C C . PRO A 1 333 ? 9.862 7.043 -8.428 1.00 95.06 333 PRO A C 1
ATOM 2687 O O . PRO A 1 333 ? 10.568 6.772 -9.397 1.00 95.06 333 PRO A O 1
ATOM 2690 N N . ALA A 1 334 ? 8.560 6.746 -8.401 1.00 94.25 334 ALA A N 1
ATOM 2691 C CA . ALA A 1 334 ? 7.910 6.070 -9.528 1.00 94.25 334 ALA A CA 1
ATOM 2692 C C . ALA A 1 334 ? 8.044 6.861 -10.837 1.00 94.25 334 ALA A C 1
ATOM 2694 O O . ALA A 1 334 ? 8.322 6.263 -11.868 1.00 94.25 334 ALA A O 1
ATOM 2695 N N . GLY A 1 335 ? 7.889 8.189 -10.787 1.00 91.19 335 GLY A N 1
ATOM 2696 C CA . GLY A 1 335 ? 7.950 9.058 -11.969 1.00 91.19 335 GLY A CA 1
ATOM 2697 C C . GLY A 1 335 ? 9.294 9.051 -12.703 1.00 91.19 335 GLY A C 1
ATOM 2698 O O . GLY A 1 335 ? 9.326 9.341 -13.891 1.00 91.19 335 GLY A O 1
ATOM 2699 N N . GLN A 1 336 ? 10.375 8.660 -12.023 1.00 92.06 336 GLN A N 1
ATOM 2700 C CA . GLN A 1 336 ? 11.710 8.544 -12.611 1.00 92.06 336 GLN A CA 1
ATOM 2701 C C . GLN A 1 336 ? 11.978 7.160 -13.217 1.00 92.06 336 GLN A C 1
ATOM 2703 O O . GLN A 1 336 ? 13.057 6.928 -13.745 1.00 92.06 336 GLN A O 1
ATOM 2708 N N . LEU A 1 337 ? 11.049 6.206 -13.110 1.00 93.75 337 LEU A N 1
ATOM 2709 C CA . LEU A 1 337 ? 11.264 4.836 -13.573 1.00 93.75 337 LEU A CA 1
ATOM 2710 C C . LEU A 1 337 ? 10.690 4.616 -14.974 1.00 93.75 337 LEU A C 1
ATOM 2712 O O . LEU A 1 337 ? 9.516 4.897 -15.237 1.00 93.75 337 LEU A O 1
ATOM 2716 N N . LEU A 1 338 ? 11.513 4.032 -15.846 1.00 92.25 338 LEU A N 1
ATOM 2717 C CA . LEU A 1 338 ? 11.184 3.747 -17.237 1.00 92.25 338 LEU A CA 1
ATOM 2718 C C . LEU A 1 338 ? 11.275 2.244 -17.527 1.00 92.25 338 LEU A C 1
ATOM 2720 O O . LEU A 1 338 ? 12.327 1.613 -17.395 1.00 92.25 338 LEU A O 1
ATOM 2724 N N . PHE A 1 339 ? 10.152 1.654 -17.930 1.00 92.56 339 PHE A N 1
ATOM 2725 C CA . PHE A 1 339 ? 10.095 0.287 -18.440 1.00 92.56 339 PHE A CA 1
ATOM 2726 C C . PHE A 1 339 ? 10.510 0.232 -19.913 1.00 92.56 339 PHE A C 1
ATOM 2728 O O . PHE A 1 339 ? 10.296 1.180 -20.668 1.00 92.56 339 PHE A O 1
ATOM 2735 N N . ASN A 1 340 ? 11.094 -0.902 -20.310 1.00 88.94 340 ASN A N 1
ATOM 2736 C CA . ASN A 1 340 ? 11.665 -1.173 -21.640 1.00 88.94 340 ASN A CA 1
ATOM 2737 C C . ASN A 1 340 ? 12.857 -0.281 -22.035 1.00 88.94 340 ASN A C 1
ATOM 2739 O O . ASN A 1 340 ? 13.330 -0.350 -23.166 1.00 88.94 340 ASN A O 1
ATOM 2743 N N . ALA A 1 341 ? 13.387 0.505 -21.098 1.00 86.00 341 ALA A N 1
ATOM 2744 C CA . ALA A 1 341 ? 14.673 1.164 -21.251 1.00 86.00 341 ALA A CA 1
ATOM 2745 C C . ALA A 1 341 ? 15.818 0.141 -21.210 1.00 86.00 341 ALA A C 1
ATOM 2747 O O . ALA A 1 341 ? 15.797 -0.811 -20.424 1.00 86.00 341 ALA A O 1
ATOM 2748 N N . GLN A 1 342 ? 16.830 0.342 -22.050 1.00 80.38 342 GLN A N 1
ATOM 2749 C CA . GLN A 1 342 ? 18.011 -0.519 -22.094 1.00 80.38 342 GLN A CA 1
ATOM 2750 C C . GLN A 1 342 ? 19.067 -0.103 -21.057 1.00 80.38 342 GLN A C 1
ATOM 2752 O O . GLN A 1 342 ? 19.644 -0.980 -20.407 1.00 80.38 342 GLN A O 1
ATOM 2757 N N . TRP A 1 343 ? 19.216 1.201 -20.812 1.00 80.38 343 TRP A N 1
ATOM 2758 C CA . TRP A 1 343 ? 20.144 1.814 -19.853 1.00 80.38 343 TRP A CA 1
ATOM 2759 C C . TRP A 1 343 ? 19.471 2.946 -19.054 1.00 80.38 343 TRP A C 1
ATOM 2761 O O . TRP A 1 343 ? 18.281 3.210 -19.235 1.00 80.38 343 TRP A O 1
ATOM 2771 N N . ASP A 1 344 ? 20.212 3.541 -18.117 1.00 84.00 344 ASP A N 1
ATOM 2772 C CA . ASP A 1 344 ? 19.780 4.723 -17.362 1.00 84.00 344 ASP A CA 1
ATOM 2773 C C . ASP A 1 344 ? 20.106 6.014 -18.114 1.00 84.00 344 ASP A C 1
ATOM 2775 O O . ASP A 1 344 ? 21.072 6.069 -18.871 1.00 84.00 344 ASP A O 1
ATOM 2779 N N . TYR A 1 345 ? 19.328 7.055 -17.839 1.00 76.94 345 TYR A N 1
ATOM 2780 C CA . TYR A 1 345 ? 19.419 8.388 -18.431 1.00 76.94 345 TYR A CA 1
ATOM 2781 C C . TYR A 1 345 ? 19.532 9.423 -17.308 1.00 76.94 345 TYR A C 1
ATOM 2783 O O . TYR A 1 345 ? 18.544 10.052 -16.921 1.00 76.94 345 TYR A O 1
ATOM 2791 N N . PRO A 1 346 ? 20.721 9.569 -16.700 1.00 75.69 346 PRO A N 1
ATOM 2792 C CA . PRO A 1 346 ? 20.900 10.475 -15.572 1.00 75.69 346 PRO A CA 1
ATOM 2793 C C . PRO A 1 346 ? 20.680 11.946 -15.952 1.00 75.69 346 PRO A C 1
ATOM 2795 O O . PRO A 1 346 ? 20.270 12.715 -15.087 1.00 75.69 346 PRO A O 1
ATOM 2798 N N . GLU A 1 347 ? 20.911 12.323 -17.214 1.00 71.62 347 GLU A N 1
ATOM 2799 C CA . GLU A 1 347 ? 20.736 13.695 -17.716 1.00 71.62 347 GLU A CA 1
ATOM 2800 C C . GLU A 1 347 ? 19.280 14.166 -17.633 1.00 71.62 347 GLU A C 1
ATOM 2802 O O . GLU A 1 347 ? 19.033 15.308 -17.265 1.00 71.62 347 GLU A O 1
ATOM 2807 N N . THR A 1 348 ? 18.324 13.265 -17.865 1.00 68.62 348 THR A N 1
ATOM 2808 C CA . THR A 1 348 ? 16.877 13.524 -17.759 1.00 68.62 348 THR A CA 1
ATOM 2809 C C . THR A 1 348 ? 16.244 12.939 -16.501 1.00 68.62 348 THR A C 1
ATOM 2811 O O . THR A 1 348 ? 15.025 12.798 -16.399 1.00 68.62 348 THR A O 1
ATOM 2814 N N . GLY A 1 349 ? 17.070 12.531 -15.530 1.00 81.94 349 GLY A N 1
ATOM 2815 C CA . GLY A 1 349 ? 16.606 11.959 -14.266 1.00 81.94 349 GLY A CA 1
ATOM 2816 C C . GLY A 1 349 ? 15.778 10.675 -14.419 1.00 81.94 349 GLY A C 1
ATOM 2817 O O . GLY A 1 349 ? 15.057 10.301 -13.489 1.00 81.94 349 GLY A O 1
ATOM 2818 N N . CYS A 1 350 ? 15.868 9.996 -15.566 1.00 85.06 350 CYS A N 1
ATOM 2819 C CA . CYS A 1 350 ? 15.101 8.801 -15.893 1.00 85.06 350 CYS A CA 1
ATOM 2820 C C . CYS A 1 350 ? 15.967 7.544 -15.746 1.00 85.06 350 CYS A C 1
ATOM 2822 O O . CYS A 1 350 ? 17.038 7.417 -16.325 1.00 85.06 350 CYS A O 1
ATOM 2824 N N . PHE A 1 351 ? 15.485 6.557 -15.001 1.00 90.75 351 PHE A N 1
ATOM 2825 C CA . PHE A 1 351 ? 16.214 5.331 -14.691 1.00 90.75 351 PHE A CA 1
ATOM 2826 C C . PHE A 1 351 ? 15.447 4.122 -15.200 1.00 90.75 351 PHE A C 1
ATOM 2828 O O . PHE A 1 351 ? 14.232 3.999 -15.020 1.00 90.75 351 PHE A O 1
ATOM 2835 N N . LYS A 1 352 ? 16.162 3.172 -15.795 1.00 92.12 352 LYS A N 1
ATOM 2836 C CA . LYS A 1 352 ? 15.585 1.893 -16.190 1.00 92.12 352 LYS A CA 1
ATOM 2837 C C . LYS A 1 352 ? 15.106 1.149 -14.948 1.00 92.12 352 LYS A C 1
ATOM 2839 O O . LYS A 1 352 ? 15.865 0.937 -13.996 1.00 92.12 352 LYS A O 1
ATOM 2844 N N . ALA A 1 353 ? 13.863 0.678 -15.005 1.00 95.12 353 ALA A N 1
ATOM 2845 C CA . ALA A 1 353 ? 13.297 -0.197 -13.988 1.00 95.12 353 ALA A CA 1
ATOM 2846 C C . ALA A 1 353 ? 14.055 -1.538 -13.948 1.00 95.12 353 ALA A C 1
ATOM 2848 O O . ALA A 1 353 ? 14.002 -2.335 -14.891 1.00 95.12 353 ALA A O 1
ATOM 2849 N N . ARG A 1 354 ? 14.771 -1.785 -12.851 1.00 95.62 354 ARG A N 1
ATOM 2850 C CA . ARG A 1 354 ? 15.624 -2.963 -12.645 1.00 95.62 354 ARG A CA 1
ATOM 2851 C C . ARG A 1 354 ? 14.836 -4.229 -12.306 1.00 95.62 354 ARG A C 1
ATOM 2853 O O . ARG A 1 354 ? 13.637 -4.180 -12.013 1.00 95.62 354 ARG A O 1
ATOM 2860 N N . GLY A 1 355 ? 15.518 -5.374 -12.354 1.00 94.50 355 GLY A N 1
ATOM 2861 C CA . GLY A 1 355 ? 14.949 -6.715 -12.214 1.00 94.50 355 GLY A CA 1
ATOM 2862 C C . GLY A 1 355 ? 14.044 -6.899 -10.995 1.00 94.50 355 GLY A C 1
ATOM 2863 O O . GLY A 1 355 ? 12.961 -7.475 -11.123 1.00 94.50 355 GLY A O 1
ATOM 2864 N N . PHE A 1 356 ? 14.415 -6.344 -9.837 1.00 96.25 356 PHE A N 1
ATOM 2865 C CA . PHE A 1 356 ? 13.620 -6.462 -8.612 1.00 96.25 356 PHE A CA 1
ATOM 2866 C C . PHE A 1 356 ? 12.225 -5.827 -8.724 1.00 96.25 356 PHE A C 1
ATOM 2868 O O . PHE A 1 356 ? 11.274 -6.309 -8.105 1.00 96.25 356 PHE A O 1
ATOM 2875 N N . LEU A 1 357 ? 12.085 -4.767 -9.524 1.00 97.00 357 LEU A N 1
ATOM 2876 C CA . LEU A 1 357 ? 10.834 -4.026 -9.691 1.00 97.00 357 LEU A CA 1
ATOM 2877 C C . LEU A 1 357 ? 9.927 -4.584 -10.796 1.00 97.00 357 LEU A C 1
ATOM 2879 O O . LEU A 1 357 ? 8.738 -4.259 -10.826 1.00 97.00 357 LEU A O 1
ATOM 2883 N N . GLN A 1 358 ? 10.444 -5.457 -11.667 1.00 95.00 358 GLN A N 1
ATOM 2884 C CA . GLN A 1 358 ? 9.696 -6.022 -12.798 1.00 95.00 358 GLN A CA 1
ATOM 2885 C C . GLN A 1 358 ? 8.360 -6.686 -12.404 1.00 95.00 358 GLN A C 1
ATOM 2887 O O . GLN A 1 358 ? 7.351 -6.411 -13.064 1.00 95.00 358 GLN A O 1
ATOM 2892 N N . PRO A 1 359 ? 8.265 -7.479 -11.313 1.00 96.81 359 PRO A N 1
ATOM 2893 C CA . PRO A 1 359 ? 6.991 -8.069 -10.884 1.00 96.81 359 PRO A CA 1
ATOM 2894 C C . PRO A 1 359 ? 5.908 -7.033 -10.536 1.00 96.81 359 PRO A C 1
ATOM 2896 O O . PRO A 1 359 ? 4.712 -7.314 -10.642 1.00 96.81 359 PRO A O 1
ATOM 2899 N N . TYR A 1 360 ? 6.312 -5.816 -10.163 1.00 96.62 360 TYR A N 1
ATOM 2900 C CA . TYR A 1 360 ? 5.429 -4.739 -9.713 1.00 96.62 360 TYR A CA 1
ATOM 2901 C C . TYR A 1 360 ? 5.162 -3.692 -10.802 1.00 96.62 360 TYR A C 1
ATOM 2903 O O . TYR A 1 360 ? 4.661 -2.608 -10.502 1.00 96.62 360 TYR A O 1
ATOM 2911 N N . ARG A 1 361 ? 5.437 -4.007 -12.078 1.00 95.44 361 ARG A N 1
ATOM 2912 C CA . ARG A 1 361 ? 5.248 -3.092 -13.218 1.00 95.44 361 ARG A CA 1
ATOM 2913 C C . ARG A 1 361 ? 3.904 -2.366 -13.200 1.00 95.44 361 ARG A C 1
ATOM 2915 O O . ARG A 1 361 ? 3.853 -1.153 -13.360 1.00 95.44 361 ARG A O 1
ATOM 2922 N N . SER A 1 362 ? 2.803 -3.081 -12.961 1.00 95.62 362 SER A N 1
ATOM 2923 C CA . SER A 1 362 ? 1.468 -2.468 -13.015 1.00 95.62 362 SER A CA 1
ATOM 2924 C C . SER A 1 362 ? 1.193 -1.461 -11.885 1.00 95.62 362 SER A C 1
ATOM 2926 O O . SER A 1 362 ? 0.449 -0.507 -12.093 1.00 95.62 362 SER A O 1
ATOM 2928 N N . LEU A 1 363 ? 1.810 -1.651 -10.715 1.00 96.38 363 LEU A N 1
ATOM 2929 C CA . LEU A 1 363 ? 1.767 -0.729 -9.583 1.00 96.38 363 LEU A CA 1
ATOM 2930 C C . LEU A 1 363 ? 2.566 0.526 -9.908 1.00 96.38 363 LEU A C 1
ATOM 2932 O O . LEU A 1 363 ? 2.082 1.632 -9.698 1.00 96.38 363 LEU A O 1
ATOM 2936 N N . LEU A 1 364 ? 3.771 0.340 -10.445 1.00 95.94 364 LEU A N 1
ATOM 2937 C CA . LEU A 1 364 ? 4.679 1.423 -10.803 1.00 95.94 364 LEU A CA 1
ATOM 2938 C C . LEU A 1 364 ? 4.081 2.321 -11.888 1.00 95.94 364 LEU A C 1
ATOM 2940 O O . LEU A 1 364 ? 4.053 3.536 -11.714 1.00 95.94 364 LEU A O 1
ATOM 2944 N N . LEU A 1 365 ? 3.504 1.740 -12.945 1.00 93.81 365 LEU A N 1
ATOM 2945 C CA . LEU A 1 365 ? 2.783 2.503 -13.971 1.00 93.81 365 LEU A CA 1
ATOM 2946 C C . LEU A 1 365 ? 1.593 3.280 -13.376 1.00 93.81 365 LEU A C 1
ATOM 2948 O O . LEU A 1 365 ? 1.349 4.429 -13.735 1.00 93.81 365 LEU A O 1
ATOM 2952 N N . ALA A 1 366 ? 0.865 2.693 -12.417 1.00 92.19 366 ALA A N 1
ATOM 2953 C CA . ALA A 1 366 ? -0.204 3.405 -11.712 1.00 92.19 366 ALA A CA 1
ATOM 2954 C C . ALA A 1 366 ? 0.336 4.557 -10.840 1.00 92.19 366 ALA A C 1
ATOM 2956 O O . ALA A 1 366 ? -0.308 5.605 -10.747 1.00 92.19 366 ALA A O 1
ATOM 2957 N N . ALA A 1 367 ? 1.515 4.377 -10.240 1.00 92.25 367 ALA A N 1
ATOM 2958 C CA . ALA A 1 367 ? 2.206 5.360 -9.411 1.00 92.25 367 ALA A CA 1
ATOM 2959 C C . ALA A 1 367 ? 2.861 6.503 -10.210 1.00 92.25 367 ALA A C 1
ATOM 2961 O O . ALA A 1 367 ? 3.167 7.535 -9.623 1.00 92.25 367 ALA A O 1
ATOM 2962 N N . GLY A 1 368 ? 3.013 6.364 -11.531 1.00 91.62 368 GLY A N 1
ATOM 2963 C CA . GLY A 1 368 ? 3.557 7.405 -12.411 1.00 91.62 368 GLY A CA 1
ATOM 2964 C C . GLY A 1 368 ? 4.793 6.996 -13.209 1.00 91.62 368 GLY A C 1
ATOM 2965 O O . GLY A 1 368 ? 5.281 7.813 -13.982 1.00 91.62 368 GLY A O 1
ATOM 2966 N N . ALA A 1 369 ? 5.276 5.759 -13.061 1.00 93.00 369 ALA A N 1
ATOM 2967 C CA . ALA A 1 369 ? 6.302 5.219 -13.947 1.00 93.00 369 ALA A CA 1
ATOM 2968 C C . ALA A 1 369 ? 5.792 5.162 -15.386 1.00 93.00 369 ALA A C 1
ATOM 2970 O O . ALA A 1 369 ? 4.584 5.070 -15.634 1.00 93.00 369 ALA A O 1
ATOM 2971 N N . LYS A 1 370 ? 6.726 5.172 -16.331 1.00 90.31 370 LYS A N 1
ATOM 2972 C CA . LYS A 1 370 ? 6.411 5.191 -17.757 1.00 90.31 370 LYS A CA 1
ATOM 2973 C C . LYS A 1 370 ? 7.003 3.985 -18.466 1.00 90.31 370 LYS A C 1
ATOM 2975 O O . LYS A 1 370 ? 7.777 3.215 -17.899 1.00 90.31 370 LYS A O 1
ATOM 2980 N N . GLU A 1 371 ? 6.616 3.803 -19.716 1.00 91.44 371 GLU A N 1
ATOM 2981 C CA . GLU A 1 371 ? 7.075 2.696 -20.540 1.00 91.44 371 GLU A CA 1
ATOM 2982 C C . GLU A 1 371 ? 7.349 3.180 -21.955 1.00 91.44 371 GLU A C 1
ATOM 2984 O O . GLU A 1 371 ? 6.504 3.846 -22.554 1.00 91.44 371 GLU A O 1
ATOM 2989 N N . ILE A 1 372 ? 8.516 2.813 -22.486 1.00 88.81 372 ILE A N 1
ATOM 2990 C CA . ILE A 1 372 ? 8.825 3.043 -23.894 1.00 88.81 372 ILE A CA 1
ATOM 2991 C C . ILE A 1 372 ? 7.995 2.070 -24.732 1.00 88.81 372 ILE A C 1
ATOM 2993 O O . ILE A 1 372 ? 8.085 0.846 -24.584 1.00 88.81 372 ILE A O 1
ATOM 2997 N N . SER A 1 373 ? 7.195 2.637 -25.629 1.00 88.81 373 SER A N 1
ATOM 2998 C CA . SER A 1 373 ? 6.471 1.908 -26.659 1.00 88.81 373 SER A CA 1
ATOM 2999 C C . SER A 1 373 ? 7.380 1.660 -27.853 1.00 88.81 373 SER A C 1
ATOM 3001 O O . SER A 1 373 ? 7.825 2.599 -28.517 1.00 88.81 373 SER A O 1
ATOM 3003 N N . ASP A 1 374 ? 7.608 0.384 -28.153 1.00 82.69 374 ASP A N 1
ATOM 3004 C CA . ASP A 1 374 ? 8.376 -0.023 -29.322 1.00 82.69 374 ASP A CA 1
ATOM 3005 C C . ASP A 1 374 ? 7.653 0.328 -30.633 1.00 82.69 374 ASP A C 1
ATOM 3007 O O . ASP A 1 374 ? 6.439 0.146 -30.806 1.00 82.69 374 ASP A O 1
ATOM 3011 N N . VAL A 1 375 ? 8.442 0.794 -31.598 1.00 87.12 375 VAL A N 1
ATOM 3012 C CA . VAL A 1 375 ? 8.055 0.951 -33.001 1.00 87.12 375 VAL A CA 1
ATOM 3013 C C . VAL A 1 375 ? 8.974 0.073 -33.833 1.00 87.12 375 VAL A C 1
ATOM 3015 O O . VAL A 1 375 ? 10.132 -0.121 -33.472 1.00 87.12 375 VAL A O 1
ATOM 3018 N N . ALA A 1 376 ? 8.440 -0.498 -34.908 1.00 88.25 376 ALA A N 1
ATOM 3019 C CA . ALA A 1 376 ? 9.227 -1.264 -35.860 1.00 88.25 376 ALA A CA 1
ATOM 3020 C C . ALA A 1 376 ? 9.677 -0.338 -36.989 1.00 88.25 376 ALA A C 1
ATOM 3022 O O . ALA A 1 376 ? 8.871 0.416 -37.535 1.00 88.25 376 ALA A O 1
ATOM 3023 N N . PHE A 1 377 ? 10.949 -0.410 -37.351 1.00 89.50 377 PHE A N 1
ATOM 3024 C CA . PHE A 1 377 ? 11.476 0.290 -38.508 1.00 89.50 377 PHE A CA 1
ATOM 3025 C C . PHE A 1 377 ? 11.117 -0.489 -39.777 1.00 89.50 377 PHE A C 1
ATOM 3027 O O . PHE A 1 377 ? 11.445 -1.669 -39.933 1.00 89.50 377 PHE A O 1
ATOM 3034 N N . GLU A 1 378 ? 10.439 0.171 -40.713 1.00 86.25 378 GLU A N 1
ATOM 3035 C CA . GLU A 1 378 ? 10.084 -0.428 -41.999 1.00 86.25 378 GLU A CA 1
ATOM 3036 C C . GLU A 1 378 ? 11.323 -0.532 -42.900 1.00 86.25 378 GLU A C 1
ATOM 3038 O O . GLU A 1 378 ? 11.692 0.407 -43.606 1.00 86.25 378 GLU A O 1
ATOM 3043 N N . ARG A 1 379 ? 11.972 -1.700 -42.895 1.00 75.25 379 ARG A N 1
ATOM 3044 C CA . ARG A 1 379 ? 13.078 -1.991 -43.817 1.00 75.25 379 ARG A CA 1
ATOM 3045 C C . ARG A 1 379 ? 12.530 -2.323 -45.199 1.00 75.25 379 ARG A C 1
ATOM 3047 O O . ARG A 1 379 ? 11.640 -3.162 -45.332 1.00 75.25 379 ARG A O 1
ATOM 3054 N N . LYS A 1 380 ? 13.121 -1.739 -46.243 1.00 77.00 380 LYS A N 1
ATOM 3055 C CA . LYS A 1 380 ? 12.923 -2.240 -47.609 1.00 77.00 380 LYS A CA 1
ATOM 3056 C C . LYS A 1 380 ? 13.451 -3.673 -47.690 1.00 77.00 380 LYS A C 1
ATOM 3058 O O . LYS A 1 380 ? 14.537 -3.957 -47.179 1.00 77.00 380 LYS A O 1
ATOM 3063 N N . GLU A 1 381 ? 12.690 -4.570 -48.323 1.00 67.19 381 GLU A N 1
ATOM 3064 C CA . GLU A 1 381 ? 13.140 -5.941 -48.577 1.00 67.19 381 GLU A CA 1
ATOM 3065 C C . GLU A 1 381 ? 14.472 -5.902 -49.326 1.00 67.19 381 GLU A C 1
ATOM 3067 O O . GLU A 1 381 ? 14.563 -5.391 -50.445 1.00 67.19 381 GLU A O 1
ATOM 3072 N N . ARG A 1 382 ? 15.519 -6.429 -48.690 1.00 65.56 382 ARG A N 1
ATOM 3073 C CA . ARG A 1 382 ? 16.825 -6.551 -49.325 1.00 65.56 382 ARG A CA 1
ATOM 3074 C C . ARG A 1 382 ? 16.948 -7.900 -50.002 1.00 65.56 382 ARG A C 1
ATOM 3076 O O . ARG A 1 382 ? 16.573 -8.931 -49.452 1.00 65.56 382 ARG A O 1
ATOM 3083 N N . VAL A 1 383 ? 17.536 -7.872 -51.189 1.00 64.81 383 VAL A N 1
ATOM 3084 C CA . VAL A 1 383 ? 18.006 -9.077 -51.862 1.00 64.81 383 VAL A CA 1
ATOM 3085 C C . VAL A 1 383 ? 19.233 -9.570 -51.101 1.00 64.81 383 VAL A C 1
ATOM 3087 O O . VAL A 1 383 ? 20.156 -8.786 -50.861 1.00 64.81 383 VAL A O 1
ATOM 3090 N N . ASP A 1 384 ? 19.235 -10.847 -50.713 1.00 66.25 384 ASP A N 1
ATOM 3091 C CA . ASP A 1 384 ? 20.399 -11.481 -50.091 1.00 66.25 384 ASP A CA 1
ATOM 3092 C C . ASP A 1 384 ? 21.667 -11.192 -50.909 1.00 66.25 384 ASP A C 1
ATOM 3094 O O . ASP A 1 384 ? 21.605 -11.192 -52.147 1.00 66.25 384 ASP A O 1
ATOM 3098 N N . PRO A 1 385 ? 22.818 -10.941 -50.251 1.00 66.31 385 PRO A N 1
ATOM 3099 C CA . PRO A 1 385 ? 24.059 -10.693 -50.961 1.00 66.31 385 PRO A CA 1
ATOM 3100 C C . PRO A 1 385 ? 24.328 -11.868 -51.896 1.00 66.31 385 PRO A C 1
ATOM 3102 O O . PRO A 1 385 ? 24.430 -13.023 -51.474 1.00 66.31 385 PRO A O 1
ATOM 3105 N N . ASP A 1 386 ? 24.396 -11.571 -53.191 1.00 78.69 386 ASP A N 1
ATOM 3106 C CA . ASP A 1 386 ? 24.650 -12.598 -54.180 1.00 78.69 386 ASP A CA 1
ATOM 3107 C C . ASP A 1 386 ? 26.060 -13.186 -53.989 1.00 78.69 386 ASP A C 1
ATOM 3109 O O . ASP A 1 386 ? 26.940 -12.626 -53.325 1.00 78.69 386 ASP A O 1
ATOM 3113 N N . LYS A 1 387 ? 26.298 -14.350 -54.601 1.00 84.75 387 LYS A N 1
ATOM 3114 C CA . LYS A 1 387 ? 27.596 -15.042 -54.524 1.00 84.75 387 LYS A CA 1
ATOM 3115 C C . LYS A 1 387 ? 28.770 -14.151 -54.953 1.00 84.75 387 LYS A C 1
ATOM 3117 O O . LYS A 1 387 ? 29.906 -14.419 -54.563 1.00 84.75 387 LYS A O 1
ATOM 3122 N N . LEU A 1 388 ? 28.505 -13.125 -55.764 1.00 87.12 388 LEU A N 1
ATOM 3123 C CA . LEU A 1 388 ? 29.503 -12.196 -56.264 1.00 87.12 388 LEU A CA 1
ATOM 3124 C C . LEU A 1 388 ? 29.930 -11.214 -55.165 1.00 87.12 388 LEU A C 1
ATOM 3126 O O . LEU A 1 388 ? 31.129 -11.109 -54.910 1.00 87.12 388 LEU A O 1
ATOM 3130 N N . ARG A 1 389 ? 28.991 -10.583 -54.444 1.00 89.62 389 ARG A N 1
ATOM 3131 C CA . ARG A 1 389 ? 29.305 -9.716 -53.290 1.00 89.62 389 ARG A CA 1
ATOM 3132 C C . ARG A 1 389 ? 30.128 -10.461 -52.238 1.00 89.62 389 ARG A C 1
ATOM 3134 O O . ARG A 1 389 ? 31.163 -9.959 -51.804 1.00 89.62 389 ARG A O 1
ATOM 3141 N N . THR A 1 390 ? 29.750 -11.700 -51.909 1.00 89.50 390 THR A N 1
ATOM 3142 C CA . THR A 1 390 ? 30.508 -12.531 -50.954 1.00 89.50 390 THR A CA 1
ATOM 3143 C C . THR A 1 390 ? 31.944 -12.793 -51.416 1.00 89.50 390 THR A C 1
ATOM 3145 O O . THR A 1 390 ? 32.876 -12.675 -50.619 1.00 89.50 390 THR A O 1
ATOM 3148 N N . ALA A 1 391 ? 32.148 -13.120 -52.696 1.00 92.00 391 ALA A N 1
ATOM 3149 C CA . ALA A 1 391 ? 33.482 -13.362 -53.244 1.00 92.00 391 ALA A CA 1
ATOM 3150 C C . ALA A 1 391 ? 34.350 -12.092 -53.237 1.00 92.00 391 ALA A C 1
ATOM 3152 O O . ALA A 1 391 ? 35.513 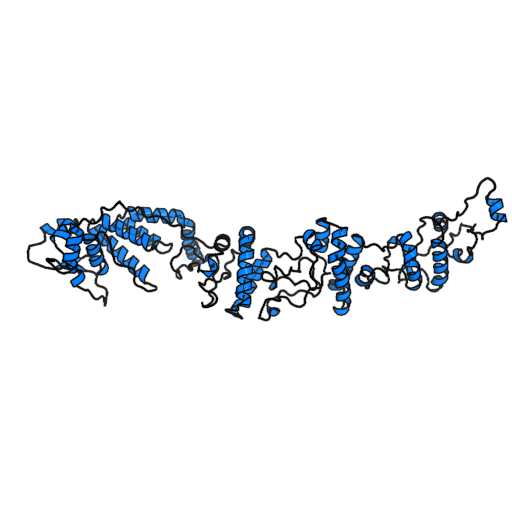-12.148 -52.839 1.00 92.00 391 ALA A O 1
ATOM 3153 N N . PHE A 1 392 ? 33.787 -10.940 -53.618 1.00 93.31 392 PHE A N 1
ATOM 3154 C CA . PHE A 1 392 ? 34.496 -9.658 -53.580 1.00 93.31 392 PHE A CA 1
ATOM 3155 C C . PHE A 1 392 ? 34.837 -9.215 -52.159 1.00 93.31 392 PHE A C 1
ATOM 3157 O O . PHE A 1 392 ? 35.920 -8.671 -51.946 1.00 93.31 392 PHE A O 1
ATOM 3164 N N . ASN A 1 393 ? 33.972 -9.491 -51.178 1.00 93.25 393 ASN A N 1
ATOM 3165 C CA . ASN A 1 393 ? 34.293 -9.218 -49.780 1.00 93.25 393 ASN A CA 1
ATOM 3166 C C . ASN A 1 393 ? 35.468 -10.081 -49.302 1.00 93.25 393 ASN A C 1
ATOM 3168 O O . ASN A 1 393 ? 36.394 -9.563 -48.690 1.00 93.25 393 ASN A O 1
ATOM 3172 N N . ALA A 1 394 ? 35.480 -11.374 -49.647 1.00 93.12 394 ALA A N 1
ATOM 3173 C CA . ALA A 1 394 ? 36.588 -12.266 -49.305 1.00 93.12 394 ALA A CA 1
ATOM 3174 C C . ALA A 1 394 ? 37.918 -11.821 -49.939 1.00 93.12 394 ALA A C 1
ATOM 3176 O O . ALA A 1 394 ? 38.948 -11.855 -49.268 1.00 93.12 394 ALA A O 1
ATOM 3177 N N . MET A 1 395 ? 37.898 -11.364 -51.198 1.00 94.06 395 MET A N 1
ATOM 3178 C CA . MET A 1 395 ? 39.081 -10.788 -51.852 1.00 94.06 395 MET A CA 1
ATOM 3179 C C . MET A 1 395 ? 39.543 -9.507 -51.147 1.00 94.06 395 MET A C 1
ATOM 3181 O O . MET A 1 395 ? 40.733 -9.376 -50.864 1.00 94.06 395 MET A O 1
ATOM 3185 N N . ARG A 1 396 ? 38.610 -8.614 -50.779 1.00 94.12 396 ARG A N 1
ATOM 3186 C CA . ARG A 1 396 ? 38.908 -7.375 -50.041 1.00 94.12 396 ARG A CA 1
ATOM 3187 C C . ARG A 1 396 ? 39.596 -7.668 -48.710 1.00 94.12 396 ARG A C 1
ATOM 3189 O O . ARG A 1 396 ? 40.673 -7.142 -48.463 1.00 94.12 396 ARG A O 1
ATOM 3196 N N . SER A 1 397 ? 39.028 -8.555 -47.892 1.00 91.75 397 SER A N 1
ATOM 3197 C CA . SER A 1 397 ? 39.596 -8.924 -46.586 1.00 91.75 397 SER A CA 1
ATOM 3198 C C . SER A 1 397 ? 40.971 -9.599 -46.682 1.00 91.75 397 SER A C 1
ATOM 3200 O O . SER A 1 397 ? 41.705 -9.632 -45.702 1.00 91.75 397 SER A O 1
ATOM 3202 N N . GLN A 1 398 ? 41.327 -10.151 -47.845 1.00 93.19 398 GLN A N 1
ATOM 3203 C CA . GLN A 1 398 ? 42.642 -10.741 -48.113 1.00 93.19 398 GLN A CA 1
ATOM 3204 C C . GLN A 1 398 ? 43.607 -9.768 -48.816 1.00 93.19 398 GLN A C 1
ATOM 3206 O O . GLN A 1 398 ? 44.717 -10.174 -49.161 1.00 93.19 398 GLN A O 1
ATOM 3211 N N . GLY A 1 399 ? 43.194 -8.521 -49.078 1.00 90.75 399 GLY A N 1
ATOM 3212 C CA . GLY A 1 399 ? 43.972 -7.539 -49.842 1.00 90.75 399 GLY A CA 1
ATOM 3213 C C . GLY A 1 399 ? 44.221 -7.948 -51.300 1.00 90.75 399 GLY A C 1
ATOM 3214 O O . GLY A 1 399 ? 45.195 -7.518 -51.917 1.00 90.75 399 GLY A O 1
ATOM 3215 N N . GLN A 1 400 ? 43.391 -8.833 -51.857 1.00 92.62 400 GLN A N 1
ATOM 3216 C CA . GLN A 1 400 ? 43.542 -9.319 -53.225 1.00 92.62 400 GLN A CA 1
ATOM 3217 C C . GLN A 1 400 ? 42.880 -8.358 -54.201 1.00 92.62 400 GLN A C 1
ATOM 3219 O O . GLN A 1 400 ? 41.696 -8.073 -54.076 1.00 92.62 400 GLN A O 1
ATOM 3224 N N . PHE A 1 401 ? 43.638 -7.916 -55.208 1.00 92.12 401 PHE A N 1
ATOM 3225 C CA . PHE A 1 401 ? 43.155 -7.082 -56.316 1.00 92.12 401 PHE A CA 1
ATOM 3226 C C . PHE A 1 401 ? 42.528 -5.737 -55.905 1.00 92.12 401 PHE A C 1
ATOM 3228 O O . PHE A 1 401 ? 41.836 -5.116 -56.710 1.00 92.12 401 PHE A O 1
ATOM 3235 N N . THR A 1 402 ? 42.796 -5.263 -54.689 1.00 92.62 402 THR A N 1
ATOM 3236 C CA . THR A 1 402 ? 42.415 -3.921 -54.246 1.00 92.62 402 THR A CA 1
ATOM 3237 C C . THR A 1 402 ? 43.334 -2.877 -54.875 1.00 92.62 402 THR A C 1
ATOM 3239 O O . THR A 1 402 ? 44.554 -3.034 -54.881 1.00 92.62 402 THR A O 1
ATOM 3242 N N . ASP A 1 403 ? 42.750 -1.811 -55.403 1.00 90.69 403 ASP A N 1
ATOM 3243 C CA . ASP A 1 403 ? 43.425 -0.789 -56.211 1.00 90.69 403 ASP A CA 1
ATOM 3244 C C . ASP A 1 403 ? 43.109 0.645 -55.754 1.00 90.69 403 ASP A C 1
ATOM 3246 O O . ASP A 1 403 ? 43.658 1.600 -56.303 1.00 90.69 403 ASP A O 1
ATOM 3250 N N . VAL A 1 404 ? 42.263 0.803 -54.731 1.00 90.62 404 VAL A N 1
ATOM 3251 C CA . VAL A 1 404 ? 41.943 2.093 -54.115 1.00 90.62 404 VAL A CA 1
ATOM 3252 C C . VAL A 1 404 ? 41.840 1.968 -52.596 1.00 90.62 404 VAL A C 1
ATOM 3254 O O . VAL A 1 404 ? 41.281 1.005 -52.075 1.00 90.62 404 VAL A O 1
ATOM 3257 N N . LEU A 1 405 ? 42.370 2.961 -51.892 1.00 92.50 405 LEU A N 1
ATOM 3258 C CA . LEU A 1 405 ? 42.307 3.130 -50.447 1.00 92.50 405 LEU A CA 1
ATOM 3259 C C . LEU A 1 405 ? 41.333 4.263 -50.119 1.00 92.50 405 LEU A C 1
ATOM 3261 O O . LEU A 1 405 ? 41.514 5.389 -50.591 1.00 92.50 405 LEU A O 1
ATOM 3265 N N . LEU A 1 406 ? 40.301 3.971 -49.330 1.00 91.75 406 LEU A N 1
ATOM 3266 C CA . LEU A 1 406 ? 39.272 4.940 -48.961 1.00 91.75 406 LEU A CA 1
ATOM 3267 C C . LEU A 1 406 ? 39.669 5.692 -47.683 1.00 91.75 406 LEU A C 1
ATOM 3269 O O . LEU A 1 406 ? 39.408 5.222 -46.582 1.00 91.75 406 LEU A O 1
ATOM 3273 N N . MET A 1 407 ? 40.330 6.842 -47.822 1.00 91.62 407 MET A N 1
ATOM 3274 C CA . MET A 1 407 ? 40.960 7.551 -46.703 1.00 91.62 407 MET A CA 1
ATOM 3275 C C . MET A 1 407 ? 40.018 8.557 -46.031 1.00 91.62 407 MET A C 1
ATOM 3277 O O . MET A 1 407 ? 39.615 9.509 -46.701 1.00 91.62 407 MET A O 1
ATOM 3281 N N . PRO A 1 408 ? 39.709 8.427 -44.727 1.00 92.88 408 PRO A N 1
ATOM 3282 C CA . PRO A 1 408 ? 38.876 9.393 -44.014 1.00 92.88 408 PRO A CA 1
ATOM 3283 C C . PRO A 1 408 ? 39.539 10.773 -43.959 1.00 92.88 408 PRO A C 1
ATOM 3285 O O . PRO A 1 408 ? 40.739 10.900 -43.715 1.00 92.88 408 PRO A O 1
ATOM 3288 N N . VAL A 1 409 ? 38.746 11.816 -44.200 1.00 90.88 409 VAL A N 1
ATOM 3289 C CA . VAL A 1 409 ? 39.182 13.219 -44.116 1.00 90.88 409 VAL A CA 1
ATOM 3290 C C . VAL A 1 409 ? 39.037 13.753 -42.691 1.00 90.88 409 VAL A C 1
ATOM 3292 O O . VAL A 1 409 ? 39.815 14.613 -42.278 1.00 90.88 409 VAL A O 1
ATOM 3295 N N . ARG A 1 410 ? 38.061 13.244 -41.927 1.00 87.31 410 ARG A N 1
ATOM 3296 C CA . ARG A 1 410 ? 37.877 13.576 -40.511 1.00 87.31 410 ARG A CA 1
ATOM 3297 C C . ARG A 1 410 ? 38.605 12.512 -39.688 1.00 87.31 410 ARG A C 1
ATOM 3299 O O . ARG A 1 410 ? 38.178 11.366 -39.659 1.00 87.31 410 ARG A O 1
ATOM 3306 N N . VAL A 1 411 ? 39.729 12.875 -39.076 1.00 81.00 411 VAL A N 1
ATOM 3307 C CA . VAL A 1 411 ? 40.500 11.978 -38.201 1.00 81.00 411 VAL A CA 1
ATOM 3308 C C . VAL A 1 411 ? 40.514 12.585 -36.813 1.00 81.00 411 VAL A C 1
ATOM 3310 O O . VAL A 1 411 ? 40.961 13.724 -36.645 1.00 81.00 411 VAL A O 1
ATOM 3313 N N . SER A 1 412 ? 40.018 11.838 -35.833 1.00 77.88 412 SER A N 1
ATOM 3314 C CA . SER A 1 412 ? 39.992 12.298 -34.446 1.00 77.88 412 SER A CA 1
ATOM 3315 C C . SER A 1 412 ? 41.388 12.238 -33.823 1.00 77.88 412 SER A C 1
ATOM 3317 O O . SER A 1 412 ? 42.233 11.416 -34.191 1.00 77.88 412 SER A O 1
ATOM 3319 N N . GLU A 1 413 ? 41.666 13.125 -32.868 1.00 69.62 413 GLU A N 1
ATOM 3320 C CA . GLU A 1 413 ? 42.974 13.188 -32.213 1.00 69.62 413 GLU A CA 1
ATOM 3321 C C . GLU A 1 413 ? 43.266 11.871 -31.468 1.00 69.62 413 GLU A C 1
ATOM 3323 O O . GLU A 1 413 ? 42.562 11.493 -30.536 1.00 69.62 413 GLU A O 1
ATOM 3328 N N . GLY A 1 414 ? 44.301 11.142 -31.903 1.00 68.94 414 GLY A N 1
ATOM 3329 C CA . GLY A 1 414 ? 44.683 9.844 -31.330 1.00 68.94 414 GLY A CA 1
ATOM 3330 C C . GLY A 1 414 ? 44.014 8.613 -31.959 1.00 68.94 414 GLY A C 1
ATOM 3331 O O . GLY A 1 414 ? 44.339 7.492 -31.560 1.00 68.94 414 GLY A O 1
ATOM 3332 N N . GLU A 1 415 ? 43.143 8.789 -32.957 1.00 78.25 415 GLU A N 1
ATOM 3333 C CA . GLU A 1 415 ? 42.522 7.691 -33.704 1.00 78.25 415 GLU A CA 1
ATOM 3334 C C . GLU A 1 415 ? 43.564 6.945 -34.555 1.00 78.25 415 GLU A C 1
ATOM 3336 O O . GLU A 1 415 ? 44.292 7.534 -35.359 1.00 78.25 415 GLU A O 1
ATOM 3341 N N . LYS A 1 416 ? 43.671 5.624 -34.362 1.00 82.12 416 LYS A N 1
ATOM 3342 C CA . LYS A 1 416 ? 44.570 4.772 -35.149 1.00 82.12 416 LYS A CA 1
ATOM 3343 C C . LYS A 1 416 ? 43.828 4.237 -36.364 1.00 82.12 416 LYS A C 1
ATOM 3345 O O . LYS A 1 416 ? 42.959 3.385 -36.225 1.00 82.12 416 LYS A O 1
ATOM 3350 N N . ILE A 1 417 ? 44.227 4.705 -37.539 1.00 86.81 417 ILE A N 1
ATOM 3351 C CA . ILE A 1 417 ? 43.702 4.230 -38.818 1.00 86.81 417 ILE A CA 1
ATOM 3352 C C . ILE A 1 417 ? 44.413 2.927 -39.188 1.00 86.81 417 ILE A C 1
ATOM 3354 O O . ILE A 1 417 ? 45.628 2.926 -39.398 1.00 86.81 417 ILE A O 1
ATOM 3358 N N . ASP A 1 418 ? 43.666 1.829 -39.297 1.00 89.44 418 ASP A N 1
ATOM 3359 C CA . ASP A 1 418 ? 44.159 0.618 -39.949 1.00 89.44 418 ASP A CA 1
ATOM 3360 C C . ASP A 1 418 ? 43.852 0.697 -41.448 1.00 89.44 418 ASP A C 1
ATOM 3362 O O . ASP A 1 418 ? 42.759 0.376 -41.915 1.00 89.44 418 ASP A O 1
ATOM 3366 N N . GLU A 1 419 ? 44.837 1.149 -42.228 1.00 89.06 419 GLU A N 1
ATOM 3367 C CA . GLU A 1 419 ? 44.706 1.262 -43.683 1.00 89.06 419 GLU A CA 1
ATOM 3368 C C . GLU A 1 419 ? 44.339 -0.075 -44.347 1.00 89.06 419 GLU A C 1
ATOM 3370 O O . GLU A 1 419 ? 43.740 -0.072 -45.422 1.00 89.06 419 GLU A O 1
ATOM 3375 N N . SER A 1 420 ? 44.654 -1.220 -43.725 1.00 88.38 420 SER A N 1
ATOM 3376 C CA . SER A 1 420 ? 44.332 -2.533 -44.289 1.00 88.38 420 SER A CA 1
ATOM 3377 C C . SER A 1 420 ? 42.821 -2.791 -44.380 1.00 88.38 420 SER A C 1
ATOM 3379 O O . SER A 1 420 ? 42.384 -3.481 -45.302 1.00 88.38 420 SER A O 1
ATOM 3381 N N . GLU A 1 421 ? 42.013 -2.174 -43.508 1.00 89.50 421 GLU A N 1
ATOM 3382 C CA . GLU A 1 421 ? 40.547 -2.295 -43.514 1.00 89.50 421 GLU A CA 1
ATOM 3383 C C . GLU A 1 421 ? 39.879 -1.419 -44.591 1.00 89.50 421 GLU A C 1
ATOM 3385 O O . GLU A 1 421 ? 38.726 -1.658 -44.967 1.00 89.50 421 GLU A O 1
ATOM 3390 N N . LEU A 1 422 ? 40.604 -0.423 -45.110 1.00 93.56 422 LEU A N 1
ATOM 3391 C CA . LEU A 1 422 ? 40.078 0.625 -45.991 1.00 93.56 422 LEU A CA 1
ATOM 3392 C C . LEU A 1 422 ? 40.367 0.392 -47.481 1.00 93.56 422 LEU A C 1
ATOM 3394 O O . LEU A 1 422 ? 39.902 1.154 -48.337 1.00 93.56 422 LEU A O 1
ATOM 3398 N N . TRP A 1 423 ? 41.140 -0.644 -47.810 1.00 94.38 423 TRP A N 1
ATOM 3399 C CA . TRP A 1 423 ? 41.389 -1.036 -49.194 1.00 94.38 423 TRP A CA 1
ATOM 3400 C C . TRP A 1 423 ? 40.132 -1.614 -49.844 1.00 94.38 423 TRP A C 1
ATOM 3402 O O . TRP A 1 423 ? 39.377 -2.384 -49.246 1.00 94.38 423 TRP A O 1
ATOM 3412 N N . ALA A 1 424 ? 39.917 -1.261 -51.107 1.00 94.56 424 ALA A N 1
ATOM 3413 C CA . ALA A 1 424 ? 38.761 -1.665 -51.886 1.00 94.56 424 ALA A CA 1
ATOM 3414 C C . ALA A 1 424 ? 39.103 -1.817 -53.375 1.00 94.56 424 ALA A C 1
ATOM 3416 O O . ALA A 1 424 ? 40.181 -1.455 -53.846 1.00 94.56 424 ALA A O 1
ATOM 3417 N N . HIS A 1 425 ? 38.148 -2.367 -54.118 1.00 93.75 425 HIS A N 1
ATOM 3418 C CA . HIS A 1 425 ? 38.153 -2.437 -55.572 1.00 93.75 425 HIS A CA 1
ATOM 3419 C C . HIS A 1 425 ? 37.417 -1.215 -56.140 1.00 93.75 425 HIS A C 1
ATOM 3421 O O . HIS A 1 425 ? 36.210 -1.056 -55.929 1.00 93.75 425 HIS A O 1
ATOM 3427 N N . SER A 1 426 ? 38.111 -0.376 -56.902 1.00 89.94 426 SER A N 1
ATOM 3428 C CA . SER A 1 426 ? 37.598 0.852 -57.515 1.00 89.94 426 SER A CA 1
ATOM 3429 C C . SER A 1 426 ? 36.377 0.579 -58.391 1.00 89.94 426 SER A C 1
ATOM 3431 O O . SER A 1 426 ? 35.364 1.270 -58.297 1.00 89.94 426 SER A O 1
ATOM 3433 N N . ALA A 1 427 ? 36.426 -0.498 -59.181 1.00 88.94 427 ALA A N 1
ATOM 3434 C CA . ALA A 1 427 ? 35.317 -0.948 -60.013 1.00 88.94 427 ALA A CA 1
ATOM 3435 C C . ALA A 1 427 ? 34.058 -1.263 -59.188 1.00 88.94 427 ALA A C 1
ATOM 3437 O O . ALA A 1 427 ? 32.946 -1.002 -59.645 1.00 88.94 427 ALA A O 1
ATOM 3438 N N . PHE A 1 428 ? 34.229 -1.787 -57.972 1.00 90.50 428 PHE A N 1
ATOM 3439 C CA . PHE A 1 428 ? 33.126 -2.130 -57.080 1.00 90.50 428 PHE A CA 1
ATOM 3440 C C . PHE A 1 428 ? 32.546 -0.884 -56.398 1.00 90.50 428 PHE A C 1
ATOM 3442 O O . PHE A 1 428 ? 31.328 -0.739 -56.342 1.00 90.50 428 PHE A O 1
ATOM 3449 N N . LEU A 1 429 ? 33.398 0.062 -55.977 1.00 91.06 429 LEU A N 1
ATOM 3450 C CA . LEU A 1 429 ? 32.952 1.362 -55.456 1.00 91.06 429 LEU A CA 1
ATOM 3451 C C . LEU A 1 429 ? 32.158 2.152 -56.505 1.00 91.06 429 LEU A C 1
ATOM 3453 O O . LEU A 1 429 ? 31.070 2.629 -56.217 1.00 91.06 429 LEU A O 1
ATOM 3457 N N . VAL A 1 430 ? 32.649 2.218 -57.745 1.00 89.56 430 VAL A N 1
ATOM 3458 C CA . VAL A 1 430 ? 31.968 2.886 -58.871 1.00 89.56 430 VAL A CA 1
ATOM 3459 C C . VAL A 1 430 ? 30.632 2.214 -59.216 1.00 89.56 430 VAL A C 1
ATOM 3461 O O . VAL A 1 430 ? 29.670 2.870 -59.628 1.00 89.56 430 VAL A O 1
ATOM 3464 N N . ALA A 1 431 ? 30.550 0.890 -59.070 1.00 89.81 431 ALA A N 1
ATOM 3465 C CA . ALA A 1 431 ? 29.306 0.163 -59.280 1.00 89.81 431 ALA A CA 1
ATOM 3466 C C . ALA A 1 431 ? 28.285 0.447 -58.166 1.00 89.81 431 ALA A C 1
ATOM 3468 O O . ALA A 1 431 ? 27.102 0.592 -58.471 1.00 89.81 431 ALA A O 1
ATOM 3469 N N . ALA A 1 432 ? 28.727 0.563 -56.913 1.00 90.25 432 ALA A N 1
ATOM 3470 C CA . ALA A 1 432 ? 27.851 0.662 -55.747 1.00 90.25 432 ALA A CA 1
ATOM 3471 C C . ALA A 1 432 ? 27.506 2.097 -55.309 1.00 90.25 432 ALA A C 1
ATOM 3473 O O . ALA A 1 432 ? 26.444 2.296 -54.728 1.00 90.25 432 ALA A O 1
ATOM 3474 N N . ILE A 1 433 ? 28.369 3.083 -55.575 1.00 91.94 433 ILE A N 1
ATOM 3475 C CA . ILE A 1 433 ? 28.215 4.465 -55.101 1.00 91.94 433 ILE A CA 1
ATOM 3476 C C . ILE A 1 433 ? 27.985 5.399 -56.302 1.00 91.94 433 ILE A C 1
ATOM 3478 O O . ILE A 1 433 ? 28.915 5.607 -57.092 1.00 91.94 433 ILE A O 1
ATOM 3482 N N . PRO A 1 434 ? 26.784 5.992 -56.453 1.00 91.19 434 PRO A N 1
ATOM 3483 C CA . PRO A 1 434 ? 26.485 6.933 -57.535 1.00 91.19 434 PRO A CA 1
ATOM 3484 C C . PRO A 1 434 ? 27.466 8.109 -57.602 1.00 91.19 434 PRO A C 1
ATOM 3486 O O . PRO A 1 434 ? 28.022 8.383 -58.662 1.00 91.19 434 PRO A O 1
ATOM 3489 N N . HIS A 1 435 ? 27.776 8.727 -56.462 1.00 88.31 435 HIS A N 1
ATOM 3490 C CA . HIS A 1 435 ? 28.705 9.857 -56.398 1.00 88.31 435 HIS A CA 1
ATOM 3491 C C . HIS A 1 435 ? 30.112 9.514 -56.910 1.00 88.31 435 HIS A C 1
ATOM 3493 O O . HIS A 1 435 ? 30.682 10.246 -57.717 1.00 88.31 435 HIS A O 1
ATOM 3499 N N . VAL A 1 436 ? 30.672 8.366 -56.510 1.00 87.06 436 VAL A N 1
ATOM 3500 C CA . VAL A 1 436 ? 31.996 7.919 -56.988 1.00 87.06 436 VAL A CA 1
ATOM 3501 C C . VAL A 1 436 ? 31.968 7.630 -58.490 1.00 87.06 436 VAL A C 1
ATOM 3503 O O . VAL A 1 436 ? 32.949 7.885 -59.189 1.00 87.06 436 VAL A O 1
ATOM 3506 N N . ARG A 1 437 ? 30.843 7.123 -59.012 1.00 86.75 437 ARG A N 1
ATOM 3507 C CA . ARG A 1 437 ? 30.656 6.890 -60.448 1.00 86.75 437 ARG A CA 1
ATOM 3508 C C . ARG A 1 437 ? 30.703 8.183 -61.249 1.00 86.75 437 ARG A C 1
ATOM 3510 O O . ARG A 1 437 ? 31.381 8.217 -62.271 1.00 86.75 437 ARG A O 1
ATOM 3517 N N . GLU A 1 438 ? 30.014 9.219 -60.785 1.00 83.62 438 GLU A N 1
ATOM 3518 C CA . GLU A 1 438 ? 29.981 10.535 -61.433 1.00 83.62 438 GLU A CA 1
ATOM 3519 C C . GLU A 1 438 ? 31.316 11.277 -61.290 1.00 83.62 438 GLU A C 1
ATOM 3521 O O . GLU A 1 438 ? 31.812 11.871 -62.247 1.00 83.62 438 GLU A O 1
ATOM 3526 N N . ALA A 1 439 ? 31.970 11.164 -60.131 1.00 77.12 439 ALA A N 1
ATOM 3527 C CA . ALA A 1 439 ? 33.290 11.742 -59.889 1.00 77.12 439 ALA A CA 1
ATOM 3528 C C . ALA A 1 439 ? 34.404 11.097 -60.741 1.00 77.12 439 ALA A C 1
ATOM 3530 O O . ALA A 1 439 ? 35.491 11.671 -60.884 1.00 77.12 439 ALA A O 1
ATOM 3531 N N . ARG A 1 440 ? 34.156 9.917 -61.330 1.00 66.94 440 ARG A N 1
ATOM 3532 C CA . ARG A 1 440 ? 35.154 9.159 -62.097 1.00 66.94 440 ARG A CA 1
ATOM 3533 C C . ARG A 1 440 ? 35.561 9.834 -63.408 1.00 66.94 440 ARG A C 1
ATOM 3535 O O . ARG A 1 440 ? 36.687 9.617 -63.845 1.00 66.94 440 ARG A O 1
ATOM 3542 N N . ASP A 1 441 ? 34.739 10.717 -63.976 1.00 57.16 441 ASP A N 1
ATOM 3543 C CA . ASP A 1 441 ? 35.149 11.535 -65.131 1.00 57.16 441 ASP A CA 1
ATOM 3544 C C . ASP A 1 441 ? 36.328 12.482 -64.790 1.00 57.16 441 ASP A C 1
ATOM 3546 O O . ASP A 1 441 ? 37.031 12.960 -65.683 1.00 57.16 441 ASP A O 1
ATOM 3550 N N . GLY A 1 442 ? 36.610 12.701 -63.496 1.00 54.00 442 GLY A N 1
ATOM 3551 C CA . GLY A 1 442 ? 37.795 13.399 -62.983 1.00 54.00 442 GLY A CA 1
ATOM 3552 C C . GLY A 1 442 ? 38.935 12.494 -62.483 1.00 54.00 442 GLY A C 1
ATOM 3553 O O . GLY A 1 442 ? 40.026 12.996 -62.196 1.00 54.00 442 GLY A O 1
ATOM 3554 N N . TRP A 1 443 ? 38.731 11.174 -62.383 1.00 61.00 443 TRP A N 1
ATOM 3555 C CA . TRP A 1 443 ? 39.753 10.219 -61.935 1.00 61.00 443 TRP A CA 1
ATOM 3556 C C . TRP A 1 443 ? 40.706 9.904 -63.090 1.00 61.00 443 TRP A C 1
ATOM 3558 O O . TRP A 1 443 ? 40.498 8.970 -63.863 1.00 61.00 443 TRP A O 1
ATOM 3568 N N . LYS A 1 444 ? 41.785 10.682 -63.221 1.00 52.47 444 LYS A N 1
ATOM 3569 C CA . LYS A 1 444 ? 42.878 10.317 -64.130 1.00 52.47 444 LYS A CA 1
ATOM 3570 C C . LYS A 1 444 ? 43.481 8.987 -63.676 1.00 52.47 444 LYS A C 1
ATOM 3572 O O . LYS A 1 444 ? 43.968 8.886 -62.548 1.00 52.47 444 LYS A O 1
ATOM 3577 N N . GLU A 1 445 ? 43.465 7.991 -64.562 1.00 47.25 445 GLU A N 1
ATOM 3578 C CA . GLU A 1 445 ? 44.170 6.722 -64.372 1.00 47.25 445 GLU A CA 1
ATOM 3579 C C . GLU A 1 445 ? 45.629 7.006 -63.966 1.00 47.25 445 GLU A C 1
ATOM 3581 O O . GLU A 1 445 ? 46.403 7.575 -64.736 1.00 47.25 445 GLU A O 1
ATOM 3586 N N . GLY A 1 446 ? 45.992 6.650 -62.728 1.00 52.53 446 GLY A N 1
ATOM 3587 C CA . GLY A 1 446 ? 47.383 6.610 -62.267 1.00 52.53 446 GLY A CA 1
ATOM 3588 C C . GLY A 1 446 ? 47.883 7.706 -61.317 1.00 52.53 446 GLY A C 1
ATOM 3589 O O . GLY A 1 446 ? 49.075 7.685 -61.025 1.00 52.53 446 GLY A O 1
ATOM 3590 N N . THR A 1 447 ? 47.064 8.640 -60.808 1.00 53.25 447 THR A N 1
ATOM 3591 C CA . THR A 1 447 ? 47.601 9.749 -59.969 1.00 53.25 447 THR A CA 1
ATOM 3592 C C . THR A 1 447 ? 47.364 9.704 -58.455 1.00 53.25 447 THR A C 1
ATOM 3594 O O . THR A 1 447 ? 48.023 10.460 -57.751 1.00 53.25 447 THR A O 1
ATOM 3597 N N . SER A 1 448 ? 46.535 8.813 -57.908 1.00 59.28 448 SER A N 1
ATOM 3598 C CA . SER A 1 448 ? 46.534 8.539 -56.458 1.00 59.28 448 SER A CA 1
ATOM 3599 C C . SER A 1 448 ? 45.823 7.222 -56.166 1.00 59.28 448 SER A C 1
ATOM 3601 O O . SER A 1 448 ? 44.688 7.039 -56.593 1.00 59.28 448 SER A O 1
ATOM 3603 N N . ALA A 1 449 ? 46.473 6.320 -55.424 1.00 75.62 449 ALA A N 1
ATOM 3604 C CA . ALA A 1 449 ? 45.834 5.114 -54.889 1.00 75.62 449 ALA A CA 1
ATOM 3605 C C . ALA A 1 449 ? 44.856 5.431 -53.741 1.00 75.62 449 ALA A C 1
ATOM 3607 O O . ALA A 1 449 ? 44.201 4.530 -53.239 1.00 75.62 449 ALA A O 1
ATOM 3608 N N . GLN A 1 450 ? 44.765 6.694 -53.312 1.00 85.75 450 GLN A N 1
ATOM 3609 C CA . GLN A 1 450 ? 43.931 7.144 -52.202 1.00 85.75 450 GLN A CA 1
ATOM 3610 C C . GLN A 1 450 ? 42.773 8.001 -52.710 1.00 85.75 450 GLN A C 1
ATOM 3612 O O . GLN A 1 450 ? 42.993 8.968 -53.448 1.00 85.75 450 GLN A O 1
ATOM 3617 N N . HIS A 1 451 ? 41.561 7.669 -52.271 1.00 85.44 451 HIS A N 1
ATOM 3618 C CA . HIS A 1 451 ? 40.355 8.456 -52.481 1.00 85.44 451 HIS A CA 1
ATOM 3619 C C . HIS A 1 451 ? 39.876 9.036 -51.142 1.00 85.44 451 HIS A C 1
ATOM 3621 O O . HIS A 1 451 ? 39.713 8.265 -50.195 1.00 85.44 451 HIS A O 1
ATOM 3627 N N . PRO A 1 452 ? 39.665 10.361 -51.029 1.00 88.50 452 PRO A N 1
ATOM 3628 C CA . PRO A 1 452 ? 39.189 10.963 -49.790 1.00 88.50 452 PRO A CA 1
ATOM 3629 C C . PRO A 1 452 ? 37.735 10.568 -49.498 1.00 88.50 452 PRO A C 1
ATOM 3631 O O . PRO A 1 452 ? 36.874 10.637 -50.370 1.00 88.50 452 PRO A O 1
ATOM 3634 N N . PHE A 1 453 ? 37.466 10.198 -48.252 1.00 91.12 453 PHE A N 1
ATOM 3635 C CA . PHE A 1 453 ? 36.150 9.916 -47.697 1.00 91.12 453 PHE A CA 1
ATOM 3636 C C . PHE A 1 453 ? 35.723 11.081 -46.793 1.00 91.12 453 PHE A C 1
ATOM 3638 O O . PHE A 1 453 ? 36.437 11.373 -45.830 1.00 91.12 453 PHE A O 1
ATOM 3645 N N . PRO A 1 454 ? 34.591 11.760 -47.060 1.00 89.56 454 PRO A N 1
ATOM 3646 C CA . PRO A 1 454 ? 34.183 12.979 -46.354 1.00 89.56 454 PRO A CA 1
ATOM 3647 C C . PRO A 1 454 ? 33.597 12.719 -44.949 1.00 89.56 454 PRO A C 1
ATOM 3649 O O . PRO A 1 454 ? 32.704 13.428 -44.499 1.00 89.56 454 PRO A O 1
ATOM 3652 N N . GLY A 1 455 ? 34.124 11.732 -44.225 1.00 91.31 455 GLY A N 1
ATOM 3653 C CA . GLY A 1 455 ? 33.711 11.376 -42.869 1.00 91.31 455 GLY A CA 1
ATOM 3654 C C . GLY A 1 455 ? 34.846 10.752 -42.057 1.00 91.31 455 GLY A C 1
ATOM 3655 O O . GLY A 1 455 ? 36.022 10.880 -42.422 1.00 91.31 455 GLY A O 1
ATOM 3656 N N . SER A 1 456 ? 34.473 10.102 -40.956 1.00 93.19 456 SER A N 1
ATOM 3657 C CA . SER A 1 456 ? 35.378 9.452 -40.002 1.00 93.19 456 SER A CA 1
ATOM 3658 C C . SER A 1 456 ? 35.916 8.100 -40.485 1.00 93.19 456 SER A C 1
ATOM 3660 O O . SER A 1 456 ? 35.448 7.535 -41.482 1.00 93.19 456 SER A O 1
ATOM 3662 N N . TYR A 1 457 ? 36.896 7.550 -39.757 1.00 92.56 457 TYR A N 1
ATOM 3663 C CA . TYR A 1 457 ? 37.382 6.182 -39.971 1.00 92.56 457 TYR A CA 1
ATOM 3664 C C . TYR A 1 457 ? 36.256 5.148 -39.827 1.00 92.56 457 TYR A C 1
ATOM 3666 O O . TYR A 1 457 ? 36.124 4.262 -40.677 1.00 92.56 457 TYR A O 1
ATOM 3674 N N . PHE A 1 458 ? 35.401 5.310 -38.807 1.00 92.69 458 PHE A N 1
ATOM 3675 C CA . PHE A 1 458 ? 34.183 4.516 -38.642 1.00 92.69 458 PHE A CA 1
ATOM 3676 C C . PHE A 1 458 ? 33.342 4.538 -39.918 1.00 92.69 458 PHE A C 1
ATOM 3678 O O . PHE A 1 458 ? 32.996 3.480 -40.451 1.00 92.69 458 PHE A O 1
ATOM 3685 N N . GLY A 1 459 ? 33.052 5.739 -40.429 1.00 93.69 459 GLY A N 1
ATOM 3686 C CA . GLY A 1 459 ? 32.201 5.907 -41.598 1.00 93.69 459 GLY A CA 1
ATOM 3687 C C . GLY A 1 459 ? 32.781 5.219 -42.831 1.00 93.69 459 GLY A C 1
ATOM 3688 O O . GLY A 1 459 ? 32.065 4.493 -43.521 1.00 93.69 459 GLY A O 1
ATOM 3689 N N . ALA A 1 460 ? 34.088 5.365 -43.071 1.00 94.06 460 ALA A N 1
ATOM 3690 C CA . ALA A 1 460 ? 34.759 4.737 -44.207 1.00 94.06 460 ALA A CA 1
ATOM 3691 C C . ALA A 1 460 ? 34.646 3.205 -44.144 1.00 94.06 460 ALA A C 1
ATOM 3693 O O . ALA A 1 460 ? 34.281 2.564 -45.135 1.00 94.06 460 ALA A O 1
ATOM 3694 N N . ARG A 1 461 ? 34.879 2.612 -42.964 1.00 94.31 461 ARG A N 1
ATOM 3695 C CA . ARG A 1 461 ? 34.741 1.164 -42.765 1.00 94.31 461 ARG A CA 1
ATOM 3696 C C . ARG A 1 461 ? 33.293 0.701 -42.916 1.00 94.31 461 ARG A C 1
ATOM 3698 O O . ARG A 1 461 ? 33.044 -0.287 -43.601 1.00 94.31 461 ARG A O 1
ATOM 3705 N N . ALA A 1 462 ? 32.345 1.426 -42.327 1.00 94.94 462 ALA A N 1
ATOM 3706 C CA . ALA A 1 462 ? 30.924 1.095 -42.371 1.00 94.94 462 ALA A CA 1
ATOM 3707 C C . ALA A 1 462 ? 30.370 1.133 -43.804 1.00 94.94 462 ALA A C 1
ATOM 3709 O O . ALA A 1 462 ? 29.646 0.221 -44.208 1.00 94.94 462 ALA A O 1
ATOM 3710 N N . VAL A 1 463 ? 30.762 2.128 -44.613 1.00 95.50 463 VAL A N 1
ATOM 3711 C CA . VAL A 1 463 ? 30.399 2.178 -46.038 1.00 95.50 463 VAL A CA 1
ATOM 3712 C C . VAL A 1 463 ? 30.966 0.980 -46.796 1.00 95.50 463 VAL A C 1
ATOM 3714 O O . VAL A 1 463 ? 30.249 0.363 -47.586 1.00 95.50 463 VAL A O 1
ATOM 3717 N N . LEU A 1 464 ? 32.232 0.620 -46.566 1.00 94.88 464 LEU A N 1
ATOM 3718 C CA . LEU A 1 464 ? 32.834 -0.547 -47.212 1.00 94.88 464 LEU A CA 1
ATOM 3719 C C . LEU A 1 464 ? 32.124 -1.839 -46.803 1.00 94.88 464 LEU A C 1
ATOM 3721 O O . LEU A 1 464 ? 31.738 -2.623 -47.669 1.00 94.88 464 LEU A O 1
ATOM 3725 N N . ASP A 1 465 ? 31.878 -2.051 -45.517 1.00 93.50 465 ASP A N 1
ATOM 3726 C CA . ASP A 1 465 ? 31.154 -3.233 -45.055 1.00 93.50 465 ASP A CA 1
ATOM 3727 C C . ASP A 1 465 ? 29.762 -3.297 -45.686 1.00 93.50 465 ASP A C 1
ATOM 3729 O O . ASP A 1 465 ? 29.392 -4.326 -46.262 1.00 93.50 465 ASP A O 1
ATOM 3733 N N . PHE A 1 466 ? 29.043 -2.176 -45.719 1.00 93.62 466 PHE A N 1
ATOM 3734 C CA . PHE A 1 466 ? 27.734 -2.095 -46.350 1.00 93.62 466 PHE A CA 1
ATOM 3735 C C . PHE A 1 466 ? 27.779 -2.421 -47.850 1.00 93.62 466 PHE A C 1
ATOM 3737 O O . PHE A 1 466 ? 26.975 -3.209 -48.350 1.00 93.62 466 PHE A O 1
ATOM 3744 N N . ILE A 1 467 ? 28.738 -1.874 -48.593 1.00 92.81 467 ILE A N 1
ATOM 3745 C CA . ILE A 1 467 ? 28.856 -2.105 -50.038 1.00 92.81 467 ILE A CA 1
ATOM 3746 C C . ILE A 1 467 ? 29.153 -3.577 -50.344 1.00 92.81 467 ILE A C 1
ATOM 3748 O O . ILE A 1 467 ? 28.563 -4.153 -51.266 1.00 92.81 467 ILE A O 1
ATOM 3752 N N . TYR A 1 468 ? 30.037 -4.201 -49.570 1.00 92.69 468 TYR A N 1
ATOM 3753 C CA . TYR A 1 468 ? 30.505 -5.562 -49.825 1.00 92.69 468 TYR A CA 1
ATOM 3754 C C . TYR A 1 468 ? 29.605 -6.648 -49.232 1.00 92.69 468 TYR A C 1
ATOM 3756 O O . TYR A 1 468 ? 29.592 -7.768 -49.741 1.00 92.69 468 TYR A O 1
ATOM 3764 N N . THR A 1 469 ? 28.833 -6.340 -48.192 1.00 90.31 469 THR A N 1
ATOM 3765 C CA . THR A 1 469 ? 28.038 -7.344 -47.463 1.00 90.31 469 THR A CA 1
ATOM 3766 C C . THR A 1 469 ? 26.548 -7.026 -47.404 1.00 90.31 469 THR A C 1
ATOM 3768 O O . THR A 1 469 ? 25.739 -7.908 -47.126 1.00 90.31 469 THR A O 1
ATOM 3771 N N . GLY A 1 470 ? 26.169 -5.781 -47.693 1.00 89.00 470 GLY A N 1
ATOM 3772 C CA . GLY A 1 470 ? 24.816 -5.270 -47.506 1.00 89.00 470 GLY A CA 1
ATOM 3773 C C . GLY A 1 470 ? 24.480 -4.917 -46.057 1.00 89.00 470 GLY A C 1
ATOM 3774 O O . GLY A 1 470 ? 23.311 -4.634 -45.797 1.00 89.00 470 GLY A O 1
ATOM 3775 N N . LYS A 1 471 ? 25.451 -4.964 -45.133 1.00 90.69 471 LYS A N 1
ATOM 3776 C CA . LYS A 1 471 ? 25.281 -4.675 -43.703 1.00 90.69 471 LYS A CA 1
ATOM 3777 C C . LYS A 1 471 ? 26.472 -3.919 -43.126 1.00 90.69 471 LYS A C 1
ATOM 3779 O O . LYS A 1 471 ? 27.594 -4.046 -43.612 1.00 90.69 471 LYS A O 1
ATOM 3784 N N . ILE A 1 472 ? 26.213 -3.184 -42.058 1.00 92.69 472 ILE A N 1
ATOM 3785 C CA . ILE A 1 472 ? 27.237 -2.600 -41.190 1.00 92.69 472 ILE A CA 1
ATOM 3786 C C . ILE A 1 472 ? 27.463 -3.597 -40.044 1.00 92.69 472 ILE A C 1
ATOM 3788 O O . ILE A 1 472 ? 26.502 -4.060 -39.432 1.00 92.69 472 ILE A O 1
ATOM 3792 N N . HIS A 1 473 ? 28.716 -3.976 -39.796 1.00 87.81 473 HIS A N 1
ATOM 3793 C CA . HIS A 1 473 ? 29.084 -4.968 -38.769 1.00 87.81 473 HIS A CA 1
ATOM 3794 C C . HIS A 1 473 ? 29.659 -4.333 -37.501 1.00 87.81 473 HIS A C 1
ATOM 3796 O O . HIS A 1 473 ? 30.025 -5.031 -36.563 1.00 87.81 473 HIS A O 1
ATOM 3802 N N . GLN A 1 474 ? 29.798 -3.013 -37.500 1.00 87.94 474 GLN A N 1
ATOM 3803 C CA . GLN A 1 474 ? 30.247 -2.226 -36.372 1.00 87.94 474 GLN A CA 1
ATOM 3804 C C . GLN A 1 474 ? 29.198 -2.300 -35.256 1.00 87.94 474 GLN A C 1
ATOM 3806 O O . GLN A 1 474 ? 28.002 -2.142 -35.505 1.00 87.94 474 GLN A O 1
ATOM 3811 N N . GLU A 1 475 ? 29.667 -2.511 -34.034 1.00 87.69 475 GLU A N 1
ATOM 3812 C CA . GLU A 1 475 ? 28.858 -2.557 -32.818 1.00 87.69 475 GLU A CA 1
ATOM 3813 C C . GLU A 1 475 ? 29.281 -1.399 -31.898 1.00 87.69 475 GLU A C 1
ATOM 3815 O O . GLU A 1 475 ? 30.426 -0.939 -31.998 1.00 87.69 475 GLU A O 1
ATOM 3820 N N . PRO A 1 476 ? 28.391 -0.899 -31.022 1.00 86.25 476 PRO A N 1
ATOM 3821 C CA . PRO A 1 476 ? 28.770 0.080 -30.013 1.00 86.25 476 PRO A CA 1
ATOM 3822 C C . PRO A 1 476 ? 29.852 -0.494 -29.090 1.00 86.25 476 PRO A C 1
ATOM 3824 O O . PRO A 1 476 ? 29.830 -1.673 -28.737 1.00 86.25 476 PRO A O 1
ATOM 3827 N N . ASN A 1 477 ? 30.804 0.350 -28.687 1.00 81.81 477 ASN A N 1
ATOM 3828 C CA . ASN A 1 477 ? 31.860 -0.060 -27.764 1.00 81.81 477 ASN A CA 1
ATOM 3829 C C . ASN A 1 477 ? 31.274 -0.486 -26.407 1.00 81.81 477 ASN A C 1
ATOM 3831 O O . ASN A 1 477 ? 30.300 0.096 -25.927 1.00 81.81 477 ASN A O 1
ATOM 3835 N N . GLU A 1 478 ? 31.916 -1.453 -25.752 1.00 69.44 478 GLU A N 1
ATOM 3836 C CA . GLU A 1 478 ? 31.589 -1.835 -24.376 1.00 69.44 478 GLU A CA 1
ATOM 3837 C C . GLU A 1 478 ? 32.027 -0.713 -23.415 1.00 69.44 478 GLU A C 1
ATOM 3839 O O . GLU A 1 478 ? 33.201 -0.587 -23.068 1.00 69.44 478 GLU A O 1
ATOM 3844 N N . GLY A 1 479 ? 31.088 0.150 -23.024 1.00 67.06 479 GLY A N 1
ATOM 3845 C CA . GLY A 1 479 ? 31.309 1.253 -22.088 1.00 67.06 479 GLY A CA 1
ATOM 3846 C C . GLY A 1 479 ? 30.078 2.149 -21.951 1.00 67.06 479 GLY A C 1
ATOM 3847 O O . GLY A 1 479 ? 29.191 2.110 -22.806 1.00 67.06 479 GLY A O 1
ATOM 3848 N N . ASP A 1 480 ? 30.045 2.960 -20.889 1.00 57.53 480 ASP A N 1
ATOM 3849 C CA . ASP A 1 480 ? 28.884 3.793 -20.529 1.00 57.53 480 ASP A CA 1
ATOM 3850 C C . ASP A 1 480 ? 28.478 4.755 -21.669 1.00 57.53 480 ASP A C 1
ATOM 3852 O O . ASP A 1 480 ? 27.294 4.874 -21.979 1.00 57.53 480 ASP A O 1
ATOM 3856 N N . ASP A 1 481 ? 29.452 5.310 -22.402 1.00 74.00 481 ASP A N 1
ATOM 3857 C CA . ASP A 1 481 ? 29.220 6.243 -23.523 1.00 74.00 481 ASP A CA 1
ATOM 3858 C C . ASP A 1 481 ? 29.255 5.570 -24.910 1.00 74.00 481 ASP A C 1
ATOM 3860 O O . ASP A 1 481 ? 29.200 6.235 -25.953 1.00 74.00 481 ASP A O 1
ATOM 3864 N N . GLY A 1 482 ? 29.382 4.239 -24.961 1.00 82.62 482 GLY A N 1
ATOM 3865 C CA . GLY A 1 482 ? 29.618 3.504 -26.207 1.00 82.62 482 GLY A CA 1
ATOM 3866 C C . GLY A 1 482 ? 28.473 3.629 -27.214 1.00 82.62 482 GLY A C 1
ATOM 3867 O O . GLY A 1 482 ? 28.715 3.765 -28.412 1.00 82.62 482 GLY A O 1
ATOM 3868 N N . HIS A 1 483 ? 27.228 3.661 -26.732 1.00 82.75 483 HIS A N 1
ATOM 3869 C CA . HIS A 1 483 ? 26.031 3.801 -27.569 1.00 82.75 483 HIS A CA 1
ATOM 3870 C C . HIS A 1 483 ? 25.839 5.231 -28.086 1.00 82.75 483 HIS A C 1
ATOM 3872 O O . HIS A 1 483 ? 25.416 5.409 -29.226 1.00 82.75 483 HIS A O 1
ATOM 3878 N N . MET A 1 484 ? 26.186 6.244 -27.284 1.00 85.50 484 MET A N 1
ATOM 3879 C CA . MET A 1 484 ? 26.110 7.649 -27.699 1.00 85.50 484 MET A CA 1
ATOM 3880 C C . MET A 1 484 ? 27.198 7.988 -28.713 1.00 85.50 484 MET A C 1
ATOM 3882 O O . MET A 1 484 ? 26.921 8.631 -29.723 1.00 85.50 484 MET A O 1
ATOM 3886 N N . THR A 1 485 ? 28.410 7.474 -28.502 1.00 88.12 485 THR A N 1
ATOM 3887 C CA . THR A 1 485 ? 29.500 7.586 -29.480 1.00 88.12 485 THR A CA 1
ATOM 3888 C C . THR A 1 485 ? 29.106 6.921 -30.800 1.00 88.12 485 THR A C 1
ATOM 3890 O O . THR A 1 485 ? 29.209 7.534 -31.858 1.00 88.12 485 THR A O 1
ATOM 3893 N N . PHE A 1 486 ? 28.552 5.706 -30.731 1.00 91.25 486 PHE A N 1
ATOM 3894 C CA . PHE A 1 486 ? 28.049 4.995 -31.904 1.00 91.25 486 PHE A CA 1
ATOM 3895 C C . PHE A 1 486 ? 26.902 5.743 -32.602 1.00 91.25 486 PHE A C 1
ATOM 3897 O O . PHE A 1 486 ? 26.839 5.769 -33.829 1.00 91.25 486 PHE A O 1
ATOM 3904 N N . LEU A 1 487 ? 26.011 6.401 -31.853 1.00 91.81 487 LEU A N 1
ATOM 3905 C CA . LEU A 1 487 ? 24.977 7.257 -32.432 1.00 91.81 487 LEU A CA 1
ATOM 3906 C C . LEU A 1 487 ? 25.589 8.449 -33.185 1.00 91.81 487 LEU A C 1
ATOM 3908 O O . LEU A 1 487 ? 25.168 8.723 -34.307 1.00 91.81 487 LEU A O 1
ATOM 3912 N N . CYS A 1 488 ? 26.585 9.133 -32.616 1.00 91.62 488 CYS A N 1
ATOM 3913 C CA . CYS A 1 488 ? 27.309 10.211 -33.299 1.00 91.62 488 CYS A CA 1
ATOM 3914 C C . CYS A 1 488 ? 27.949 9.721 -34.606 1.00 91.62 488 CYS A C 1
ATOM 3916 O O . CYS A 1 488 ? 27.750 10.332 -35.656 1.00 91.62 488 CYS A O 1
ATOM 3918 N N . ASP A 1 489 ? 28.619 8.572 -34.564 1.00 93.06 489 ASP A N 1
ATOM 3919 C CA . ASP A 1 489 ? 29.224 7.924 -35.728 1.00 93.06 489 ASP A CA 1
ATOM 3920 C C . ASP A 1 489 ? 28.191 7.598 -36.828 1.00 93.06 489 ASP A C 1
ATOM 3922 O O . ASP A 1 489 ? 28.412 7.859 -38.015 1.00 93.06 489 ASP A O 1
ATOM 3926 N N . LEU A 1 490 ? 27.020 7.070 -36.448 1.00 95.50 490 LEU A N 1
ATOM 3927 C CA . LEU A 1 490 ? 25.917 6.798 -37.375 1.00 95.50 490 LEU A CA 1
ATOM 3928 C C . LEU A 1 490 ? 25.327 8.076 -37.987 1.00 95.50 490 LEU A C 1
ATOM 3930 O O . LEU A 1 490 ? 24.929 8.069 -39.155 1.00 95.50 490 LEU A O 1
ATOM 3934 N N . ARG A 1 491 ? 25.270 9.170 -37.224 1.00 94.94 491 ARG A N 1
ATOM 3935 C CA . ARG A 1 491 ? 24.788 10.475 -37.699 1.00 94.94 491 ARG A CA 1
ATOM 3936 C C . ARG A 1 491 ? 25.761 11.109 -38.692 1.00 94.94 491 ARG A C 1
ATOM 3938 O O . ARG A 1 491 ? 25.321 11.629 -39.716 1.00 94.94 491 ARG A O 1
ATOM 3945 N N . GLU A 1 492 ? 27.067 11.009 -38.453 1.00 93.94 492 GLU A N 1
ATOM 3946 C CA . GLU A 1 492 ? 28.083 11.414 -39.435 1.00 93.94 492 GLU A CA 1
ATOM 3947 C C . GLU A 1 492 ? 28.006 10.564 -40.707 1.00 93.94 492 GLU A C 1
ATOM 3949 O O . GLU A 1 492 ? 28.069 11.081 -41.822 1.00 93.94 492 GLU A O 1
ATOM 3954 N N . LEU A 1 493 ? 27.808 9.253 -40.565 1.00 95.81 493 LEU A N 1
ATOM 3955 C CA . LEU A 1 493 ? 27.621 8.364 -41.708 1.00 95.81 493 LEU A CA 1
ATOM 3956 C C . LEU A 1 493 ? 26.361 8.714 -42.517 1.00 95.81 493 LEU A C 1
ATOM 3958 O O . LEU A 1 493 ? 26.352 8.550 -43.738 1.00 95.81 493 LEU A O 1
ATOM 3962 N N . LEU A 1 494 ? 25.312 9.219 -41.860 1.00 96.81 494 LEU A N 1
ATOM 3963 C CA . LEU A 1 494 ? 24.078 9.652 -42.514 1.00 96.81 494 LEU A CA 1
ATOM 3964 C C . LEU A 1 494 ? 24.299 10.878 -43.415 1.00 96.81 494 LEU A C 1
ATOM 3966 O O . LEU A 1 494 ? 23.733 10.927 -44.509 1.00 96.81 494 LEU A O 1
ATOM 3970 N N . GLU A 1 495 ? 25.154 11.816 -42.990 1.00 95.88 495 GLU A N 1
ATOM 3971 C CA . GLU A 1 495 ? 25.607 12.955 -43.804 1.00 95.88 495 GLU A CA 1
ATOM 3972 C C . GLU A 1 495 ? 26.266 12.455 -45.097 1.00 95.88 495 GLU A C 1
ATOM 3974 O O . GLU A 1 495 ? 25.852 12.829 -46.198 1.00 95.88 495 GLU A O 1
ATOM 3979 N N . VAL A 1 496 ? 27.226 11.532 -44.972 1.00 95.06 496 VAL A N 1
ATOM 3980 C CA . VAL A 1 496 ? 27.938 10.960 -46.126 1.00 95.06 496 VAL A CA 1
ATOM 3981 C C . VAL A 1 496 ? 26.991 10.178 -47.036 1.00 95.06 496 VAL A C 1
ATOM 3983 O O . VAL A 1 496 ? 27.074 10.284 -48.258 1.00 95.06 496 VAL A O 1
ATOM 3986 N N . ALA A 1 497 ? 26.054 9.416 -46.470 1.00 96.38 497 ALA A N 1
ATOM 3987 C CA . ALA A 1 497 ? 25.076 8.662 -47.247 1.00 96.38 497 ALA A CA 1
ATOM 3988 C C . ALA A 1 497 ? 24.155 9.569 -48.085 1.00 96.38 497 ALA A C 1
ATOM 3990 O O . ALA A 1 497 ? 23.702 9.149 -49.151 1.00 96.38 497 ALA A O 1
ATO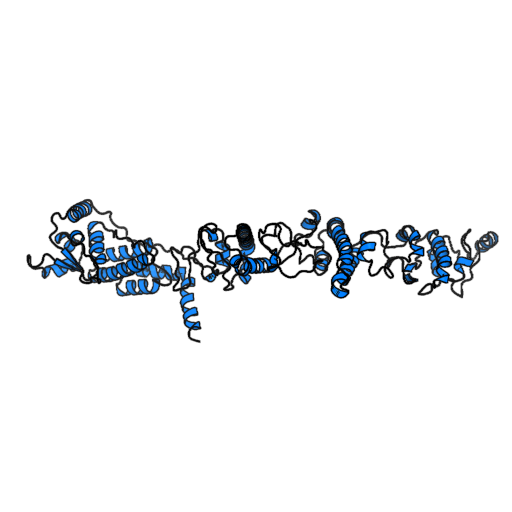M 3991 N N . ASP A 1 498 ? 23.859 10.795 -47.632 1.00 96.06 498 ASP A N 1
ATOM 3992 C CA . ASP A 1 498 ? 23.145 11.790 -48.444 1.00 96.06 498 ASP A CA 1
ATOM 3993 C C . ASP A 1 498 ? 24.035 12.420 -49.511 1.00 96.06 498 ASP A C 1
ATOM 3995 O O . ASP A 1 498 ? 23.618 12.474 -50.667 1.00 96.06 498 ASP A O 1
ATOM 3999 N N . GLU A 1 499 ? 25.261 12.820 -49.159 1.00 93.75 499 GLU A N 1
ATOM 4000 C CA . GLU A 1 499 ? 26.228 13.379 -50.117 1.00 93.75 499 GLU A CA 1
ATOM 4001 C C . GLU A 1 499 ? 26.518 12.401 -51.268 1.00 93.75 499 GLU A C 1
ATOM 4003 O O . GLU A 1 499 ? 26.696 12.804 -52.423 1.00 93.75 499 GLU A O 1
ATOM 4008 N N . TRP A 1 500 ? 26.546 11.103 -50.959 1.00 94.38 500 TRP A N 1
ATOM 4009 C CA . TRP A 1 500 ? 26.882 10.042 -51.904 1.00 94.38 500 TRP A CA 1
ATOM 4010 C C . TRP A 1 500 ? 25.682 9.412 -52.623 1.00 94.38 500 TRP A C 1
ATOM 4012 O O . TRP A 1 500 ? 25.872 8.497 -53.430 1.00 94.38 500 TRP A O 1
ATOM 4022 N N . ASP A 1 501 ? 24.469 9.907 -52.355 1.00 94.25 501 ASP A N 1
ATOM 4023 C CA . ASP A 1 501 ? 23.193 9.410 -52.889 1.00 94.25 501 ASP A CA 1
ATOM 4024 C C . ASP A 1 501 ? 22.961 7.903 -52.637 1.00 94.25 501 ASP A C 1
ATOM 4026 O O . ASP A 1 501 ? 22.573 7.128 -53.511 1.00 94.25 501 ASP A O 1
ATOM 4030 N N . MET A 1 502 ? 23.229 7.455 -51.406 1.00 94.38 502 MET A N 1
ATOM 4031 C CA . MET A 1 502 ? 23.126 6.052 -50.993 1.00 94.38 502 MET A CA 1
ATOM 4032 C C . MET A 1 502 ? 21.869 5.797 -50.150 1.00 94.38 502 MET A C 1
ATOM 4034 O O . MET A 1 502 ? 21.940 5.597 -48.937 1.00 94.38 502 MET A O 1
ATOM 4038 N N . ALA A 1 503 ? 20.696 5.764 -50.788 1.00 93.25 503 ALA A N 1
ATOM 4039 C CA . ALA A 1 503 ? 19.415 5.573 -50.094 1.00 93.25 503 ALA A CA 1
ATOM 4040 C C . ALA A 1 503 ? 19.350 4.288 -49.236 1.00 93.25 503 ALA A C 1
ATOM 4042 O O . ALA A 1 503 ? 18.857 4.329 -48.111 1.00 93.25 503 ALA A O 1
ATOM 4043 N N . ASP A 1 504 ? 19.890 3.166 -49.722 1.00 92.38 504 ASP A N 1
ATOM 4044 C CA . ASP A 1 504 ? 19.857 1.888 -48.992 1.00 92.38 504 ASP A CA 1
ATOM 4045 C C . ASP A 1 504 ? 20.760 1.885 -47.745 1.00 92.38 504 ASP A C 1
ATOM 4047 O O . ASP A 1 504 ? 20.493 1.149 -46.791 1.00 92.38 504 ASP A O 1
ATOM 4051 N N . LEU A 1 505 ? 21.815 2.711 -47.745 1.00 94.06 505 LEU A N 1
ATOM 4052 C CA . LEU A 1 505 ? 22.687 2.916 -46.587 1.00 94.06 505 LEU A CA 1
ATOM 4053 C C . LEU A 1 505 ? 21.960 3.730 -45.512 1.00 94.06 505 LEU A C 1
ATOM 4055 O O . LEU A 1 505 ? 22.035 3.379 -44.339 1.00 94.06 505 LEU A O 1
ATOM 4059 N N . LYS A 1 506 ? 21.180 4.751 -45.898 1.00 95.56 506 LYS A N 1
ATOM 4060 C CA . LYS A 1 506 ? 20.314 5.484 -44.955 1.00 95.56 506 LYS A CA 1
ATOM 4061 C C . LYS A 1 506 ? 19.303 4.552 -44.281 1.00 95.56 506 LYS A C 1
ATOM 4063 O O . LYS A 1 506 ? 19.092 4.645 -43.074 1.00 95.56 506 LYS A O 1
ATOM 4068 N N . ASP A 1 507 ? 18.721 3.624 -45.043 1.00 93.94 507 ASP A N 1
ATOM 4069 C CA . ASP A 1 507 ? 17.812 2.608 -44.498 1.00 93.94 507 ASP A CA 1
ATOM 4070 C C . ASP A 1 507 ? 18.543 1.626 -43.557 1.00 93.94 507 ASP A C 1
ATOM 4072 O O . ASP A 1 507 ? 17.956 1.172 -42.576 1.00 93.94 507 ASP A O 1
ATOM 4076 N N . GLU A 1 508 ? 19.823 1.309 -43.808 1.00 94.00 508 GLU A N 1
ATOM 4077 C CA . GLU A 1 508 ? 20.632 0.508 -42.873 1.00 94.00 508 GLU A CA 1
ATOM 4078 C C . GLU A 1 508 ? 20.892 1.239 -41.564 1.00 94.00 508 GLU A C 1
ATOM 4080 O O . GLU A 1 508 ? 20.705 0.656 -40.499 1.00 94.00 508 GLU A O 1
ATOM 4085 N N . ILE A 1 509 ? 21.277 2.513 -41.642 1.00 95.50 509 ILE A N 1
ATOM 4086 C CA . ILE A 1 509 ? 21.502 3.355 -40.466 1.00 95.50 509 ILE A CA 1
ATOM 4087 C C . ILE A 1 509 ? 20.233 3.398 -39.609 1.00 95.50 509 ILE A C 1
ATOM 4089 O O . ILE A 1 509 ? 20.299 3.155 -38.407 1.00 95.50 509 ILE A O 1
ATOM 4093 N N . GLY A 1 510 ? 19.062 3.607 -40.222 1.00 94.19 510 GLY A N 1
ATOM 4094 C CA . GLY A 1 510 ? 17.788 3.563 -39.499 1.00 94.19 510 GLY A CA 1
ATOM 4095 C C . GLY A 1 510 ? 17.492 2.198 -38.864 1.00 94.19 510 GLY A C 1
ATOM 4096 O O . GLY A 1 510 ? 17.043 2.130 -37.719 1.00 94.19 510 GLY A O 1
ATOM 4097 N N . GLY A 1 511 ? 17.832 1.103 -39.551 1.00 92.81 511 GLY A N 1
ATOM 4098 C CA . GLY A 1 511 ? 17.742 -0.248 -38.998 1.00 92.81 511 GLY A CA 1
ATOM 4099 C C . GLY A 1 511 ? 18.672 -0.495 -37.803 1.00 92.81 511 GLY A C 1
ATOM 4100 O O . GLY A 1 511 ? 18.313 -1.263 -36.910 1.00 92.81 511 GLY A O 1
ATOM 4101 N N . LEU A 1 512 ? 19.842 0.146 -37.750 1.00 93.25 512 LEU A N 1
ATOM 4102 C CA . LEU A 1 512 ? 20.746 0.084 -36.596 1.00 93.25 512 LEU A CA 1
ATOM 4103 C C . LEU A 1 512 ? 20.244 0.935 -35.432 1.00 93.25 512 LEU A C 1
ATOM 4105 O O . LEU A 1 512 ? 20.299 0.473 -34.296 1.00 93.25 512 LEU A O 1
ATOM 4109 N N . VAL A 1 513 ? 19.708 2.128 -35.709 1.00 93.06 513 VAL A N 1
ATOM 4110 C CA . VAL A 1 513 ? 19.054 2.978 -34.698 1.00 93.06 513 VAL A CA 1
ATOM 4111 C C . VAL A 1 513 ? 17.925 2.213 -34.004 1.00 93.06 513 VAL A C 1
ATOM 4113 O O . VAL A 1 513 ? 17.810 2.256 -32.780 1.00 93.06 513 VAL A O 1
ATOM 4116 N N . GLU A 1 514 ? 17.121 1.463 -34.758 1.00 91.88 514 GLU A N 1
ATOM 4117 C CA . GLU A 1 514 ? 16.106 0.562 -34.204 1.00 91.88 514 GLU A CA 1
ATOM 4118 C C . GLU A 1 514 ? 16.724 -0.613 -33.432 1.00 91.88 514 GLU A C 1
ATOM 4120 O O . GLU A 1 514 ? 16.338 -0.868 -32.290 1.00 91.88 514 GLU A O 1
ATOM 4125 N N . PHE A 1 515 ? 17.652 -1.347 -34.056 1.00 90.19 515 PHE A N 1
ATOM 4126 C CA . PHE A 1 515 ? 18.215 -2.581 -33.501 1.00 90.19 515 PHE A CA 1
ATOM 4127 C C . PHE A 1 515 ? 18.907 -2.339 -32.157 1.00 90.19 515 PHE A C 1
ATOM 4129 O O . PHE A 1 515 ? 18.678 -3.080 -31.203 1.00 90.19 515 PHE A O 1
ATOM 4136 N N . TRP A 1 516 ? 19.680 -1.259 -32.074 1.00 88.88 516 TRP A N 1
ATOM 4137 C CA . TRP A 1 516 ? 20.374 -0.831 -30.863 1.00 88.88 516 TRP A CA 1
ATOM 4138 C C . TRP A 1 516 ? 19.521 0.067 -29.960 1.00 88.88 516 TRP A C 1
ATOM 4140 O O . TRP A 1 516 ? 20.020 0.542 -28.947 1.00 88.88 516 TRP A O 1
ATOM 4150 N N . LYS A 1 517 ? 18.237 0.287 -30.290 1.00 87.75 517 LYS A N 1
ATOM 4151 C CA . LYS A 1 517 ? 17.277 1.072 -29.490 1.00 87.75 517 LYS A CA 1
ATOM 4152 C C . LYS A 1 517 ? 17.777 2.483 -29.147 1.00 87.75 517 LYS A C 1
ATOM 4154 O O . LYS A 1 517 ? 17.542 2.980 -28.053 1.00 87.75 517 LYS A O 1
ATOM 4159 N N . LEU A 1 518 ? 18.429 3.140 -30.106 1.00 88.31 518 LEU A N 1
ATOM 4160 C CA . LEU A 1 518 ? 19.041 4.465 -29.932 1.00 88.31 518 LEU A CA 1
ATOM 4161 C C . LEU A 1 518 ? 18.024 5.617 -29.959 1.00 88.31 518 LEU A C 1
ATOM 4163 O O . LEU A 1 518 ? 18.402 6.764 -29.737 1.00 88.31 518 LEU A O 1
ATOM 4167 N N . LEU A 1 519 ? 16.751 5.333 -30.260 1.00 88.62 519 LEU A N 1
ATOM 4168 C CA . LEU A 1 519 ? 15.685 6.330 -30.318 1.00 88.62 519 LEU A CA 1
ATOM 4169 C C . LEU A 1 519 ? 14.998 6.485 -28.955 1.00 88.62 519 LEU A C 1
ATOM 4171 O O . LEU A 1 519 ? 14.285 5.586 -28.504 1.00 88.62 519 LEU A O 1
ATOM 4175 N N . LEU A 1 520 ? 15.234 7.630 -28.318 1.00 83.94 520 LEU A N 1
ATOM 4176 C CA . LEU A 1 520 ? 14.909 7.911 -26.919 1.00 83.94 520 LEU A CA 1
ATOM 4177 C C . LEU A 1 520 ? 14.412 9.353 -26.748 1.00 83.94 520 LEU A C 1
ATOM 4179 O O . LEU A 1 520 ? 14.591 10.145 -27.671 1.00 83.94 520 LEU A O 1
ATOM 4183 N N . PRO A 1 521 ? 13.823 9.730 -25.596 1.00 83.19 521 PRO A N 1
ATOM 4184 C CA . PRO A 1 521 ? 13.377 11.108 -25.364 1.00 83.19 521 PRO A CA 1
ATOM 4185 C C . PRO A 1 521 ? 14.476 12.158 -25.602 1.00 83.19 521 PRO A C 1
ATOM 4187 O O . PRO A 1 521 ? 14.220 13.172 -26.241 1.00 83.19 521 PRO A O 1
ATOM 4190 N N . ASP A 1 522 ? 15.711 11.850 -25.221 1.00 81.50 522 ASP A N 1
ATOM 4191 C CA . ASP A 1 522 ? 16.816 12.814 -25.281 1.00 81.50 522 ASP A CA 1
ATOM 4192 C C . ASP A 1 522 ? 17.428 12.869 -26.694 1.00 81.50 522 ASP A C 1
ATOM 4194 O O . ASP A 1 522 ? 17.857 13.913 -27.179 1.00 81.50 522 ASP A O 1
ATOM 4198 N N . THR A 1 523 ? 17.419 11.742 -27.414 1.00 87.50 523 THR A N 1
ATOM 4199 C CA . THR A 1 523 ? 18.068 11.611 -28.729 1.00 87.50 523 THR A CA 1
ATOM 4200 C C . THR A 1 523 ? 17.114 11.795 -29.907 1.00 87.50 523 THR A C 1
ATOM 4202 O O . THR A 1 523 ? 17.569 12.065 -31.022 1.00 87.50 523 THR A O 1
ATOM 4205 N N . TYR A 1 524 ? 15.790 11.664 -29.721 1.00 91.06 524 TYR A N 1
ATOM 4206 C CA . TYR A 1 524 ? 14.862 11.637 -30.859 1.00 91.06 524 TYR A CA 1
ATOM 4207 C C . TYR A 1 524 ? 14.881 12.937 -31.655 1.00 91.06 524 TYR A C 1
ATOM 4209 O O . TYR A 1 524 ? 14.754 12.877 -32.877 1.00 91.06 524 TYR A O 1
ATOM 4217 N N . ARG A 1 525 ? 15.023 14.098 -30.994 1.00 91.75 525 ARG A N 1
ATOM 4218 C CA . ARG A 1 525 ? 15.019 15.399 -31.680 1.00 91.75 525 ARG A CA 1
ATOM 4219 C C . ARG A 1 525 ? 16.193 15.503 -32.632 1.00 91.75 525 ARG A C 1
ATOM 4221 O O . ARG A 1 525 ? 16.019 15.926 -33.770 1.00 91.75 525 ARG A O 1
ATOM 4228 N N . GLU A 1 526 ? 17.364 15.082 -32.173 1.00 92.75 526 GLU A N 1
ATOM 4229 C CA . GLU A 1 526 ? 18.588 15.116 -32.963 1.00 92.75 526 GLU A CA 1
ATOM 4230 C C . GLU A 1 526 ? 18.519 14.137 -34.135 1.00 92.75 526 GLU A C 1
ATOM 4232 O O . GLU A 1 526 ? 18.789 14.517 -35.273 1.00 92.75 526 GLU A O 1
ATOM 4237 N N . ILE A 1 527 ? 18.066 12.903 -33.883 1.00 95.25 527 ILE A N 1
ATOM 4238 C CA . ILE A 1 527 ? 17.905 11.883 -34.928 1.00 95.25 527 ILE A CA 1
ATOM 4239 C C . ILE A 1 527 ? 16.861 12.326 -35.960 1.00 95.25 527 ILE A C 1
ATOM 4241 O O . ILE A 1 527 ? 17.066 12.146 -37.160 1.00 95.25 527 ILE A O 1
ATOM 4245 N N . LEU A 1 528 ? 15.745 12.918 -35.522 1.00 96.12 528 LEU A N 1
ATOM 4246 C CA . LEU A 1 528 ? 14.716 13.450 -36.415 1.00 96.12 528 LEU A CA 1
ATOM 4247 C C . LEU A 1 528 ? 15.252 14.619 -37.249 1.00 96.12 528 LEU A C 1
ATOM 4249 O O . LEU A 1 528 ? 15.049 14.628 -38.461 1.00 96.12 528 LEU A O 1
ATOM 4253 N N . ALA A 1 529 ? 15.960 15.566 -36.629 1.00 96.31 529 ALA A N 1
ATOM 4254 C CA . ALA A 1 529 ? 16.547 16.707 -37.325 1.00 96.31 529 ALA A CA 1
ATOM 4255 C C . ALA A 1 529 ? 17.549 16.259 -38.400 1.00 96.31 529 ALA A C 1
ATOM 4257 O O . ALA A 1 529 ? 17.515 16.767 -39.522 1.00 96.31 529 ALA A O 1
ATOM 4258 N N . ASP A 1 530 ? 18.394 15.271 -38.100 1.00 96.62 530 ASP A N 1
ATOM 4259 C CA . ASP A 1 530 ? 19.328 14.716 -39.081 1.00 96.62 530 ASP A CA 1
ATOM 4260 C C . ASP A 1 530 ? 18.617 13.907 -40.168 1.00 96.62 530 ASP A C 1
ATOM 4262 O O . ASP A 1 530 ? 18.966 14.017 -41.345 1.00 96.62 530 ASP A O 1
ATOM 4266 N N . ALA A 1 531 ? 17.575 13.148 -39.821 1.00 96.69 531 ALA A N 1
ATOM 4267 C CA . ALA A 1 531 ? 16.776 12.431 -40.808 1.00 96.69 531 ALA A CA 1
ATOM 4268 C C . ALA A 1 531 ? 16.094 13.387 -41.802 1.00 96.69 531 ALA A C 1
ATOM 4270 O O . ALA A 1 531 ? 16.101 13.120 -43.005 1.00 96.69 531 ALA A O 1
ATOM 4271 N N . GLU A 1 532 ? 15.562 14.517 -41.328 1.00 96.38 532 GLU A N 1
ATOM 4272 C CA . GLU A 1 532 ? 14.988 15.571 -42.172 1.00 96.38 532 GLU A CA 1
ATOM 4273 C C . GLU A 1 532 ? 16.069 16.254 -43.023 1.00 96.38 532 GLU A C 1
ATOM 4275 O O . GLU A 1 532 ? 15.938 16.343 -44.249 1.00 96.38 532 GLU A O 1
ATOM 4280 N N . LYS A 1 533 ? 17.169 16.686 -42.390 1.00 97.25 533 LYS A N 1
ATOM 4281 C CA . LYS A 1 533 ? 18.294 17.374 -43.043 1.00 97.25 533 LYS A CA 1
ATOM 4282 C C . LYS A 1 533 ? 18.893 16.543 -44.177 1.00 97.25 533 LYS A C 1
ATOM 4284 O O . LYS A 1 533 ? 19.151 17.076 -45.255 1.00 97.25 533 LYS A O 1
ATOM 4289 N N . TYR A 1 534 ? 19.077 15.245 -43.949 1.00 97.12 534 TYR A N 1
ATOM 4290 C CA . TYR A 1 534 ? 19.705 14.309 -44.884 1.00 97.12 534 TYR A CA 1
ATOM 4291 C C . TYR A 1 534 ? 18.689 13.462 -45.660 1.00 97.12 534 TYR A C 1
ATOM 4293 O O . TYR A 1 534 ? 19.042 12.433 -46.240 1.00 97.12 534 TYR A O 1
ATOM 4301 N N . ARG A 1 535 ? 17.412 13.875 -45.701 1.00 95.81 535 ARG A N 1
ATOM 4302 C CA . ARG A 1 535 ? 16.350 13.259 -46.523 1.00 95.81 535 ARG A CA 1
ATOM 4303 C C . ARG A 1 535 ? 16.219 11.740 -46.316 1.00 95.81 535 ARG A C 1
ATOM 4305 O O . ARG A 1 535 ? 15.954 10.987 -47.258 1.00 95.81 535 ARG A O 1
ATOM 4312 N N . ALA A 1 536 ? 16.425 11.267 -45.091 1.00 95.12 536 ALA A N 1
ATOM 4313 C CA . ALA A 1 536 ? 16.325 9.864 -44.702 1.00 95.12 536 ALA A CA 1
ATOM 4314 C C . ALA A 1 536 ? 14.867 9.499 -44.379 1.00 95.12 536 ALA A C 1
ATOM 4316 O O . ALA A 1 536 ? 14.500 9.266 -43.232 1.00 95.12 536 ALA A O 1
ATOM 4317 N N . THR A 1 537 ? 14.020 9.465 -45.410 1.00 94.12 537 THR A N 1
ATOM 4318 C CA . THR A 1 537 ? 12.549 9.360 -45.280 1.00 94.12 537 THR A CA 1
ATOM 4319 C C . THR A 1 537 ? 12.046 8.206 -44.397 1.00 94.12 537 THR A C 1
ATOM 4321 O O . THR A 1 537 ? 11.122 8.407 -43.611 1.00 94.12 537 THR A O 1
ATOM 4324 N N . SER A 1 538 ? 12.652 7.014 -44.472 1.00 94.12 538 SER A N 1
ATOM 4325 C CA . SER A 1 538 ? 12.278 5.864 -43.629 1.00 94.12 538 SER A CA 1
ATOM 4326 C C . SER A 1 538 ? 12.583 6.113 -42.145 1.00 94.12 538 SER A C 1
ATOM 4328 O O . SER A 1 538 ? 11.774 5.783 -41.280 1.00 94.12 538 SER A O 1
ATOM 4330 N N . LEU A 1 539 ? 13.729 6.742 -41.852 1.00 95.19 539 LEU A N 1
ATOM 4331 C CA . LEU A 1 539 ? 14.137 7.119 -40.496 1.00 95.19 539 LEU A CA 1
ATOM 4332 C C . LEU A 1 539 ? 13.291 8.268 -39.954 1.00 95.19 539 LEU A C 1
ATOM 4334 O O . LEU A 1 539 ? 12.848 8.203 -38.814 1.00 95.19 539 LEU A O 1
ATOM 4338 N N . GLU A 1 540 ? 12.974 9.261 -40.783 1.00 95.81 540 GLU A N 1
ATOM 4339 C CA . GLU A 1 540 ? 12.049 10.334 -40.417 1.00 95.81 540 GLU A CA 1
ATOM 4340 C C . GLU A 1 540 ? 10.679 9.764 -40.015 1.00 95.81 540 GLU A C 1
ATOM 4342 O O . GLU A 1 540 ? 10.160 10.080 -38.942 1.00 95.81 540 GLU A O 1
ATOM 4347 N N . LYS A 1 541 ? 10.108 8.874 -40.842 1.00 94.56 541 LYS A N 1
ATOM 4348 C CA . LYS A 1 541 ? 8.834 8.201 -40.551 1.00 94.56 541 LYS A CA 1
ATOM 4349 C C . LYS A 1 541 ? 8.905 7.431 -39.230 1.00 94.56 541 LYS A C 1
ATOM 4351 O O . LYS A 1 541 ? 8.028 7.605 -38.387 1.00 94.56 541 LYS A O 1
ATOM 4356 N N . TYR A 1 542 ? 9.958 6.640 -39.032 1.00 94.44 542 TYR A N 1
ATOM 4357 C CA . TYR A 1 542 ? 10.185 5.888 -37.797 1.00 94.44 542 TYR A CA 1
ATOM 4358 C C . TYR A 1 542 ? 10.243 6.797 -36.559 1.00 94.44 542 TYR A C 1
ATOM 4360 O O . TYR A 1 542 ? 9.539 6.546 -35.580 1.00 94.44 542 TYR A O 1
ATOM 4368 N N . CYS A 1 543 ? 10.996 7.900 -36.625 1.00 94.31 543 CYS A N 1
ATOM 4369 C CA . CYS A 1 543 ? 11.087 8.878 -35.541 1.00 94.31 543 CYS A CA 1
ATOM 4370 C C . CYS A 1 543 ? 9.730 9.512 -35.213 1.00 94.31 543 CYS A C 1
ATOM 4372 O O . CYS A 1 543 ? 9.358 9.613 -34.042 1.00 94.31 543 CYS A O 1
ATOM 4374 N N . ARG A 1 544 ? 8.954 9.908 -36.231 1.00 94.75 544 ARG A N 1
ATOM 4375 C CA . ARG A 1 544 ? 7.621 10.503 -36.035 1.00 94.75 544 ARG A CA 1
ATOM 4376 C C . ARG A 1 544 ? 6.625 9.511 -35.438 1.00 94.75 544 ARG A C 1
ATOM 4378 O O . ARG A 1 544 ? 5.854 9.876 -34.551 1.00 94.75 544 ARG A O 1
ATOM 4385 N N . GLU A 1 545 ? 6.638 8.262 -35.895 1.00 93.69 545 GLU A N 1
ATOM 4386 C CA . GLU A 1 545 ? 5.785 7.208 -35.340 1.00 93.69 545 GLU A CA 1
ATOM 4387 C C . GLU A 1 545 ? 6.134 6.914 -33.882 1.00 93.69 545 GLU A C 1
ATOM 4389 O O . GLU A 1 545 ? 5.235 6.824 -33.040 1.00 93.69 545 GLU A O 1
ATOM 4394 N N . TRP A 1 546 ? 7.424 6.830 -33.560 1.00 93.88 546 TRP A N 1
ATOM 4395 C CA . TRP A 1 546 ? 7.887 6.657 -32.189 1.00 93.88 546 TRP A CA 1
ATOM 4396 C C . TRP A 1 546 ? 7.463 7.823 -31.295 1.00 93.88 546 TRP A C 1
ATOM 4398 O O . TRP A 1 546 ? 6.866 7.580 -30.247 1.00 93.88 546 TRP A O 1
ATOM 4408 N N . ALA A 1 547 ? 7.658 9.070 -31.736 1.00 91.75 547 ALA A N 1
ATOM 4409 C CA . ALA A 1 547 ? 7.235 10.251 -30.985 1.00 91.75 547 ALA A CA 1
ATOM 4410 C C . ALA A 1 547 ? 5.715 10.264 -30.750 1.00 91.75 547 ALA A C 1
ATOM 4412 O O . ALA A 1 547 ? 5.256 10.574 -29.654 1.00 91.75 547 ALA A O 1
ATOM 4413 N N . SER A 1 548 ? 4.920 9.849 -31.744 1.00 91.38 548 SER A N 1
ATOM 4414 C CA . SER A 1 548 ? 3.458 9.781 -31.612 1.00 91.38 548 SER A CA 1
ATOM 4415 C C . SER A 1 548 ? 2.983 8.768 -30.562 1.00 91.38 548 SER A C 1
ATOM 4417 O O . SER A 1 548 ? 1.973 9.003 -29.900 1.00 91.38 548 SER A O 1
ATOM 4419 N N . LYS A 1 549 ? 3.706 7.653 -30.383 1.00 89.81 549 LYS A N 1
ATOM 4420 C CA . LYS A 1 549 ? 3.383 6.613 -29.390 1.00 89.81 549 LYS A CA 1
ATOM 4421 C C . LYS A 1 549 ? 3.984 6.874 -28.012 1.00 89.81 549 LYS A C 1
ATOM 4423 O O . LYS A 1 549 ? 3.532 6.274 -27.044 1.00 89.81 549 LYS A O 1
ATOM 4428 N N . ASN A 1 550 ? 4.983 7.746 -27.931 1.00 89.06 550 ASN A N 1
ATOM 4429 C CA . ASN A 1 550 ? 5.719 8.060 -26.710 1.00 89.06 550 ASN A CA 1
ATOM 4430 C C . ASN A 1 550 ? 5.543 9.528 -26.290 1.00 89.06 550 ASN A C 1
ATOM 4432 O O . ASN A 1 550 ? 6.380 10.063 -25.570 1.00 89.06 550 ASN A O 1
ATOM 4436 N N . LEU A 1 551 ? 4.456 10.181 -26.718 1.00 84.56 551 LEU A N 1
ATOM 4437 C CA . LEU A 1 551 ? 4.208 11.606 -26.474 1.00 84.56 551 LEU A CA 1
ATOM 4438 C C . LEU A 1 551 ? 4.281 11.969 -24.983 1.00 84.56 551 LEU A C 1
ATOM 4440 O O . LEU A 1 551 ? 4.880 12.979 -24.629 1.00 84.56 551 LEU A O 1
ATOM 4444 N N . ASP A 1 552 ? 3.752 11.100 -24.118 1.00 79.38 552 ASP A N 1
ATOM 4445 C CA . ASP A 1 552 ? 3.770 11.277 -22.663 1.00 79.38 552 ASP A CA 1
ATOM 4446 C C . ASP A 1 552 ? 5.195 11.306 -22.078 1.00 79.38 552 ASP A C 1
ATOM 4448 O O . ASP A 1 552 ? 5.396 11.828 -20.980 1.00 79.38 552 ASP A O 1
ATOM 4452 N N . LEU A 1 553 ? 6.188 10.725 -22.766 1.00 80.31 553 LEU A N 1
ATOM 4453 C CA . LEU A 1 553 ? 7.601 10.810 -22.380 1.00 80.31 553 LEU A CA 1
ATOM 4454 C C . LEU A 1 553 ? 8.186 12.181 -22.741 1.00 80.31 553 LEU A C 1
ATOM 4456 O O . LEU A 1 553 ? 8.954 12.733 -21.964 1.00 80.31 553 LEU A O 1
ATOM 4460 N N . LEU A 1 554 ? 7.783 12.735 -23.888 1.00 76.56 554 LEU A N 1
ATOM 4461 C CA . LEU A 1 554 ? 8.356 13.948 -24.480 1.00 76.56 554 LEU A CA 1
ATOM 4462 C C . LEU A 1 554 ? 7.854 15.246 -23.842 1.00 76.56 554 LEU A C 1
ATOM 4464 O O . LEU A 1 554 ? 8.527 16.269 -23.901 1.00 76.56 554 LEU A O 1
ATOM 4468 N N . THR A 1 555 ? 6.667 15.230 -23.239 1.00 67.50 555 THR A N 1
ATOM 4469 C CA . THR A 1 555 ? 6.090 16.417 -22.591 1.00 67.50 555 THR A CA 1
ATOM 4470 C C . THR A 1 555 ? 6.746 16.777 -21.254 1.00 67.50 555 THR A C 1
ATOM 4472 O O . THR A 1 555 ? 6.480 17.861 -20.753 1.00 67.50 555 THR A O 1
ATOM 4475 N N . MET A 1 556 ? 7.590 15.911 -20.677 1.00 56.94 556 MET A N 1
ATOM 4476 C CA . MET A 1 556 ? 8.280 16.188 -19.405 1.00 56.94 556 MET A CA 1
ATOM 4477 C C . MET A 1 556 ? 9.440 17.175 -19.536 1.00 56.94 556 MET A C 1
ATOM 4479 O O . MET A 1 556 ? 9.615 17.997 -18.646 1.00 56.94 556 MET A O 1
ATOM 4483 N N . GLU A 1 557 ? 10.172 17.156 -20.652 1.00 50.72 557 GLU A N 1
ATOM 4484 C CA . GLU A 1 557 ? 11.291 18.087 -20.864 1.00 50.72 557 GLU A CA 1
ATOM 4485 C C . GLU A 1 557 ? 10.828 19.555 -20.870 1.00 50.72 557 GLU A C 1
ATOM 4487 O O . GLU A 1 557 ? 11.580 20.449 -20.518 1.00 50.72 557 GLU A O 1
ATOM 4492 N N . VAL A 1 558 ? 9.566 19.817 -21.233 1.00 47.09 558 VAL A N 1
ATOM 4493 C CA . VAL A 1 558 ? 9.023 21.184 -21.324 1.00 47.09 558 VAL A CA 1
ATOM 4494 C C . VAL A 1 558 ? 8.560 21.726 -19.964 1.00 47.09 558 VAL A C 1
ATOM 4496 O O . VAL A 1 558 ? 8.482 22.940 -19.795 1.00 47.09 558 VAL A O 1
ATOM 4499 N N . GLU A 1 559 ? 8.226 20.860 -19.001 1.00 44.84 559 GLU A N 1
ATOM 4500 C CA . GLU A 1 559 ? 7.802 21.295 -17.660 1.00 44.84 559 GLU A CA 1
ATOM 4501 C C . GLU A 1 559 ? 9.003 21.584 -16.739 1.00 44.84 559 GLU A C 1
ATOM 4503 O O . GLU A 1 559 ? 8.924 22.534 -15.966 1.00 44.84 559 GLU A O 1
ATOM 4508 N N . GLU A 1 560 ? 10.127 20.863 -16.867 1.00 44.66 560 GLU A N 1
ATOM 4509 C CA . GLU A 1 560 ? 11.364 21.165 -16.116 1.00 44.66 560 GLU A CA 1
ATOM 4510 C C . GLU A 1 560 ? 12.049 22.457 -16.607 1.00 44.66 560 GLU A C 1
ATOM 4512 O O . GLU A 1 560 ? 12.396 23.304 -15.785 1.00 44.66 560 GLU A O 1
ATOM 4517 N N . ASP A 1 561 ? 12.116 22.698 -17.925 1.00 41.12 561 ASP A N 1
ATOM 4518 C CA . ASP A 1 561 ? 12.655 23.955 -18.484 1.00 41.12 561 ASP A CA 1
ATOM 4519 C C . ASP A 1 561 ? 11.836 25.200 -18.073 1.00 41.12 561 ASP A C 1
ATOM 4521 O O . ASP A 1 561 ? 12.337 26.325 -18.094 1.00 41.12 561 ASP A O 1
ATOM 4525 N N . ALA A 1 562 ? 10.565 25.021 -17.697 1.00 41.34 562 ALA A N 1
ATOM 4526 C CA . ALA A 1 562 ? 9.686 26.104 -17.257 1.00 41.34 562 ALA A CA 1
ATOM 4527 C C . ALA A 1 562 ? 9.756 26.383 -15.742 1.00 41.34 562 ALA A C 1
ATOM 4529 O O . ALA A 1 562 ? 9.363 27.472 -15.319 1.00 41.34 562 ALA A O 1
ATOM 4530 N N . GLU A 1 563 ? 10.231 25.435 -14.926 1.00 41.38 563 GLU A N 1
ATOM 4531 C CA . GLU A 1 563 ? 10.417 25.627 -13.478 1.00 41.38 563 GLU A CA 1
ATOM 4532 C C . GLU A 1 563 ? 11.793 26.225 -13.134 1.00 41.38 563 GLU A C 1
ATOM 4534 O O . GLU A 1 563 ? 11.895 26.951 -12.145 1.00 41.38 563 GLU A O 1
ATOM 4539 N N . ASP A 1 564 ? 12.811 26.035 -13.981 1.00 38.78 564 ASP A N 1
ATOM 4540 C CA . ASP A 1 564 ? 14.142 26.645 -13.812 1.00 38.78 564 ASP A CA 1
ATOM 4541 C C . ASP A 1 564 ? 14.232 28.119 -14.286 1.00 38.78 564 ASP A C 1
ATOM 4543 O O . ASP A 1 564 ? 15.240 28.794 -14.050 1.00 38.78 564 ASP A O 1
ATOM 4547 N N . GLU A 1 565 ? 13.170 28.668 -14.896 1.00 37.53 565 GLU A N 1
ATOM 4548 C CA . GLU A 1 565 ? 13.062 30.088 -15.292 1.00 37.53 565 GLU A CA 1
ATOM 4549 C C . GLU A 1 565 ? 12.204 30.967 -14.342 1.00 37.53 565 GLU A C 1
ATOM 4551 O O . GLU A 1 565 ? 11.893 32.114 -14.691 1.00 37.53 565 GLU A O 1
ATOM 4556 N N . VAL A 1 566 ? 11.837 30.497 -13.134 1.00 34.59 566 VAL A N 1
ATOM 4557 C CA . VAL A 1 566 ? 11.005 31.260 -12.161 1.00 34.59 566 VAL A CA 1
ATOM 4558 C C . VAL A 1 566 ? 11.738 31.697 -10.894 1.00 34.59 566 VAL A C 1
ATOM 4560 O O . VAL A 1 566 ? 12.284 30.842 -10.166 1.00 34.59 566 VAL A O 1
#

Radius of gyration: 46.4 Å; chains: 1; bounding box: 118×48×126 Å

Organism: NCBI:txid1738132